Protein AF-A0A2G8SQM1-F1 (afdb_monomer)

Sequence (591 aa):
MDVFSTLSSGGYSLAGTTVINTVDMHTGGEPTRIIVKGYPSLEGNTLLEKRTYAREKLDGLRQRLMREPRGHKEMYGAILVPQTEKTRSGDADIGILFCHNEGYSTMCGHATIALGRFLVDTQDEAIFPRRQQIVCDPVKRECMVRLHAPCGVVDVTVPTLQDGGRVQSDPEREVHFISVRSFASATGVVIEVPEELLWPELRDTGRRAVEVDLAYGGAFYVVVEEQQLGFGRVREGEVDLKRLDAATAAVKQLVGAKKELFQGHGLEHDLEYLYGVIVVEKEEGEVGLGGLEGRLGVCFFADQQVDRSPTGSGVSARVALARAKGLLGERERVRFDSPLSARVGCEAGAFVGSGVGAERPQPDPALLNTDPPTADNIADDAAKVNIVSPDFKQDPATETSTQDVPSGAPIPSGGRRRRYIDEVEREGFYVGNLAKQYLLHPGVAGGLIGLINLGLVSGAAYKFYNDPHLRRDTRAIVSAVAGALTLLSAEGYAAEKYRETPRGQREAEKVKREGAAIYRTAREHVLRPGVLGGLLGVLNAGVLGAVGYLSYTNWDRPTWDRRIVSAVSVGLLTLWGSEGYIAERYRSTHH

Organism: NCBI:txid1077348

InterPro domains:
  IPR008794 Proline racemase family [PF05544] (23-342)
  IPR008794 Proline racemase family [PTHR33442] (16-340)
  IPR008794 Proline racemase family [SFLDS00028] (18-343)

Structure (mmCIF, N/CA/C/O backbone):
data_AF-A0A2G8SQM1-F1
#
_entry.id   AF-A0A2G8SQM1-F1
#
loop_
_atom_site.group_PDB
_atom_site.id
_atom_site.type_symbol
_atom_site.label_atom_id
_atom_site.label_alt_id
_atom_site.label_comp_id
_atom_site.label_asym_id
_atom_site.label_entity_id
_atom_site.label_seq_id
_atom_site.pdbx_PDB_ins_code
_atom_site.Cartn_x
_atom_site.Cartn_y
_atom_site.Cartn_z
_atom_site.occupancy
_atom_site.B_iso_or_equiv
_atom_site.auth_seq_id
_atom_site.auth_comp_id
_atom_site.auth_asym_id
_atom_site.auth_atom_id
_atom_site.pdbx_PDB_model_num
ATOM 1 N N . MET A 1 1 ? 24.770 6.719 -6.415 1.00 38.22 1 MET A N 1
ATOM 2 C CA . MET A 1 1 ? 25.469 5.413 -6.474 1.00 38.22 1 MET A CA 1
ATOM 3 C C . MET A 1 1 ? 24.646 4.510 -7.373 1.00 38.22 1 MET A C 1
ATOM 5 O O . MET A 1 1 ? 23.455 4.407 -7.120 1.00 38.22 1 MET A O 1
ATOM 9 N N . ASP A 1 2 ? 25.238 3.902 -8.403 1.00 47.41 2 ASP A N 1
ATOM 10 C CA . ASP A 1 2 ? 24.535 2.947 -9.274 1.00 47.41 2 ASP A CA 1
ATOM 11 C C . ASP A 1 2 ? 24.201 1.675 -8.479 1.00 47.41 2 ASP A C 1
ATOM 13 O O . ASP A 1 2 ? 25.091 0.869 -8.195 1.00 47.41 2 ASP A O 1
ATOM 17 N N . VAL A 1 3 ? 22.927 1.516 -8.108 1.00 46.66 3 VAL A N 1
ATOM 18 C CA . VAL A 1 3 ? 22.393 0.382 -7.327 1.00 46.66 3 VAL A CA 1
ATOM 19 C C . VAL A 1 3 ? 22.714 -0.961 -7.989 1.00 46.66 3 VAL A C 1
ATOM 21 O O . VAL A 1 3 ? 22.832 -1.979 -7.311 1.00 46.66 3 VAL A O 1
ATOM 24 N N . PHE A 1 4 ? 22.889 -0.978 -9.312 1.00 45.62 4 PHE A N 1
ATOM 25 C CA . PHE A 1 4 ? 23.168 -2.199 -10.054 1.00 45.62 4 PHE A CA 1
ATOM 26 C C . PHE A 1 4 ? 24.620 -2.667 -9.894 1.00 45.62 4 PHE A C 1
ATOM 28 O O . PHE A 1 4 ? 24.881 -3.864 -9.776 1.00 45.62 4 PHE A O 1
ATOM 35 N N . SER A 1 5 ? 25.573 -1.733 -9.822 1.00 44.09 5 SER A N 1
ATOM 36 C CA . SER A 1 5 ? 27.006 -2.050 -9.730 1.00 44.09 5 SER A CA 1
ATOM 37 C C . SER A 1 5 ? 27.369 -2.894 -8.493 1.00 44.09 5 SER A C 1
ATOM 39 O O . SER A 1 5 ? 28.288 -3.715 -8.546 1.00 44.09 5 SER A O 1
ATOM 41 N N . THR A 1 6 ? 26.594 -2.780 -7.410 1.00 46.50 6 THR A N 1
ATOM 42 C CA . THR A 1 6 ? 26.765 -3.513 -6.145 1.00 46.50 6 THR A CA 1
ATOM 43 C C . THR A 1 6 ? 26.132 -4.910 -6.110 1.00 46.50 6 THR A C 1
ATOM 45 O O . THR A 1 6 ? 26.489 -5.694 -5.233 1.00 46.50 6 THR A O 1
ATOM 48 N N . LEU A 1 7 ? 25.248 -5.273 -7.050 1.00 49.12 7 LEU A N 1
ATOM 49 C CA . LEU A 1 7 ? 24.584 -6.593 -7.085 1.00 49.12 7 LEU A CA 1
ATOM 50 C C . LEU A 1 7 ? 25.490 -7.731 -7.598 1.00 49.12 7 LEU A C 1
ATOM 52 O O . LEU A 1 7 ? 25.195 -8.910 -7.397 1.00 49.12 7 LEU A O 1
ATOM 56 N N . SER A 1 8 ? 26.606 -7.389 -8.242 1.00 42.28 8 SER A N 1
ATOM 57 C CA . SER A 1 8 ? 27.415 -8.303 -9.063 1.00 42.28 8 SER A CA 1
ATOM 58 C C . SER A 1 8 ? 28.367 -9.240 -8.298 1.00 42.28 8 SER A C 1
ATOM 60 O O . SER A 1 8 ? 29.012 -10.075 -8.926 1.00 42.28 8 SER A O 1
ATOM 62 N N . SER A 1 9 ? 28.525 -9.110 -6.974 1.00 41.12 9 SER A N 1
ATOM 63 C CA . SER A 1 9 ? 29.676 -9.696 -6.252 1.00 41.12 9 SER A CA 1
ATOM 64 C C . SER A 1 9 ? 29.357 -10.812 -5.242 1.00 41.12 9 SER A C 1
ATOM 66 O O . SER A 1 9 ? 30.279 -11.401 -4.680 1.00 41.12 9 SER A O 1
ATOM 68 N N . GLY A 1 10 ? 28.085 -11.156 -5.015 1.00 41.56 10 GLY A N 1
ATOM 69 C CA . GLY A 1 10 ? 27.668 -12.042 -3.915 1.00 41.56 10 GLY A CA 1
ATOM 70 C C . GLY A 1 10 ? 27.181 -13.433 -4.330 1.00 41.56 10 GLY A C 1
ATOM 71 O O . GLY A 1 10 ? 26.025 -13.772 -4.095 1.00 41.56 10 GLY A O 1
ATOM 72 N N . GLY A 1 11 ? 28.027 -14.264 -4.939 1.00 42.84 11 GLY A N 1
ATOM 73 C CA . GLY A 1 11 ? 27.671 -15.642 -5.300 1.00 42.84 11 GLY A CA 1
ATOM 74 C C . GLY A 1 11 ? 27.815 -16.639 -4.143 1.00 42.84 11 GLY A C 1
ATOM 75 O O . GLY A 1 11 ? 28.738 -17.447 -4.159 1.00 42.84 11 GLY A O 1
ATOM 76 N N . TYR A 1 12 ? 26.916 -16.627 -3.154 1.00 45.44 12 TYR A N 1
ATOM 77 C CA . TYR A 1 12 ? 26.834 -17.707 -2.157 1.00 45.44 12 TYR A CA 1
ATOM 78 C C . TYR A 1 12 ? 25.763 -18.723 -2.569 1.00 45.44 12 TYR A C 1
ATOM 80 O O . TYR A 1 12 ? 24.572 -18.448 -2.471 1.00 45.44 12 TYR A O 1
ATOM 88 N N . SER A 1 13 ? 26.175 -19.914 -3.008 1.00 47.25 13 SER A N 1
ATOM 89 C CA . SER A 1 13 ? 25.275 -21.054 -3.222 1.00 47.25 13 SER A CA 1
ATOM 90 C C . SER A 1 13 ? 25.732 -22.224 -2.357 1.00 47.25 13 SER A C 1
ATOM 92 O O . SER A 1 13 ? 26.706 -22.900 -2.685 1.00 47.25 13 SER A O 1
ATOM 94 N N . LEU A 1 14 ? 25.015 -22.493 -1.264 1.00 50.53 14 LEU A N 1
ATOM 95 C CA . LEU A 1 14 ? 25.070 -23.802 -0.614 1.00 50.53 14 LEU A CA 1
ATOM 96 C C . LEU A 1 14 ? 24.291 -24.781 -1.503 1.00 50.53 14 LEU A C 1
ATOM 98 O O . LEU A 1 14 ? 23.151 -24.498 -1.882 1.00 50.53 14 LEU A O 1
ATOM 102 N N . ALA A 1 15 ? 24.901 -25.911 -1.867 1.00 46.00 15 ALA A N 1
ATOM 103 C CA . ALA A 1 15 ? 24.247 -26.927 -2.690 1.00 46.00 15 ALA A CA 1
ATOM 104 C C . ALA A 1 15 ? 22.881 -27.311 -2.085 1.00 46.00 15 ALA A C 1
ATOM 106 O O . ALA A 1 15 ? 22.787 -27.616 -0.898 1.00 46.00 15 ALA A O 1
ATOM 107 N N . GLY A 1 16 ? 21.821 -27.252 -2.897 1.00 54.78 16 GLY A N 1
ATOM 108 C CA . GLY A 1 16 ? 20.449 -27.541 -2.463 1.00 54.78 16 GLY A CA 1
ATOM 109 C C . GLY A 1 16 ? 19.681 -26.371 -1.828 1.00 54.78 16 GLY A C 1
ATOM 110 O O . GLY A 1 16 ? 18.582 -26.592 -1.325 1.00 54.78 16 GLY A O 1
ATOM 111 N N . THR A 1 17 ? 20.201 -25.134 -1.851 1.00 60.97 17 THR A N 1
ATOM 112 C CA . THR A 1 17 ? 19.484 -23.950 -1.332 1.00 60.97 17 THR A CA 1
ATOM 113 C C . THR A 1 17 ? 18.959 -23.034 -2.443 1.00 60.97 17 THR A C 1
ATOM 115 O O . THR A 1 17 ? 19.668 -22.692 -3.385 1.00 60.97 17 THR A O 1
ATOM 118 N N . THR A 1 18 ? 17.694 -22.611 -2.332 1.00 70.81 18 THR A N 1
ATOM 119 C CA . THR A 1 18 ? 17.092 -21.605 -3.223 1.00 70.81 18 THR A CA 1
ATOM 120 C C . THR A 1 18 ? 17.475 -20.203 -2.755 1.00 70.81 18 THR A C 1
ATOM 122 O O . THR A 1 18 ? 16.934 -19.712 -1.758 1.00 70.81 18 THR A O 1
ATOM 125 N N . VAL A 1 19 ? 18.388 -19.559 -3.481 1.00 85.44 19 VAL A N 1
ATOM 126 C CA . VAL A 1 19 ? 18.777 -18.160 -3.261 1.00 85.44 19 VAL A CA 1
ATOM 127 C C . VAL A 1 19 ? 17.732 -17.238 -3.888 1.00 85.44 19 VAL A C 1
ATOM 129 O O . VAL A 1 19 ? 17.394 -17.392 -5.061 1.00 85.44 19 VAL A O 1
ATOM 132 N N . ILE A 1 20 ? 17.223 -16.285 -3.104 1.00 90.25 20 ILE A N 1
ATOM 133 C CA . ILE A 1 20 ? 16.374 -15.193 -3.592 1.00 90.25 20 ILE A CA 1
ATOM 134 C C . ILE A 1 20 ? 17.186 -13.910 -3.484 1.00 90.25 20 ILE A C 1
ATOM 136 O O . ILE A 1 20 ? 17.609 -13.551 -2.387 1.00 90.25 20 ILE A O 1
ATOM 140 N N . ASN A 1 21 ? 17.382 -13.235 -4.611 1.00 92.19 21 ASN A N 1
ATOM 141 C CA . ASN A 1 21 ? 18.052 -11.943 -4.649 1.00 92.19 21 ASN A CA 1
ATOM 142 C C . ASN A 1 21 ? 17.009 -10.839 -4.550 1.00 92.19 21 ASN A C 1
ATOM 144 O O . ASN A 1 21 ? 15.976 -10.889 -5.231 1.00 92.19 21 ASN A O 1
ATOM 148 N N . THR A 1 22 ? 17.304 -9.839 -3.728 1.00 95.81 22 THR A N 1
ATOM 149 C CA . THR A 1 22 ? 16.446 -8.675 -3.547 1.00 95.81 22 THR A CA 1
ATOM 150 C C . THR A 1 22 ? 17.240 -7.383 -3.637 1.00 95.81 22 THR A C 1
ATOM 152 O O . THR A 1 22 ? 18.443 -7.360 -3.381 1.00 95.81 22 THR A O 1
ATOM 155 N N . VAL A 1 23 ? 16.547 -6.312 -4.004 1.00 96.75 23 VAL A N 1
ATOM 156 C CA . VAL A 1 23 ? 17.006 -4.932 -3.854 1.00 96.75 23 VAL A CA 1
ATOM 157 C C . VAL A 1 23 ? 16.090 -4.282 -2.835 1.00 96.75 23 VAL A C 1
ATOM 159 O O . VAL A 1 23 ? 14.886 -4.193 -3.061 1.00 96.75 23 VAL A O 1
ATOM 162 N N . ASP A 1 24 ? 16.646 -3.864 -1.706 1.00 97.56 24 ASP A N 1
ATOM 163 C CA . ASP A 1 24 ? 15.881 -3.190 -0.664 1.00 97.56 24 ASP A CA 1
ATOM 164 C C . ASP A 1 24 ? 16.010 -1.674 -0.868 1.00 97.56 24 ASP A C 1
ATOM 166 O O . ASP A 1 24 ? 17.109 -1.121 -0.892 1.00 97.56 24 ASP A O 1
ATOM 170 N N . MET A 1 25 ? 14.873 -1.011 -1.041 1.00 96.75 25 MET A N 1
ATOM 171 C CA . MET A 1 25 ? 14.746 0.441 -1.163 1.00 96.75 25 MET A CA 1
ATOM 172 C C . MET A 1 25 ? 13.837 0.968 -0.054 1.00 96.75 25 MET A C 1
ATOM 174 O O . MET A 1 25 ? 13.240 0.194 0.690 1.00 96.75 25 MET A O 1
ATOM 178 N N . HIS A 1 26 ? 13.704 2.286 0.057 1.00 95.31 26 HIS A N 1
ATOM 179 C CA . HIS A 1 26 ? 12.646 2.893 0.856 1.00 95.31 26 HIS A CA 1
ATOM 180 C C . HIS A 1 26 ? 12.108 4.146 0.167 1.00 95.31 26 HIS A C 1
ATOM 182 O O . HIS A 1 26 ? 12.791 4.765 -0.647 1.00 95.31 26 HIS A O 1
ATOM 188 N N . THR A 1 27 ? 10.878 4.535 0.489 1.00 94.12 27 THR A N 1
ATOM 189 C CA . THR A 1 27 ? 10.268 5.796 0.040 1.00 94.12 27 THR A CA 1
ATOM 190 C C . THR A 1 27 ? 9.511 6.399 1.214 1.00 94.12 27 THR A C 1
ATOM 192 O O . THR A 1 27 ? 8.706 5.720 1.841 1.00 94.12 27 THR A O 1
ATOM 195 N N . GLY A 1 28 ? 9.831 7.641 1.595 1.00 88.62 28 GLY A N 1
ATOM 196 C CA . GLY A 1 28 ? 9.271 8.252 2.812 1.00 88.62 28 GLY A CA 1
ATOM 197 C C . GLY A 1 28 ? 9.556 7.457 4.097 1.00 88.62 28 GLY A C 1
ATOM 198 O O . GLY A 1 28 ? 8.794 7.523 5.049 1.00 88.62 28 GLY A O 1
ATOM 199 N N . GLY A 1 29 ? 10.624 6.652 4.108 1.00 91.31 29 GLY A N 1
ATOM 200 C CA . GLY A 1 29 ? 10.985 5.762 5.219 1.00 91.31 29 GLY A CA 1
ATOM 201 C C . GLY A 1 29 ? 10.285 4.397 5.223 1.00 91.31 29 GLY A C 1
ATOM 202 O O . GLY A 1 29 ? 10.685 3.538 6.005 1.00 91.31 29 GLY A O 1
ATOM 203 N N . GLU A 1 30 ? 9.298 4.160 4.354 1.00 95.75 30 GLU A N 1
ATOM 204 C CA . GLU A 1 30 ? 8.649 2.849 4.226 1.00 95.75 30 GLU A CA 1
ATOM 205 C C . GLU A 1 30 ? 9.490 1.937 3.314 1.00 95.75 30 GLU A C 1
ATOM 207 O O . GLU A 1 30 ? 9.859 2.362 2.211 1.00 95.75 30 GLU A O 1
ATOM 212 N N . PRO A 1 31 ? 9.861 0.722 3.762 1.00 97.50 31 PRO A N 1
ATOM 213 C CA . PRO A 1 31 ? 10.754 -0.158 3.017 1.00 97.50 31 PRO A CA 1
ATOM 214 C C . PRO A 1 31 ? 10.048 -0.816 1.830 1.00 97.50 31 PRO A C 1
ATOM 216 O O . PRO A 1 31 ? 8.890 -1.193 1.914 1.00 97.50 31 PRO A O 1
ATOM 219 N N . THR A 1 32 ? 10.775 -1.058 0.745 1.00 98.19 32 THR A N 1
ATOM 220 C CA . THR A 1 32 ? 10.334 -1.879 -0.386 1.00 98.19 32 THR A CA 1
ATOM 221 C C . THR A 1 32 ? 11.429 -2.869 -0.744 1.00 98.19 32 THR A C 1
ATOM 223 O O . THR A 1 32 ? 12.446 -2.513 -1.337 1.00 98.19 32 THR A O 1
ATOM 226 N N . ARG A 1 33 ? 11.207 -4.140 -0.415 1.00 98.44 33 ARG A N 1
ATOM 227 C CA . ARG A 1 33 ? 12.038 -5.263 -0.846 1.00 98.44 33 ARG A CA 1
ATOM 228 C C . ARG A 1 33 ? 11.606 -5.718 -2.236 1.00 98.44 33 ARG A C 1
ATOM 230 O O . ARG A 1 33 ? 10.587 -6.388 -2.380 1.00 98.44 33 ARG A O 1
ATOM 237 N N . ILE A 1 34 ? 12.375 -5.371 -3.260 1.00 98.44 34 ILE A N 1
ATOM 238 C CA . ILE A 1 34 ? 12.121 -5.745 -4.654 1.00 98.44 34 ILE A CA 1
ATOM 239 C C . ILE A 1 34 ? 12.761 -7.107 -4.918 1.00 98.44 34 ILE A C 1
ATOM 241 O O . ILE A 1 34 ? 13.977 -7.257 -4.823 1.00 98.44 34 ILE A O 1
ATOM 245 N N . ILE A 1 35 ? 11.959 -8.119 -5.248 1.00 96.94 35 ILE A N 1
ATOM 246 C CA . ILE A 1 35 ? 12.445 -9.462 -5.560 1.00 96.94 35 ILE A CA 1
ATOM 247 C C . ILE A 1 35 ? 12.848 -9.510 -7.032 1.00 96.94 35 ILE A C 1
ATOM 249 O O . ILE A 1 35 ? 11.993 -9.481 -7.916 1.00 96.94 35 ILE A O 1
ATOM 253 N N . VAL A 1 36 ? 14.154 -9.623 -7.284 1.00 93.50 36 VAL A N 1
ATOM 254 C CA . VAL A 1 36 ? 14.723 -9.528 -8.639 1.00 93.50 36 VAL A CA 1
ATOM 255 C C . VAL A 1 36 ? 15.077 -10.885 -9.245 1.00 93.50 36 VAL A C 1
ATOM 257 O O . VAL A 1 36 ? 15.071 -11.035 -10.462 1.00 93.50 36 VAL A O 1
ATOM 260 N N . LYS A 1 37 ? 15.383 -11.899 -8.422 1.00 90.75 37 LYS A N 1
ATOM 261 C CA . LYS A 1 37 ? 15.722 -13.251 -8.899 1.00 90.75 37 LYS A CA 1
ATOM 262 C C . LYS A 1 37 ? 15.414 -14.311 -7.847 1.00 90.75 37 LYS A C 1
ATOM 264 O O . LYS A 1 37 ? 15.508 -14.050 -6.652 1.00 90.75 37 LYS A O 1
ATOM 269 N N . GLY A 1 38 ? 15.097 -15.525 -8.294 1.00 88.06 38 GLY A N 1
ATOM 270 C CA . GLY A 1 38 ? 14.913 -16.694 -7.423 1.00 88.06 38 GLY A CA 1
ATOM 271 C C . GLY A 1 38 ? 13.491 -16.889 -6.892 1.00 88.06 38 GLY A C 1
ATOM 272 O O . GLY A 1 38 ? 13.243 -17.860 -6.177 1.00 88.06 38 GLY A O 1
ATOM 273 N N . TYR A 1 39 ? 12.548 -16.011 -7.251 1.00 91.81 39 TYR A N 1
ATOM 274 C CA . TYR A 1 39 ? 11.126 -16.269 -7.029 1.00 91.81 39 TYR A CA 1
ATOM 275 C C . TYR A 1 39 ? 10.617 -17.296 -8.056 1.00 91.81 39 TYR A C 1
ATOM 277 O O . TYR A 1 39 ? 10.947 -17.161 -9.237 1.00 91.81 39 TYR A O 1
ATOM 285 N N . PRO A 1 40 ? 9.845 -18.323 -7.653 1.00 91.00 40 PRO A N 1
ATOM 286 C CA . PRO A 1 40 ? 9.286 -19.292 -8.589 1.00 91.00 40 PRO A CA 1
ATOM 287 C C . PRO A 1 40 ? 8.365 -18.641 -9.621 1.00 91.00 40 PRO A C 1
ATOM 289 O O . PRO A 1 40 ? 7.737 -17.615 -9.357 1.00 91.00 40 PRO A 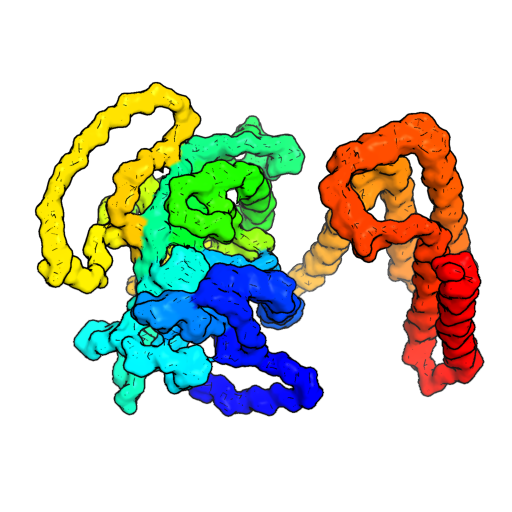O 1
ATOM 292 N N . SER A 1 41 ? 8.238 -19.275 -10.784 1.00 89.75 41 SER A N 1
ATOM 293 C CA . SER A 1 41 ? 7.263 -18.862 -11.790 1.00 89.75 41 SER A CA 1
ATOM 294 C C . SER A 1 41 ? 5.839 -18.930 -11.232 1.00 89.75 41 SER A C 1
ATOM 296 O O . SER A 1 41 ? 5.473 -19.866 -10.522 1.00 89.75 41 SER A O 1
ATOM 298 N N . LEU A 1 42 ? 5.040 -17.920 -11.569 1.00 94.56 42 LEU A N 1
ATOM 299 C CA . LEU A 1 42 ? 3.644 -17.803 -11.159 1.00 94.56 42 LEU A CA 1
ATOM 300 C C . LEU A 1 42 ? 2.723 -18.359 -12.244 1.00 94.56 42 LEU A C 1
ATOM 302 O O . LEU A 1 42 ? 2.780 -17.898 -13.390 1.00 94.56 42 LEU A O 1
ATOM 306 N N . GLU A 1 43 ? 1.848 -19.289 -11.877 1.00 94.62 43 GLU A N 1
ATOM 307 C CA . GLU A 1 43 ? 0.806 -19.816 -12.763 1.00 94.62 43 GLU A CA 1
ATOM 308 C C . GLU A 1 43 ? -0.392 -18.859 -12.837 1.00 94.62 43 GLU A C 1
ATOM 310 O O . GLU A 1 43 ? -0.638 -18.091 -11.911 1.00 94.62 43 GLU A O 1
ATOM 315 N N . GLY A 1 44 ? -1.111 -18.874 -13.962 1.00 94.88 44 GLY A N 1
ATOM 316 C CA . GLY A 1 44 ? -2.237 -17.973 -14.237 1.00 94.88 44 GLY A CA 1
ATOM 317 C C . GLY A 1 44 ? -2.027 -17.117 -15.487 1.00 94.88 44 GLY A C 1
ATOM 318 O O . GLY A 1 44 ? -0.900 -16.730 -15.818 1.00 94.88 44 GLY A O 1
ATOM 319 N N . ASN A 1 45 ? -3.119 -16.831 -16.186 1.00 94.44 45 ASN A N 1
ATOM 320 C CA . ASN A 1 45 ? -3.189 -16.004 -17.386 1.00 94.44 45 ASN A CA 1
ATOM 321 C C . ASN A 1 45 ? -3.284 -14.514 -17.052 1.00 94.44 45 ASN A C 1
ATOM 323 O O . ASN A 1 45 ? -2.713 -13.701 -17.791 1.00 94.44 45 ASN A O 1
ATOM 327 N N . THR A 1 46 ? -3.973 -14.169 -15.962 1.00 96.25 46 THR A N 1
ATOM 328 C CA . THR A 1 46 ? -4.118 -12.795 -15.458 1.00 96.25 46 THR A CA 1
ATOM 329 C C . THR A 1 46 ? -3.213 -12.530 -14.253 1.00 96.25 46 THR A C 1
ATOM 331 O O . THR A 1 46 ? -2.752 -13.459 -13.583 1.00 96.25 46 THR A O 1
ATOM 334 N N . LEU A 1 47 ? -2.939 -11.261 -13.946 1.00 96.62 47 LEU A N 1
ATOM 335 C CA . LEU A 1 47 ? -2.154 -10.894 -12.766 1.00 96.62 47 LEU A CA 1
ATOM 336 C C . LEU A 1 47 ? -2.885 -11.267 -11.466 1.00 96.62 47 LEU A C 1
ATOM 338 O O . LEU A 1 47 ? -2.239 -11.671 -10.499 1.00 96.62 47 LEU A O 1
ATOM 342 N N . LEU A 1 48 ? -4.219 -11.205 -11.455 1.00 95.25 48 LEU A N 1
ATOM 343 C CA . LEU A 1 48 ? -5.041 -11.639 -10.321 1.00 95.25 48 LEU A CA 1
ATOM 344 C C . LEU A 1 48 ? -5.008 -13.160 -10.115 1.00 95.25 48 LEU A C 1
ATOM 346 O O . LEU A 1 48 ? -4.871 -13.618 -8.980 1.00 95.25 48 LEU A O 1
ATOM 350 N N . GLU A 1 49 ? -5.027 -13.956 -11.187 1.00 95.69 49 GLU A N 1
ATOM 351 C CA . GLU A 1 49 ? -4.813 -15.407 -11.091 1.00 95.69 49 GLU A CA 1
ATOM 352 C C . GLU A 1 49 ? -3.415 -15.721 -10.541 1.00 95.69 49 GLU A C 1
ATOM 354 O O . GLU A 1 49 ? -3.272 -16.549 -9.641 1.00 95.69 49 GLU A O 1
ATOM 359 N N . LYS A 1 50 ? -2.387 -14.992 -10.996 1.00 97.25 50 LYS A N 1
ATOM 360 C CA . LYS A 1 50 ? -1.019 -15.113 -10.466 1.00 97.25 50 LYS A CA 1
ATOM 361 C C . LYS A 1 50 ? -0.917 -14.717 -8.993 1.00 97.25 50 LYS A C 1
ATOM 363 O O . LYS A 1 50 ? -0.201 -15.377 -8.238 1.00 97.25 50 LYS A O 1
ATOM 368 N N . ARG A 1 51 ? -1.635 -13.673 -8.560 1.00 96.06 51 ARG A N 1
ATOM 369 C CA . ARG A 1 51 ? -1.758 -13.280 -7.143 1.00 96.06 51 ARG A CA 1
ATOM 370 C C . ARG A 1 51 ? -2.382 -14.405 -6.323 1.00 96.06 51 ARG A C 1
ATOM 372 O O . ARG A 1 51 ? -1.863 -14.737 -5.259 1.00 96.06 51 ARG A O 1
ATOM 379 N N . THR A 1 52 ? -3.452 -15.012 -6.832 1.00 94.94 52 THR A N 1
ATOM 380 C CA . THR A 1 52 ? -4.124 -16.152 -6.195 1.00 94.94 52 THR A CA 1
ATOM 381 C C . THR A 1 52 ? -3.192 -17.353 -6.080 1.00 94.94 52 THR A C 1
ATOM 383 O O . THR A 1 52 ? -3.031 -17.891 -4.986 1.00 94.94 52 THR A O 1
ATOM 386 N N . TYR A 1 53 ? -2.479 -17.708 -7.152 1.00 96.50 53 TYR A N 1
ATOM 387 C CA . TYR A 1 53 ? -1.476 -18.773 -7.123 1.00 96.50 53 TYR A CA 1
ATOM 388 C C . TYR A 1 53 ? -0.371 -18.500 -6.092 1.00 96.50 53 TYR A C 1
ATOM 390 O O . TYR A 1 53 ? -0.031 -19.375 -5.294 1.00 96.50 53 TYR A O 1
ATOM 398 N N . ALA A 1 54 ? 0.159 -17.273 -6.054 1.00 95.88 54 ALA A N 1
ATOM 399 C CA . ALA A 1 54 ? 1.174 -16.882 -5.081 1.00 95.88 54 ALA A CA 1
ATOM 400 C C . ALA A 1 54 ? 0.663 -17.040 -3.638 1.00 95.88 54 ALA A C 1
ATOM 402 O O . ALA A 1 54 ? 1.339 -17.643 -2.806 1.00 95.88 54 ALA A O 1
ATOM 403 N N . ARG A 1 55 ? -0.560 -16.568 -3.367 1.00 94.62 55 ARG A N 1
ATOM 404 C CA . ARG A 1 55 ? -1.233 -16.689 -2.066 1.00 94.62 55 ARG A CA 1
ATOM 405 C C . ARG A 1 55 ? -1.450 -18.143 -1.653 1.00 94.62 55 ARG A C 1
ATOM 407 O O . ARG A 1 55 ? -1.221 -18.488 -0.502 1.00 94.62 55 ARG A O 1
ATOM 414 N N . GLU A 1 56 ? -1.893 -19.000 -2.564 1.00 95.00 56 GLU A N 1
ATOM 415 C CA . GLU A 1 56 ? -2.278 -20.373 -2.221 1.00 95.00 56 GLU A CA 1
ATOM 416 C C . GLU A 1 56 ? -1.103 -21.349 -2.184 1.00 95.00 56 GLU A C 1
ATOM 418 O O . GLU A 1 56 ? -1.132 -22.322 -1.429 1.00 95.00 56 GLU A O 1
ATOM 423 N N . LYS A 1 57 ? -0.078 -21.127 -3.014 1.00 94.00 57 LYS A N 1
ATOM 424 C CA . LYS A 1 57 ? 1.020 -22.086 -3.212 1.00 94.00 57 LYS A CA 1
ATOM 425 C C . LYS A 1 57 ? 2.364 -21.589 -2.701 1.00 94.00 57 LYS A C 1
ATOM 427 O O . LYS A 1 57 ? 3.219 -22.408 -2.375 1.00 94.00 57 LYS A O 1
ATOM 432 N N . LEU A 1 58 ? 2.567 -20.273 -2.623 1.00 94.44 58 LEU A N 1
ATOM 433 C CA . LEU A 1 58 ? 3.875 -19.665 -2.359 1.00 94.44 58 LEU A CA 1
ATOM 434 C C . LEU A 1 58 ? 3.897 -18.739 -1.133 1.00 94.44 58 LEU A C 1
ATOM 436 O O . LEU A 1 58 ? 4.917 -18.085 -0.902 1.00 94.44 58 LEU A O 1
ATOM 440 N N . ASP A 1 59 ? 2.852 -18.714 -0.296 1.00 95.31 59 ASP A N 1
ATOM 441 C CA . ASP A 1 59 ? 2.816 -17.830 0.883 1.00 95.31 59 ASP A CA 1
ATOM 442 C C . ASP A 1 59 ? 3.981 -18.086 1.851 1.00 95.31 59 ASP A C 1
ATOM 444 O O . ASP A 1 59 ? 4.510 -17.156 2.456 1.00 95.31 59 ASP A O 1
ATOM 448 N N . GLY A 1 60 ? 4.478 -19.327 1.923 1.00 93.75 60 GLY A N 1
ATOM 449 C CA . GLY A 1 60 ? 5.681 -19.655 2.692 1.00 93.75 60 GLY A CA 1
ATOM 450 C C . GLY A 1 60 ? 6.915 -18.845 2.267 1.00 93.75 60 GLY A C 1
ATOM 451 O O . GLY A 1 60 ? 7.736 -18.479 3.109 1.00 93.75 60 GLY A O 1
ATOM 452 N N . LEU A 1 61 ? 7.036 -18.491 0.980 1.00 94.06 61 LEU A N 1
ATOM 453 C CA . LEU A 1 61 ? 8.101 -17.607 0.497 1.00 94.06 61 LEU A CA 1
ATOM 454 C C . LEU A 1 61 ? 7.868 -16.161 0.912 1.00 94.06 61 LEU A C 1
ATOM 456 O O . LEU A 1 61 ? 8.818 -15.509 1.343 1.00 94.06 61 LEU A O 1
ATOM 460 N N . ARG A 1 62 ? 6.626 -15.669 0.828 1.00 96.50 62 ARG A N 1
ATOM 461 C CA . ARG A 1 62 ? 6.281 -14.333 1.328 1.00 96.50 62 ARG A CA 1
ATOM 462 C C . ARG A 1 62 ? 6.615 -14.222 2.812 1.00 96.50 62 ARG A C 1
ATOM 464 O O . ARG A 1 62 ? 7.346 -13.314 3.191 1.00 96.50 62 ARG A O 1
ATOM 471 N N . GLN A 1 63 ? 6.163 -15.166 3.638 1.00 96.00 63 GLN A N 1
ATOM 472 C CA . GLN A 1 63 ? 6.472 -15.191 5.069 1.00 96.00 63 GLN A CA 1
ATOM 473 C C . GLN A 1 63 ? 7.982 -15.165 5.312 1.00 96.00 63 GLN A C 1
ATOM 475 O O . GLN A 1 63 ? 8.459 -14.362 6.107 1.00 96.00 63 GLN A O 1
ATOM 480 N N . ARG A 1 64 ? 8.750 -15.979 4.575 1.00 94.56 64 ARG A N 1
ATOM 481 C CA . ARG A 1 64 ? 10.214 -16.029 4.681 1.00 94.56 64 ARG A CA 1
ATOM 482 C C . ARG A 1 64 ? 10.899 -14.705 4.327 1.00 94.56 64 ARG A C 1
ATOM 484 O O . ARG A 1 64 ? 11.967 -14.432 4.872 1.00 94.56 64 ARG A O 1
ATOM 491 N N . LEU A 1 65 ? 10.336 -13.944 3.388 1.00 95.69 65 LEU A N 1
ATOM 492 C CA . LEU A 1 65 ? 10.881 -12.675 2.899 1.00 95.69 65 LEU A CA 1
ATOM 493 C C . LEU A 1 65 ? 10.448 -11.474 3.747 1.00 95.69 65 LEU A C 1
ATOM 495 O O . LEU A 1 65 ? 11.235 -10.542 3.895 1.00 95.69 65 LEU A O 1
ATOM 499 N N . MET A 1 66 ? 9.221 -11.487 4.273 1.00 97.50 66 MET A N 1
ATOM 500 C CA . MET A 1 66 ? 8.619 -10.360 4.993 1.00 97.50 66 MET A CA 1
ATOM 501 C C . MET A 1 66 ? 8.819 -10.448 6.508 1.00 97.50 66 MET A C 1
ATOM 503 O O . MET A 1 66 ? 9.020 -9.426 7.152 1.00 97.50 66 MET A O 1
ATOM 507 N N . ARG A 1 67 ? 8.785 -11.649 7.098 1.00 96.50 67 ARG A N 1
ATOM 508 C CA . ARG A 1 67 ? 8.866 -11.831 8.555 1.00 96.50 67 ARG A CA 1
ATOM 509 C C . ARG A 1 67 ? 10.305 -11.957 9.047 1.00 96.50 67 ARG A C 1
ATOM 511 O O . ARG A 1 67 ? 11.247 -12.204 8.286 1.00 96.50 67 ARG A O 1
ATOM 518 N N . GLU A 1 68 ? 10.459 -11.817 10.356 1.00 96.19 68 GLU A N 1
ATOM 519 C CA . GLU A 1 68 ? 11.712 -12.107 11.044 1.00 96.19 68 GLU A CA 1
ATOM 520 C C . GLU A 1 68 ? 12.155 -13.561 10.793 1.00 96.19 68 GLU A C 1
ATOM 522 O O . GLU A 1 68 ? 11.317 -14.458 10.648 1.00 96.19 68 GLU A O 1
ATOM 527 N N . PRO A 1 69 ? 13.471 -13.817 10.680 1.00 95.94 69 PRO A N 1
ATOM 528 C CA . PRO A 1 69 ? 14.578 -12.891 10.952 1.00 95.94 69 PRO A CA 1
ATOM 529 C C . PRO A 1 69 ? 15.061 -12.075 9.734 1.00 95.94 69 PRO A C 1
ATOM 531 O O . PRO A 1 69 ? 16.047 -11.356 9.845 1.00 95.94 69 PRO A O 1
ATOM 534 N N . ARG A 1 70 ? 14.449 -12.222 8.547 1.00 95.69 70 ARG A N 1
ATOM 535 C CA . ARG A 1 70 ? 14.936 -11.564 7.310 1.00 95.69 70 ARG A CA 1
ATOM 536 C C . ARG A 1 70 ? 14.275 -10.221 7.036 1.00 95.69 70 ARG A C 1
ATOM 538 O O . ARG A 1 70 ? 14.876 -9.357 6.399 1.00 95.69 70 ARG A O 1
ATOM 545 N N . GLY A 1 71 ? 13.009 -10.098 7.403 1.00 96.19 71 GLY A N 1
ATOM 546 C CA . GLY A 1 71 ? 12.286 -8.839 7.441 1.00 96.19 71 GLY A CA 1
ATOM 547 C C . GLY A 1 71 ? 11.947 -8.484 8.881 1.00 96.19 71 GLY A C 1
ATOM 548 O O . GLY A 1 71 ? 12.689 -8.812 9.803 1.00 96.19 71 GLY A O 1
ATOM 549 N N . HIS A 1 72 ? 10.813 -7.827 9.058 1.00 96.75 72 HIS A N 1
ATOM 550 C CA . HIS A 1 72 ? 10.277 -7.386 10.341 1.00 96.75 72 HIS A CA 1
ATOM 551 C C . HIS A 1 72 ? 8.762 -7.186 10.189 1.00 96.75 72 HIS A C 1
ATOM 553 O O . HIS A 1 72 ? 8.254 -7.230 9.068 1.00 96.75 72 HIS A O 1
ATOM 559 N N . LYS A 1 73 ? 8.030 -6.934 11.289 1.00 94.31 73 LYS A N 1
ATOM 560 C CA . LYS A 1 73 ? 6.562 -6.684 11.276 1.00 94.31 73 LYS A CA 1
ATOM 561 C C . LYS A 1 73 ? 6.126 -5.697 10.178 1.00 94.31 73 LYS A C 1
ATOM 563 O O . LYS A 1 73 ? 5.032 -5.784 9.638 1.00 94.31 73 LYS A O 1
ATOM 568 N N . GLU A 1 74 ? 7.033 -4.789 9.872 1.00 95.25 74 GLU A N 1
ATOM 569 C CA . GLU A 1 74 ? 6.845 -3.569 9.107 1.00 95.25 74 GLU A CA 1
ATOM 570 C C . GLU A 1 74 ? 7.472 -3.614 7.693 1.00 95.25 74 GLU A C 1
ATOM 572 O O . GLU A 1 74 ? 7.719 -2.580 7.085 1.00 95.25 74 GLU A O 1
ATOM 577 N N . MET A 1 75 ? 7.830 -4.806 7.200 1.00 97.88 75 MET A N 1
ATOM 578 C CA . MET A 1 75 ? 8.460 -4.989 5.886 1.00 97.88 75 MET A CA 1
ATOM 579 C C . MET A 1 75 ? 7.411 -5.048 4.769 1.00 97.88 75 MET A C 1
ATOM 581 O O . MET A 1 75 ? 6.393 -5.731 4.902 1.00 97.88 75 MET A O 1
ATOM 585 N N . TYR A 1 76 ? 7.708 -4.405 3.638 1.00 98.12 76 TYR A N 1
ATOM 586 C CA . TYR A 1 76 ? 6.908 -4.462 2.415 1.00 98.12 76 TYR A CA 1
ATOM 587 C C . TYR A 1 76 ? 7.740 -4.992 1.243 1.00 98.12 76 TYR A C 1
ATOM 589 O O . TYR A 1 76 ? 8.951 -4.774 1.173 1.00 98.12 76 TYR A O 1
ATOM 597 N N . GLY A 1 77 ? 7.103 -5.696 0.309 1.00 97.88 77 GLY A N 1
ATOM 598 C CA . GLY A 1 77 ? 7.761 -6.357 -0.810 1.00 97.88 77 GLY A CA 1
ATOM 599 C C . GLY A 1 77 ? 7.067 -6.150 -2.153 1.00 97.88 77 GLY A C 1
ATOM 600 O O . GLY A 1 77 ? 5.858 -5.934 -2.230 1.00 97.88 77 GLY A O 1
ATOM 601 N N . ALA A 1 78 ? 7.850 -6.261 -3.224 1.00 98.31 78 ALA A N 1
ATOM 602 C CA . ALA A 1 78 ? 7.389 -6.199 -4.604 1.00 98.31 78 ALA A CA 1
ATOM 603 C C . ALA A 1 78 ? 8.009 -7.334 -5.428 1.00 98.31 78 ALA A C 1
ATOM 605 O O . ALA A 1 78 ? 9.229 -7.449 -5.536 1.00 98.31 78 ALA A O 1
ATOM 606 N N . ILE A 1 79 ? 7.167 -8.179 -6.017 1.00 98.12 79 ILE A N 1
ATOM 607 C CA . ILE A 1 79 ? 7.565 -9.282 -6.894 1.00 98.12 79 ILE A CA 1
ATOM 608 C C . ILE A 1 79 ? 7.370 -8.829 -8.337 1.00 98.12 79 ILE A C 1
ATOM 610 O O . ILE A 1 79 ? 6.255 -8.486 -8.734 1.00 98.12 79 ILE A O 1
ATOM 614 N N . LEU A 1 80 ? 8.446 -8.855 -9.121 1.00 97.62 80 LEU A N 1
ATOM 615 C CA . LEU A 1 80 ? 8.394 -8.542 -10.545 1.00 97.62 80 LEU A CA 1
ATOM 616 C C . LEU A 1 80 ? 7.739 -9.695 -11.315 1.00 97.62 80 LEU A C 1
ATOM 618 O O . LEU A 1 80 ? 8.112 -10.859 -11.163 1.00 97.62 80 LEU A O 1
ATOM 622 N N . VAL A 1 81 ? 6.767 -9.366 -12.162 1.00 97.06 81 VAL A N 1
ATOM 623 C CA . VAL A 1 81 ? 6.017 -10.306 -12.999 1.00 97.06 81 VAL A CA 1
ATOM 624 C C . VAL A 1 81 ? 6.153 -9.870 -14.461 1.00 97.06 81 VAL A C 1
ATOM 626 O O . VAL A 1 81 ? 5.336 -9.096 -14.961 1.00 97.06 81 VAL A O 1
ATOM 629 N N . PRO A 1 82 ? 7.173 -10.367 -15.187 1.00 94.56 82 PRO A N 1
ATOM 630 C CA . PRO A 1 82 ? 7.462 -9.912 -16.550 1.00 94.56 82 PRO A CA 1
ATOM 631 C C . PRO A 1 82 ? 6.326 -10.141 -17.557 1.00 94.56 82 PRO A C 1
ATOM 633 O O . PRO A 1 82 ? 6.231 -9.442 -18.565 1.00 94.56 82 PRO A O 1
ATOM 636 N N . GLN A 1 83 ? 5.467 -11.134 -17.306 1.00 94.69 83 GLN A N 1
ATOM 637 C CA . GLN A 1 83 ? 4.371 -11.502 -18.198 1.00 94.69 83 GLN A CA 1
ATOM 638 C C . GLN A 1 83 ? 3.023 -11.472 -17.481 1.00 94.69 83 GLN A C 1
ATOM 640 O O . GLN A 1 83 ? 2.759 -12.272 -16.587 1.00 94.69 83 GLN A O 1
ATOM 645 N N . THR A 1 84 ? 2.147 -10.588 -17.943 1.00 96.56 84 THR A N 1
ATOM 646 C CA . THR A 1 84 ? 0.745 -10.444 -17.547 1.00 96.56 84 THR A CA 1
ATOM 647 C C . THR A 1 84 ? -0.102 -10.203 -18.796 1.00 96.56 84 THR A C 1
ATOM 649 O O . THR A 1 84 ? 0.419 -9.966 -19.884 1.00 96.56 84 THR A O 1
ATOM 652 N N . GLU A 1 85 ? -1.415 -10.244 -18.663 1.00 97.19 85 GLU A N 1
ATOM 653 C CA . GLU A 1 85 ? -2.369 -9.818 -19.680 1.00 97.19 85 GLU A CA 1
ATOM 654 C C . GLU A 1 85 ? -2.090 -8.405 -20.207 1.00 97.19 85 GLU A C 1
ATOM 656 O O . GLU A 1 85 ? -2.077 -8.227 -21.422 1.00 97.19 85 GLU A O 1
ATOM 661 N N . LYS A 1 86 ? -1.747 -7.439 -19.342 1.00 97.38 86 LYS A N 1
ATOM 662 C CA . LYS A 1 86 ? -1.459 -6.055 -19.757 1.00 97.38 86 LYS A CA 1
ATOM 663 C C . LYS A 1 86 ? -0.093 -5.881 -20.410 1.00 97.38 86 LYS A C 1
ATOM 665 O O . LYS A 1 86 ? 0.060 -5.070 -21.317 1.00 97.38 86 LYS A O 1
ATOM 670 N N . THR A 1 87 ? 0.900 -6.681 -20.026 1.00 96.38 87 THR A N 1
ATOM 671 C CA . THR A 1 87 ? 2.191 -6.669 -20.735 1.00 96.38 87 THR A CA 1
ATOM 672 C C . THR A 1 87 ? 2.137 -7.432 -22.056 1.00 96.38 87 THR A C 1
ATOM 674 O O . THR A 1 87 ? 3.000 -7.228 -22.909 1.00 96.38 87 THR A O 1
ATOM 677 N N . ARG A 1 88 ? 1.165 -8.335 -22.246 1.00 95.62 88 ARG A N 1
ATOM 678 C CA . ARG A 1 88 ? 0.917 -9.007 -23.531 1.00 95.62 88 ARG A CA 1
ATOM 679 C C . ARG A 1 88 ? 0.145 -8.116 -24.501 1.00 95.62 88 ARG A C 1
ATOM 681 O O . ARG A 1 88 ? 0.485 -8.128 -25.678 1.00 95.62 88 ARG A O 1
ATOM 688 N N . SER A 1 89 ? -0.841 -7.349 -24.026 1.00 96.12 89 SER A N 1
ATOM 689 C CA . SER A 1 89 ? -1.574 -6.380 -24.857 1.00 96.12 89 SER A CA 1
ATOM 690 C C . SER A 1 89 ? -0.746 -5.144 -25.223 1.00 96.12 89 SER A C 1
ATOM 692 O O . SER A 1 89 ? -1.061 -4.481 -26.203 1.00 96.12 89 SER A O 1
ATOM 694 N N . GLY A 1 90 ? 0.324 -4.853 -24.474 1.00 94.62 90 GLY A N 1
ATOM 695 C CA . GLY A 1 90 ? 1.151 -3.655 -24.664 1.00 94.62 90 GLY A CA 1
ATOM 696 C C . GLY A 1 90 ? 0.692 -2.450 -23.836 1.00 94.62 90 GLY A C 1
ATOM 697 O O . GLY A 1 90 ? 1.283 -1.373 -23.944 1.00 94.62 90 GLY A O 1
ATOM 698 N N . ASP A 1 91 ? -0.312 -2.637 -22.976 1.00 95.62 91 ASP A N 1
ATOM 699 C CA . ASP A 1 91 ? -0.834 -1.612 -22.065 1.00 95.62 91 ASP A CA 1
ATOM 700 C C . ASP A 1 91 ? 0.131 -1.309 -20.906 1.00 95.62 91 ASP A C 1
ATOM 702 O O . ASP A 1 91 ? 0.090 -0.218 -20.346 1.00 95.62 91 ASP A O 1
ATOM 706 N N . ALA A 1 92 ? 0.993 -2.264 -20.539 1.00 97.25 92 ALA A N 1
ATOM 707 C CA . ALA A 1 92 ? 1.964 -2.128 -19.456 1.00 97.25 92 ALA A CA 1
ATOM 708 C C . ALA A 1 92 ? 3.345 -2.675 -19.834 1.00 97.25 92 ALA A C 1
ATOM 710 O O . ALA A 1 92 ? 3.468 -3.591 -20.650 1.00 97.25 92 ALA A O 1
ATOM 711 N N . ASP A 1 93 ? 4.382 -2.168 -19.176 1.00 97.56 93 ASP A N 1
ATOM 712 C CA . ASP A 1 93 ? 5.768 -2.556 -19.438 1.00 97.56 93 ASP A CA 1
ATOM 713 C C . ASP A 1 93 ? 6.205 -3.717 -18.530 1.00 97.56 93 ASP A C 1
ATOM 715 O O . ASP A 1 93 ? 6.965 -4.592 -18.947 1.00 97.56 93 ASP A O 1
ATOM 719 N N . ILE A 1 94 ? 5.680 -3.788 -17.303 1.00 97.62 94 ILE A N 1
ATOM 720 C CA . ILE A 1 94 ? 5.932 -4.896 -16.373 1.00 97.62 94 ILE A CA 1
ATOM 721 C C . ILE A 1 94 ? 4.774 -5.069 -15.383 1.00 97.62 94 ILE A C 1
ATOM 723 O O . ILE A 1 94 ? 4.118 -4.101 -15.009 1.00 97.62 94 ILE A O 1
ATOM 727 N N . GLY A 1 95 ? 4.503 -6.306 -14.962 1.00 97.56 95 GLY A N 1
ATOM 728 C CA . GLY A 1 95 ? 3.560 -6.599 -13.882 1.00 97.56 95 GLY A CA 1
ATOM 729 C C . GLY A 1 95 ? 4.232 -6.626 -12.515 1.00 97.56 95 GLY A C 1
ATOM 730 O O . GLY A 1 95 ? 5.403 -6.983 -12.414 1.00 97.56 95 GLY A O 1
ATOM 731 N N . ILE A 1 96 ? 3.490 -6.303 -11.458 1.00 98.00 96 ILE A N 1
ATOM 732 C CA . ILE A 1 96 ? 3.987 -6.260 -10.081 1.00 98.00 96 ILE A CA 1
ATOM 733 C C . ILE A 1 96 ? 2.976 -6.924 -9.145 1.00 98.00 96 ILE A C 1
ATOM 735 O O . ILE A 1 96 ? 1.793 -6.598 -9.173 1.00 98.00 96 ILE A O 1
ATOM 739 N N . LEU A 1 97 ? 3.444 -7.821 -8.274 1.00 97.75 97 LEU A N 1
ATOM 740 C CA . LEU A 1 97 ? 2.676 -8.284 -7.116 1.00 97.75 97 LEU A CA 1
ATOM 741 C C . LEU A 1 97 ? 3.292 -7.749 -5.829 1.00 97.75 97 LEU A C 1
ATOM 743 O O . LEU A 1 97 ? 4.415 -8.097 -5.468 1.00 97.75 97 LEU A O 1
ATOM 747 N N . PHE A 1 98 ? 2.526 -6.935 -5.120 1.00 97.62 98 PHE A N 1
ATOM 748 C CA . PHE A 1 98 ? 2.908 -6.404 -3.820 1.00 97.62 98 PHE A CA 1
ATOM 749 C C . PHE A 1 98 ? 2.617 -7.408 -2.702 1.00 97.62 98 PHE A C 1
ATOM 751 O O . PHE A 1 98 ? 1.649 -8.171 -2.776 1.00 97.62 98 PHE A O 1
ATOM 758 N N . CYS A 1 99 ? 3.421 -7.400 -1.642 1.00 96.81 99 CYS A N 1
ATOM 759 C CA . CYS A 1 99 ? 3.181 -8.216 -0.457 1.00 96.81 99 CYS A CA 1
ATOM 760 C C . CYS A 1 99 ? 3.673 -7.547 0.832 1.00 96.81 99 CYS A C 1
ATOM 762 O O . CYS A 1 99 ? 4.563 -6.707 0.814 1.00 96.81 99 CYS A O 1
ATOM 764 N N . HIS A 1 100 ? 3.065 -7.920 1.953 1.00 95.75 100 HIS A N 1
ATOM 765 C CA . HIS A 1 100 ? 3.331 -7.370 3.286 1.00 95.75 100 HIS A CA 1
ATOM 766 C C . HIS A 1 100 ? 3.227 -8.475 4.348 1.00 95.75 100 HIS A C 1
ATOM 768 O O . HIS A 1 100 ? 3.224 -9.667 4.018 1.00 95.75 100 HIS A O 1
ATOM 774 N N . ASN A 1 101 ? 3.158 -8.111 5.630 1.00 92.12 101 ASN A N 1
ATOM 775 C CA . ASN A 1 101 ? 3.192 -9.048 6.760 1.00 92.12 101 ASN A CA 1
ATOM 776 C C . ASN A 1 101 ? 2.025 -10.068 6.798 1.00 92.12 101 ASN A C 1
ATOM 778 O O . ASN A 1 101 ? 2.224 -11.220 7.209 1.00 92.12 101 ASN A O 1
ATOM 782 N N . GLU A 1 102 ? 0.858 -9.684 6.283 1.00 92.31 102 GLU A N 1
ATOM 783 C CA . GLU A 1 102 ? -0.370 -10.488 6.247 1.00 92.31 102 GLU A CA 1
ATOM 784 C C . GLU A 1 102 ? -0.549 -11.276 4.940 1.00 92.31 102 GLU A C 1
ATOM 786 O O . GLU A 1 102 ? -0.959 -12.432 4.975 1.00 92.31 102 GLU A O 1
ATOM 791 N N . GLY A 1 103 ? -0.202 -10.703 3.782 1.00 93.50 103 GLY A N 1
ATOM 792 C CA . GLY A 1 103 ? -0.527 -11.315 2.494 1.00 93.50 103 GLY A CA 1
ATOM 793 C C . GLY A 1 103 ? -0.052 -10.518 1.283 1.00 93.50 103 GLY A C 1
ATOM 794 O O . GLY A 1 103 ? 0.950 -9.805 1.345 1.00 93.50 103 GLY A O 1
ATOM 795 N N . TYR A 1 104 ? -0.764 -10.678 0.167 1.00 94.25 104 TYR A N 1
ATOM 796 C CA . TYR A 1 104 ? -0.486 -10.010 -1.106 1.00 94.25 104 TYR A CA 1
ATOM 797 C C . TYR A 1 104 ? -1.444 -8.827 -1.306 1.00 94.25 104 TYR A C 1
ATOM 799 O O . TYR A 1 104 ? -2.662 -9.012 -1.246 1.00 94.25 104 TYR A O 1
ATOM 807 N N . SER A 1 105 ? -0.907 -7.638 -1.575 1.00 88.06 105 SER A N 1
ATOM 808 C CA . SER A 1 105 ? -1.654 -6.375 -1.702 1.00 88.06 105 SER A CA 1
ATOM 809 C C . SER A 1 105 ? -2.158 -6.120 -3.127 1.00 88.06 105 SER A C 1
ATOM 811 O O . SER A 1 105 ? -1.738 -6.790 -4.071 1.00 88.06 105 SER A O 1
ATOM 813 N N . THR A 1 106 ? -3.064 -5.150 -3.276 1.00 85.56 106 THR A N 1
ATOM 814 C CA . THR A 1 106 ? -3.644 -4.707 -4.550 1.00 85.56 106 THR A CA 1
ATOM 815 C C . THR A 1 106 ? -2.893 -3.554 -5.212 1.00 85.56 106 THR A C 1
ATOM 817 O O . THR A 1 106 ? -2.810 -3.503 -6.436 1.00 85.56 106 THR A O 1
ATOM 820 N N . MET A 1 107 ? -2.346 -2.633 -4.418 1.00 83.75 107 MET A N 1
ATOM 821 C CA . MET A 1 107 ? -1.630 -1.432 -4.857 1.00 83.75 107 MET A CA 1
ATOM 822 C C . MET A 1 107 ? -0.685 -0.981 -3.741 1.00 83.75 107 MET A C 1
ATOM 824 O O . MET A 1 107 ? -0.921 -1.275 -2.566 1.00 83.75 107 MET A O 1
ATOM 828 N N . CYS A 1 108 ? 0.384 -0.272 -4.098 1.00 91.12 108 CYS A N 1
ATOM 829 C CA . CYS A 1 108 ? 1.253 0.377 -3.130 1.00 91.12 108 CYS A CA 1
ATOM 830 C C . CYS A 1 108 ? 1.969 1.599 -3.725 1.00 91.12 108 CYS A C 1
ATOM 832 O O . CYS A 1 108 ? 2.867 1.453 -4.550 1.00 91.12 108 CYS A O 1
ATOM 834 N N . GLY A 1 109 ? 1.613 2.810 -3.286 1.00 92.00 109 GLY A N 1
ATOM 835 C CA . GLY A 1 109 ? 2.192 4.039 -3.844 1.00 92.00 109 GLY A CA 1
ATOM 836 C C . GLY A 1 109 ? 3.689 4.223 -3.552 1.00 92.00 109 GLY A C 1
ATOM 837 O O . GLY A 1 109 ? 4.445 4.575 -4.453 1.00 92.00 109 GLY A O 1
ATOM 838 N N . HIS A 1 110 ? 4.142 3.939 -2.324 1.00 95.19 110 HIS A N 1
ATOM 839 C CA . HIS A 1 110 ? 5.560 4.079 -1.966 1.00 95.19 110 HIS A CA 1
ATOM 840 C C . HIS A 1 110 ? 6.432 3.093 -2.770 1.00 95.19 110 HIS A C 1
ATOM 842 O O . HIS A 1 110 ? 7.487 3.461 -3.284 1.00 95.19 110 HIS A O 1
ATOM 848 N N . ALA A 1 111 ? 5.952 1.857 -2.957 1.00 96.75 111 ALA A N 1
ATOM 849 C CA . ALA A 1 111 ? 6.663 0.842 -3.720 1.00 96.75 111 ALA A CA 1
ATOM 850 C C . ALA A 1 111 ? 6.644 1.143 -5.225 1.00 96.75 111 ALA A C 1
ATOM 852 O O . ALA A 1 111 ? 7.638 0.884 -5.894 1.00 96.75 111 ALA A O 1
ATOM 853 N N . THR A 1 112 ? 5.566 1.729 -5.758 1.00 97.31 112 THR A N 1
ATOM 854 C CA . THR A 1 112 ? 5.498 2.228 -7.144 1.00 97.31 112 THR A CA 1
ATOM 855 C C . THR A 1 112 ? 6.605 3.245 -7.435 1.00 97.31 112 THR A C 1
ATOM 857 O O . THR A 1 112 ? 7.289 3.124 -8.451 1.00 97.31 112 THR A O 1
ATOM 860 N N . ILE A 1 113 ? 6.841 4.201 -6.529 1.00 96.31 113 ILE A N 1
ATOM 861 C CA . ILE A 1 113 ? 7.925 5.190 -6.658 1.00 96.31 113 ILE A CA 1
ATOM 862 C C . ILE A 1 113 ? 9.300 4.505 -6.661 1.00 96.31 113 ILE A C 1
ATOM 864 O O . ILE A 1 113 ? 10.119 4.755 -7.551 1.00 96.31 113 ILE A O 1
ATOM 868 N N . ALA A 1 114 ? 9.543 3.601 -5.704 1.00 96.69 114 ALA A N 1
ATOM 869 C CA . ALA A 1 114 ? 10.791 2.842 -5.626 1.00 96.69 114 ALA A CA 1
ATOM 870 C C . ALA A 1 114 ? 11.034 1.995 -6.890 1.00 96.69 114 ALA A C 1
ATOM 872 O O . ALA A 1 114 ? 12.130 2.010 -7.453 1.00 96.69 114 ALA A O 1
ATOM 873 N N . LEU A 1 115 ? 9.996 1.303 -7.372 1.00 97.88 115 LEU A N 1
ATOM 874 C CA . LEU A 1 115 ? 10.033 0.495 -8.590 1.00 97.88 115 LEU A CA 1
ATOM 875 C C . LEU A 1 115 ? 10.315 1.337 -9.832 1.00 97.88 115 LEU A C 1
ATOM 877 O O . LEU A 1 115 ? 11.086 0.893 -10.675 1.00 97.88 115 LEU A O 1
ATOM 881 N N . GLY A 1 116 ? 9.746 2.541 -9.939 1.00 96.69 116 GLY A N 1
ATOM 882 C CA . GLY A 1 116 ? 10.034 3.462 -11.039 1.00 96.69 116 GLY A CA 1
ATOM 883 C C . GLY A 1 116 ? 11.533 3.738 -11.171 1.00 96.69 116 GLY A C 1
ATOM 884 O O . GLY A 1 116 ? 12.116 3.484 -12.227 1.00 96.69 116 GLY A O 1
ATOM 885 N N . ARG A 1 117 ? 12.184 4.173 -10.081 1.00 95.81 117 ARG A N 1
ATOM 886 C CA . ARG A 1 117 ? 13.644 4.397 -10.070 1.00 95.81 117 ARG A CA 1
ATOM 887 C C . ARG A 1 117 ? 14.414 3.118 -10.385 1.00 95.81 117 ARG A C 1
ATOM 889 O O . ARG A 1 117 ? 15.243 3.112 -11.290 1.00 95.81 117 ARG A O 1
ATOM 896 N N . PHE A 1 118 ? 14.080 2.020 -9.708 1.00 96.88 118 PHE A N 1
ATOM 897 C CA . PHE A 1 118 ? 14.737 0.730 -9.916 1.00 96.88 118 PHE A CA 1
ATOM 898 C C . PHE A 1 118 ? 14.681 0.253 -11.379 1.00 96.88 118 PHE A C 1
ATOM 900 O O . PHE A 1 118 ? 15.685 -0.209 -11.920 1.00 96.88 118 PHE A O 1
ATOM 907 N N . LEU A 1 119 ? 13.521 0.370 -12.031 1.00 96.12 119 LEU A N 1
ATOM 908 C CA . LEU A 1 119 ? 13.309 -0.094 -13.404 1.00 96.12 119 LEU A CA 1
ATOM 909 C C . LEU A 1 119 ? 13.980 0.805 -14.448 1.00 96.12 119 LEU A C 1
ATOM 911 O O . LEU A 1 119 ? 14.375 0.315 -15.505 1.00 96.12 119 LEU A O 1
ATOM 915 N N . VAL A 1 120 ? 14.145 2.099 -14.165 1.00 94.94 120 VAL A N 1
ATOM 916 C CA . VAL A 1 120 ? 14.970 2.979 -15.003 1.00 94.94 120 VAL A CA 1
ATOM 917 C C . VAL A 1 120 ? 16.454 2.659 -14.825 1.00 94.94 120 VAL A C 1
ATOM 919 O O . VAL A 1 120 ? 17.179 2.572 -15.817 1.00 94.94 120 VAL A O 1
ATOM 922 N N . ASP A 1 121 ? 16.910 2.426 -13.597 1.00 92.69 121 ASP A N 1
ATOM 923 C CA . ASP A 1 121 ? 18.326 2.176 -13.318 1.00 92.69 121 ASP A CA 1
ATOM 924 C C . ASP A 1 121 ? 18.800 0.817 -13.842 1.00 92.69 121 ASP A C 1
ATOM 926 O O . ASP A 1 121 ? 19.919 0.711 -14.365 1.00 92.69 121 ASP A O 1
ATOM 930 N N . THR A 1 122 ? 17.959 -0.217 -13.737 1.00 90.19 122 THR A N 1
ATOM 931 C CA . THR A 1 122 ? 18.311 -1.576 -14.162 1.00 90.19 122 THR A CA 1
ATOM 932 C C . THR A 1 122 ? 18.578 -1.646 -15.665 1.00 90.19 122 THR A C 1
ATOM 934 O O . THR A 1 122 ? 17.813 -1.142 -16.488 1.00 90.19 122 THR A O 1
ATOM 937 N N . GLN A 1 123 ? 19.689 -2.292 -16.016 1.00 87.25 123 GLN A N 1
ATOM 938 C CA . GLN A 1 123 ? 20.078 -2.598 -17.398 1.00 87.25 123 GLN A CA 1
ATOM 939 C C . GLN A 1 123 ? 19.962 -4.097 -17.701 1.00 87.25 123 GLN A C 1
ATOM 941 O O . GLN A 1 123 ? 20.254 -4.533 -18.810 1.00 87.25 123 GLN A O 1
ATOM 946 N N . ASP A 1 124 ? 19.569 -4.900 -16.709 1.00 90.00 124 ASP A N 1
ATOM 947 C CA . ASP A 1 124 ? 19.444 -6.343 -16.858 1.00 90.00 124 ASP A CA 1
ATOM 948 C C . ASP A 1 124 ? 18.092 -6.692 -17.492 1.00 90.00 124 ASP A C 1
ATOM 950 O O . ASP A 1 124 ? 17.040 -6.640 -16.846 1.00 90.00 124 ASP A O 1
ATOM 954 N N . GLU A 1 125 ? 18.124 -7.074 -18.768 1.00 91.25 125 GLU A N 1
ATOM 955 C CA . GLU A 1 125 ? 16.943 -7.508 -19.519 1.00 91.25 125 GLU A CA 1
ATOM 956 C C . GLU A 1 125 ? 16.346 -8.819 -18.983 1.00 91.25 125 GLU A C 1
ATOM 958 O O . GLU A 1 125 ? 15.181 -9.110 -19.243 1.00 91.25 125 GLU A O 1
ATOM 963 N N . ALA A 1 126 ? 17.076 -9.599 -18.178 1.00 90.25 126 ALA A N 1
ATOM 964 C CA . ALA A 1 126 ? 16.485 -10.737 -17.478 1.00 90.25 126 ALA A CA 1
ATOM 965 C C . ALA A 1 126 ? 15.560 -10.288 -16.333 1.00 90.25 126 ALA A C 1
ATOM 967 O O . ALA A 1 126 ? 14.587 -10.979 -16.028 1.00 90.25 126 ALA A O 1
ATOM 968 N N . ILE A 1 127 ? 15.844 -9.137 -15.713 1.00 92.25 127 ILE A N 1
ATOM 969 C CA . ILE A 1 127 ? 15.007 -8.528 -14.668 1.00 92.25 127 ILE A CA 1
ATOM 970 C C . ILE A 1 127 ? 13.856 -7.743 -15.304 1.00 92.25 127 ILE A C 1
ATOM 972 O O . ILE A 1 127 ? 12.707 -7.879 -14.881 1.00 92.25 127 ILE A O 1
ATOM 976 N N . PHE A 1 128 ? 14.150 -6.940 -16.331 1.00 94.88 128 PHE A N 1
ATOM 977 C CA . PHE A 1 128 ? 13.160 -6.123 -17.031 1.00 94.88 128 PHE A CA 1
ATOM 978 C C . PHE A 1 128 ? 13.235 -6.330 -18.557 1.00 94.88 128 PHE A C 1
ATOM 980 O O . PHE A 1 128 ? 13.830 -5.519 -19.268 1.00 94.88 128 PHE A O 1
ATOM 987 N N . PRO A 1 129 ? 12.579 -7.377 -19.100 1.00 93.75 129 PRO A N 1
ATOM 988 C CA . PRO A 1 129 ? 12.686 -7.741 -20.521 1.00 93.75 129 PRO A CA 1
ATOM 989 C C . PRO A 1 129 ? 12.223 -6.672 -21.513 1.00 93.75 129 PRO A C 1
ATOM 991 O O . PRO A 1 129 ? 12.604 -6.696 -22.679 1.00 93.75 129 PRO A O 1
ATOM 994 N N . ARG A 1 130 ? 11.375 -5.736 -21.073 1.00 93.81 130 ARG A N 1
ATOM 995 C CA . ARG A 1 130 ? 10.851 -4.643 -21.903 1.00 93.81 130 ARG A CA 1
ATOM 996 C C . ARG A 1 130 ? 11.604 -3.325 -21.709 1.00 93.81 130 ARG A C 1
ATOM 998 O O . ARG A 1 130 ? 11.142 -2.300 -22.194 1.00 93.81 130 ARG A O 1
ATOM 1005 N N . ARG A 1 131 ? 12.776 -3.327 -21.060 1.00 90.56 131 ARG A N 1
ATOM 1006 C CA . ARG A 1 131 ? 13.552 -2.110 -20.755 1.00 90.56 131 ARG A CA 1
ATOM 1007 C C . ARG A 1 131 ? 13.829 -1.228 -21.974 1.00 90.56 131 ARG A C 1
ATOM 1009 O O . ARG A 1 131 ? 13.813 -0.010 -21.834 1.00 90.56 131 ARG A O 1
ATOM 1016 N N . GLN A 1 132 ? 14.061 -1.820 -23.146 1.00 89.25 132 GLN A N 1
ATOM 1017 C CA . GLN A 1 132 ? 14.320 -1.086 -24.395 1.00 89.25 132 GLN A CA 1
ATOM 1018 C C . GLN A 1 132 ? 13.063 -0.451 -25.014 1.00 89.25 132 GLN A C 1
ATOM 1020 O O . GLN A 1 132 ? 13.166 0.326 -25.957 1.00 89.25 132 GLN A O 1
ATOM 1025 N N . GLN A 1 133 ? 11.873 -0.808 -24.523 1.00 88.88 133 GLN A N 1
ATOM 1026 C CA . GLN A 1 133 ? 10.585 -0.333 -25.038 1.00 88.88 133 GLN A CA 1
ATOM 1027 C C . GLN A 1 133 ? 10.054 0.867 -24.248 1.00 88.88 133 GLN A C 1
ATOM 1029 O O . GLN A 1 133 ? 9.080 1.480 -24.680 1.00 88.88 133 GLN A O 1
ATOM 1034 N N . ILE A 1 134 ? 10.664 1.202 -23.102 1.00 89.31 134 ILE A N 1
ATOM 1035 C CA . ILE A 1 134 ? 10.209 2.340 -22.303 1.00 89.31 134 ILE A CA 1
ATOM 1036 C C . ILE A 1 134 ? 10.502 3.649 -23.035 1.00 89.31 134 ILE A C 1
ATOM 1038 O O . ILE A 1 134 ? 11.558 3.821 -23.648 1.00 89.31 134 ILE A O 1
ATOM 1042 N N . VAL A 1 135 ? 9.560 4.583 -22.957 1.00 85.69 135 VAL A N 1
ATOM 1043 C CA . VAL A 1 135 ? 9.660 5.874 -23.638 1.00 85.69 135 VAL A CA 1
ATOM 1044 C C . VAL A 1 135 ? 10.407 6.845 -22.736 1.00 85.69 135 VAL A C 1
ATOM 1046 O O . VAL A 1 135 ? 9.950 7.140 -21.634 1.00 85.69 135 VAL A O 1
ATOM 1049 N N . CYS A 1 136 ? 11.540 7.353 -23.216 1.00 90.25 136 CYS A N 1
ATOM 1050 C CA . CYS A 1 136 ? 12.312 8.386 -22.538 1.00 90.25 136 CYS A CA 1
ATOM 1051 C C . CYS A 1 136 ? 12.335 9.662 -23.381 1.00 90.25 136 CYS A C 1
ATOM 1053 O O . CYS A 1 136 ? 12.776 9.642 -24.530 1.00 90.25 136 CYS A O 1
ATOM 1055 N N . ASP A 1 137 ? 11.870 10.766 -22.804 1.00 90.69 137 ASP A N 1
ATOM 1056 C CA . ASP A 1 137 ? 11.919 12.098 -23.394 1.00 90.69 137 ASP A CA 1
ATOM 1057 C C . ASP A 1 137 ? 13.287 12.735 -23.077 1.00 90.69 137 ASP A C 1
ATOM 1059 O O . ASP A 1 137 ? 13.562 13.068 -21.918 1.00 90.69 137 ASP A O 1
ATOM 1063 N N . PRO A 1 138 ? 14.171 12.920 -24.076 1.00 85.94 138 PRO A N 1
ATOM 1064 C CA . PRO A 1 138 ? 15.501 13.480 -23.850 1.00 85.94 138 PRO A CA 1
ATOM 1065 C C . PRO A 1 138 ? 15.475 14.978 -23.512 1.00 85.94 138 PRO A C 1
ATOM 1067 O O . PRO A 1 138 ? 16.440 15.479 -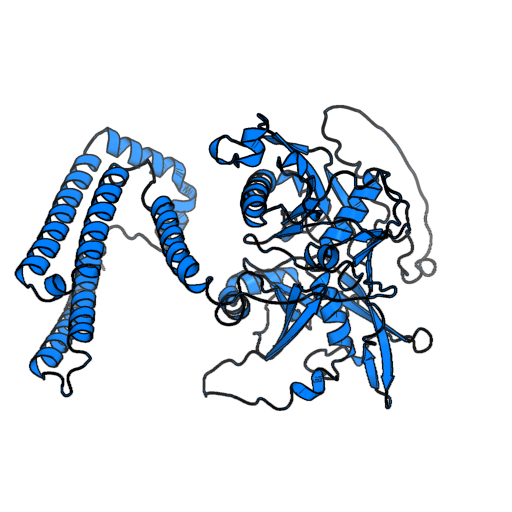22.933 1.00 85.94 138 PRO A O 1
ATOM 1070 N N . VAL A 1 139 ? 14.400 15.696 -23.861 1.00 87.88 139 VAL A N 1
ATOM 1071 C CA . VAL A 1 139 ? 14.245 17.135 -23.602 1.00 87.88 139 VAL A CA 1
ATOM 1072 C C . VAL A 1 139 ? 13.761 17.355 -22.174 1.00 87.88 139 VAL A C 1
ATOM 1074 O O . VAL A 1 139 ? 14.383 18.109 -21.429 1.00 87.88 139 VAL A O 1
ATOM 1077 N N . LYS A 1 140 ? 12.695 16.656 -21.765 1.00 90.69 140 LYS A N 1
ATOM 1078 C CA . LYS A 1 140 ? 12.189 16.695 -20.378 1.00 90.69 140 LYS A CA 1
ATOM 1079 C C . LYS A 1 140 ? 13.087 15.944 -19.397 1.00 90.69 140 LYS A C 1
ATOM 1081 O O . LYS A 1 140 ? 12.999 16.150 -18.184 1.00 90.69 140 LYS A O 1
ATOM 1086 N N . ARG A 1 141 ? 13.978 15.099 -19.928 1.00 93.81 141 ARG A N 1
ATOM 1087 C CA . ARG A 1 141 ? 14.849 14.203 -19.166 1.00 93.81 141 ARG A CA 1
ATOM 1088 C C . ARG A 1 141 ? 14.032 13.326 -18.229 1.00 93.81 141 ARG A C 1
ATOM 1090 O O . ARG A 1 141 ? 14.274 13.290 -17.028 1.00 93.81 141 ARG A O 1
ATOM 1097 N N . GLU A 1 142 ? 13.052 12.626 -18.778 1.00 95.25 142 GLU A N 1
ATOM 1098 C CA . GLU A 1 142 ? 12.117 11.776 -18.037 1.00 95.25 142 GLU A CA 1
ATOM 1099 C C . GLU A 1 142 ? 11.856 10.489 -18.816 1.00 95.25 142 GLU A C 1
ATOM 1101 O O . GLU A 1 142 ? 11.817 10.510 -20.044 1.00 95.25 142 GLU A O 1
ATOM 1106 N N . CYS A 1 143 ? 11.649 9.379 -18.115 1.00 95.12 143 CYS A N 1
ATOM 1107 C CA . CYS A 1 143 ? 11.159 8.135 -18.696 1.00 95.12 143 CYS A CA 1
ATOM 1108 C C . CYS A 1 143 ? 9.811 7.768 -18.092 1.00 95.12 143 CYS A C 1
ATOM 1110 O O . CYS A 1 143 ? 9.617 7.880 -16.882 1.00 95.12 143 CYS A O 1
ATOM 1112 N N . MET A 1 144 ? 8.910 7.274 -18.931 1.00 95.62 144 MET A N 1
ATOM 1113 C CA . MET A 1 144 ? 7.635 6.721 -18.499 1.00 95.62 144 MET A CA 1
ATOM 1114 C C . MET A 1 144 ? 7.739 5.197 -18.392 1.00 95.62 144 MET A C 1
ATOM 1116 O O . MET A 1 144 ? 8.195 4.535 -19.325 1.00 95.62 144 MET A O 1
ATOM 1120 N N . VAL A 1 145 ? 7.302 4.650 -17.258 1.00 96.50 145 VAL A N 1
ATOM 1121 C CA . VAL A 1 145 ? 7.233 3.215 -16.967 1.00 96.50 145 VAL A CA 1
ATOM 1122 C C . VAL A 1 145 ? 5.815 2.875 -16.519 1.00 96.50 145 VAL A C 1
ATOM 1124 O O . VAL A 1 145 ? 5.327 3.394 -15.519 1.00 96.50 145 VAL A O 1
ATOM 1127 N N . ARG A 1 146 ? 5.146 1.982 -17.244 1.00 97.44 146 ARG A N 1
ATOM 1128 C CA . ARG A 1 146 ? 3.766 1.564 -16.970 1.00 97.44 146 ARG A CA 1
ATOM 1129 C C . ARG A 1 146 ? 3.761 0.263 -16.183 1.00 97.44 146 ARG A C 1
ATOM 1131 O O . ARG A 1 146 ? 4.128 -0.796 -16.704 1.00 97.44 146 ARG A O 1
ATOM 1138 N N . LEU A 1 147 ? 3.343 0.334 -14.925 1.00 97.81 147 LEU A N 1
ATOM 1139 C CA . LEU A 1 147 ? 3.288 -0.808 -14.017 1.00 97.81 147 LEU A CA 1
ATOM 1140 C C . LEU A 1 147 ? 1.887 -1.406 -14.017 1.00 97.81 147 LEU A C 1
ATOM 1142 O O . LEU A 1 147 ? 0.914 -0.720 -13.725 1.00 97.81 147 LEU A O 1
ATOM 1146 N N . HIS A 1 148 ? 1.772 -2.701 -14.283 1.00 97.75 148 HIS A N 1
ATOM 1147 C CA . HIS A 1 148 ? 0.527 -3.426 -14.078 1.00 97.75 148 HIS A CA 1
ATOM 1148 C C . HIS A 1 148 ? 0.486 -3.994 -12.656 1.00 97.75 148 HIS A C 1
ATOM 1150 O O . HIS A 1 148 ? 1.185 -4.957 -12.346 1.00 97.75 148 HIS A O 1
ATOM 1156 N N . ALA A 1 149 ? -0.326 -3.388 -11.795 1.00 96.56 149 ALA A N 1
ATOM 1157 C CA . ALA A 1 149 ? -0.621 -3.860 -10.447 1.00 96.56 149 ALA A CA 1
ATOM 1158 C C . ALA A 1 149 ? -1.998 -4.554 -10.413 1.00 96.56 149 ALA A C 1
ATOM 1160 O O . ALA A 1 149 ? -2.793 -4.371 -11.336 1.00 96.56 149 ALA A O 1
ATOM 1161 N N . PRO A 1 150 ? -2.337 -5.319 -9.358 1.00 94.81 150 PRO A N 1
ATOM 1162 C CA . PRO A 1 150 ? -3.657 -5.943 -9.243 1.00 94.81 150 PRO A CA 1
ATOM 1163 C C . PRO A 1 150 ? -4.838 -4.966 -9.334 1.00 94.81 150 PRO A C 1
ATOM 1165 O O . PRO A 1 150 ? -5.919 -5.370 -9.745 1.00 94.81 150 PRO A O 1
ATOM 1168 N N . CYS A 1 151 ? -4.651 -3.695 -8.960 1.00 92.75 151 CYS A N 1
ATOM 1169 C CA . CYS A 1 151 ? -5.671 -2.655 -9.103 1.00 92.75 151 CYS A CA 1
ATOM 1170 C C . CYS A 1 151 ? -5.795 -2.075 -10.526 1.00 92.75 151 CYS A C 1
ATOM 1172 O O . CYS A 1 151 ? -6.714 -1.300 -10.775 1.00 92.75 151 CYS A O 1
ATOM 1174 N N . GLY A 1 152 ? -4.872 -2.391 -11.440 1.00 94.25 152 GLY A N 1
ATOM 1175 C CA . GLY A 1 152 ? -4.815 -1.844 -12.796 1.00 94.25 152 GLY A CA 1
ATOM 1176 C C . GLY A 1 152 ? -3.435 -1.307 -13.186 1.00 94.25 152 GLY A C 1
ATOM 1177 O O . GLY A 1 152 ? -2.432 -1.544 -12.511 1.00 94.25 152 GLY A O 1
ATOM 1178 N N . VAL A 1 153 ? -3.380 -0.600 -14.318 1.00 95.62 153 VAL A N 1
ATOM 1179 C CA . VAL A 1 153 ? -2.144 0.011 -14.834 1.00 95.62 153 VAL A CA 1
ATOM 1180 C C . VAL A 1 153 ? -1.914 1.373 -14.180 1.00 95.62 153 VAL A C 1
ATOM 1182 O O . VAL A 1 153 ? -2.828 2.195 -14.141 1.00 95.62 153 VAL A O 1
ATOM 1185 N N . VAL A 1 154 ? -0.693 1.586 -13.694 1.00 95.50 154 VAL A N 1
ATOM 1186 C CA . VAL A 1 154 ? -0.204 2.810 -13.057 1.00 95.50 154 VAL A CA 1
ATOM 1187 C C . VAL A 1 154 ? 0.932 3.371 -13.906 1.00 95.50 154 VAL A C 1
ATOM 1189 O O . VAL A 1 154 ? 1.910 2.669 -14.175 1.00 95.50 154 VAL A O 1
ATOM 1192 N N . ASP A 1 155 ? 0.805 4.629 -14.317 1.00 95.19 155 ASP A N 1
ATOM 1193 C CA . ASP A 1 155 ? 1.772 5.291 -15.193 1.00 95.19 155 ASP A CA 1
ATOM 1194 C C . ASP A 1 155 ? 2.770 6.061 -14.321 1.00 95.19 155 ASP A C 1
ATOM 1196 O O . ASP A 1 155 ? 2.381 6.978 -13.601 1.00 95.19 155 ASP A O 1
ATOM 1200 N N . VAL A 1 156 ? 4.044 5.662 -14.336 1.00 96.75 156 VAL A N 1
ATOM 1201 C CA . VAL A 1 156 ? 5.098 6.242 -13.493 1.00 96.75 156 VAL A CA 1
ATOM 1202 C C . VAL A 1 156 ? 6.057 7.042 -14.356 1.00 96.75 156 VAL A C 1
ATOM 1204 O O . VAL A 1 156 ? 6.676 6.494 -15.266 1.00 96.75 156 VAL A O 1
ATOM 1207 N N . THR A 1 157 ? 6.236 8.315 -14.042 1.00 96.56 157 THR A N 1
ATOM 1208 C CA . THR A 1 157 ? 7.222 9.170 -14.695 1.00 96.56 157 THR A CA 1
ATOM 1209 C C . THR A 1 157 ? 8.416 9.353 -13.776 1.00 96.56 157 THR A C 1
ATOM 1211 O O . THR A 1 157 ? 8.305 9.802 -12.633 1.00 96.56 157 THR A O 1
ATOM 1214 N N . VAL A 1 158 ? 9.582 9.004 -14.297 1.00 96.75 158 VAL A N 1
ATOM 1215 C CA . VAL A 1 158 ? 10.840 8.981 -13.565 1.00 96.75 158 VAL A CA 1
ATOM 1216 C C . VAL A 1 158 ? 11.787 9.976 -14.222 1.00 96.75 158 VAL A C 1
ATOM 1218 O O . VAL A 1 158 ? 12.181 9.769 -15.372 1.00 96.75 158 VAL A O 1
ATOM 1221 N N . PRO A 1 159 ? 12.181 11.049 -13.528 1.00 96.06 159 PRO A N 1
ATOM 1222 C CA . PRO A 1 159 ? 13.244 11.927 -13.984 1.00 96.06 159 PRO A CA 1
ATOM 1223 C C . PRO A 1 159 ? 14.554 11.179 -14.177 1.00 96.06 159 PRO A C 1
ATOM 1225 O O . PRO A 1 159 ? 14.853 10.230 -13.452 1.00 96.06 159 PRO A O 1
ATOM 1228 N N . THR A 1 160 ? 15.345 11.612 -15.150 1.00 94.62 160 THR A N 1
ATOM 1229 C CA . THR A 1 160 ? 16.551 10.910 -15.572 1.00 94.62 160 THR A CA 1
ATOM 1230 C C . THR A 1 160 ? 17.728 11.834 -15.822 1.00 94.62 160 THR A C 1
ATOM 1232 O O . THR A 1 160 ? 17.585 13.007 -16.162 1.00 94.62 160 THR A O 1
ATOM 1235 N N . LEU A 1 161 ? 18.917 11.261 -15.696 1.00 91.94 161 LEU A N 1
ATOM 1236 C CA . LEU A 1 161 ? 20.169 11.833 -16.155 1.00 91.94 161 LEU A CA 1
ATOM 1237 C C . LEU A 1 161 ? 20.681 10.989 -17.322 1.00 91.94 161 LEU A C 1
ATOM 1239 O O . LEU A 1 161 ? 20.527 9.766 -17.344 1.00 91.94 161 LEU A O 1
ATOM 1243 N N . GLN A 1 162 ? 21.318 11.651 -18.284 1.00 81.50 162 GLN A N 1
ATOM 1244 C CA . GLN A 1 162 ? 22.140 10.969 -19.276 1.00 81.50 162 GLN A CA 1
ATOM 1245 C C . GLN A 1 162 ? 23.586 11.002 -18.796 1.00 81.50 162 GLN A C 1
ATOM 1247 O O . GLN A 1 162 ? 24.159 12.081 -18.646 1.00 81.50 162 GLN A O 1
ATOM 1252 N N . ASP A 1 163 ? 24.168 9.829 -18.572 1.00 70.38 163 ASP A N 1
ATOM 1253 C CA . ASP A 1 163 ? 25.581 9.676 -18.236 1.00 70.38 163 ASP A CA 1
ATOM 1254 C C . ASP A 1 163 ? 26.198 8.590 -19.120 1.00 70.38 163 ASP A C 1
ATOM 1256 O O . ASP A 1 163 ? 25.710 7.462 -19.174 1.00 70.38 163 ASP A O 1
ATOM 1260 N N . GLY A 1 164 ? 27.230 8.948 -19.886 1.00 65.44 164 GLY A N 1
ATOM 1261 C CA . GLY A 1 164 ? 27.956 8.000 -20.740 1.00 65.44 164 GLY A CA 1
ATOM 1262 C C . GLY A 1 164 ? 27.098 7.226 -21.754 1.00 65.44 164 GLY A C 1
ATOM 1263 O O . GLY A 1 164 ? 27.452 6.107 -22.110 1.00 65.44 164 GLY A O 1
ATOM 1264 N N . GLY A 1 165 ? 25.963 7.780 -22.202 1.00 71.75 165 GLY A N 1
ATOM 1265 C CA . GLY A 1 165 ? 25.017 7.101 -23.104 1.00 71.75 165 GLY A CA 1
ATOM 1266 C C . GLY A 1 165 ? 24.029 6.155 -22.408 1.00 71.75 165 GLY A C 1
ATOM 1267 O O . GLY A 1 165 ? 23.185 5.563 -23.078 1.00 71.75 165 GLY A O 1
ATOM 1268 N N . ARG A 1 166 ? 24.090 6.038 -21.077 1.00 80.12 166 ARG A N 1
ATOM 1269 C CA . ARG A 1 166 ? 23.125 5.306 -20.252 1.00 80.12 166 ARG A CA 1
ATOM 1270 C C . ARG A 1 166 ? 22.128 6.275 -19.624 1.00 80.12 166 ARG A C 1
ATOM 1272 O O . ARG A 1 166 ? 22.480 7.371 -19.186 1.00 80.12 166 ARG A O 1
ATOM 1279 N N . VAL A 1 167 ? 20.875 5.838 -19.568 1.00 87.25 167 VAL A N 1
ATOM 1280 C CA . VAL A 1 167 ? 19.813 6.522 -18.831 1.00 87.25 167 VAL A CA 1
ATOM 1281 C C . VAL A 1 167 ? 19.778 5.970 -17.411 1.00 87.25 167 VAL A C 1
ATOM 1283 O O . VAL A 1 167 ? 19.628 4.761 -17.227 1.00 87.25 167 VAL A O 1
ATOM 1286 N N . GLN A 1 168 ? 19.909 6.855 -16.429 1.00 90.75 168 GLN A N 1
ATOM 1287 C CA . GLN A 1 168 ? 19.763 6.554 -15.003 1.00 90.75 168 GLN A CA 1
ATOM 1288 C C . GLN A 1 168 ? 18.712 7.476 -14.393 1.00 90.75 168 GLN A C 1
ATOM 1290 O O . GLN A 1 168 ? 18.491 8.573 -14.906 1.00 90.75 168 GLN A O 1
ATOM 1295 N N . SER A 1 169 ? 18.064 7.044 -13.319 1.00 93.25 169 SER A N 1
ATOM 1296 C CA . SER A 1 169 ? 17.147 7.886 -12.564 1.00 93.25 169 SER A CA 1
ATOM 1297 C C . SER A 1 169 ? 17.899 9.073 -11.955 1.00 93.25 169 SER A C 1
ATOM 1299 O O . SER A 1 169 ? 19.047 8.958 -11.523 1.00 93.25 169 SER A O 1
ATOM 1301 N N . ASP A 1 170 ? 17.265 10.241 -11.977 1.00 93.31 170 ASP A N 1
ATOM 1302 C CA . ASP A 1 170 ? 17.789 11.446 -11.345 1.00 93.31 170 ASP A CA 1
ATOM 1303 C C . ASP A 1 170 ? 17.398 11.424 -9.856 1.00 93.31 170 ASP A C 1
ATOM 1305 O O . ASP A 1 170 ? 16.204 11.499 -9.539 1.00 93.31 170 ASP A O 1
ATOM 1309 N N . PRO A 1 171 ? 18.361 11.280 -8.926 1.00 88.69 171 PRO A N 1
ATOM 1310 C CA . PRO A 1 171 ? 18.050 11.224 -7.503 1.00 88.69 171 PRO A CA 1
ATOM 1311 C C . PRO A 1 171 ? 17.545 12.566 -6.959 1.00 88.69 171 PRO A C 1
ATOM 1313 O O . PRO A 1 171 ? 16.809 12.551 -5.971 1.00 88.69 171 PRO A O 1
ATOM 1316 N N . GLU A 1 172 ? 17.891 13.681 -7.613 1.00 88.44 172 GLU A N 1
ATOM 1317 C CA . GLU A 1 172 ? 17.565 15.052 -7.194 1.00 88.44 172 GLU A CA 1
ATOM 1318 C C . GLU A 1 172 ? 16.162 15.486 -7.638 1.00 88.44 172 GLU A C 1
ATOM 1320 O O . GLU A 1 172 ? 15.650 16.511 -7.194 1.00 88.44 172 GLU A O 1
ATOM 1325 N N . ARG A 1 173 ? 15.529 14.721 -8.536 1.00 89.81 173 ARG A N 1
ATOM 1326 C CA . ARG A 1 173 ? 14.194 15.011 -9.064 1.00 89.81 173 ARG A CA 1
ATOM 1327 C C . ARG A 1 173 ? 13.186 13.935 -8.670 1.00 89.81 173 ARG A C 1
ATOM 1329 O O . ARG A 1 173 ? 13.498 12.754 -8.497 1.00 89.81 173 ARG A O 1
ATOM 1336 N N . GLU A 1 174 ? 11.941 14.363 -8.551 1.00 86.56 174 GLU A N 1
ATOM 1337 C CA . GLU A 1 174 ? 10.850 13.576 -7.983 1.00 86.56 174 GLU A CA 1
ATOM 1338 C C . GLU A 1 174 ? 10.247 12.610 -8.984 1.00 86.56 174 GLU A C 1
ATOM 1340 O O . GLU A 1 174 ? 9.942 12.968 -10.120 1.00 86.56 174 GLU A O 1
ATOM 1345 N N . VAL A 1 175 ? 9.968 11.401 -8.519 1.00 93.44 175 VAL A N 1
ATOM 1346 C CA . VAL A 1 175 ? 9.107 10.486 -9.260 1.00 93.44 175 VAL A CA 1
ATOM 1347 C C . VAL A 1 175 ? 7.661 10.890 -9.021 1.00 93.44 175 VAL A C 1
ATOM 1349 O O . VAL A 1 175 ? 7.272 11.123 -7.876 1.00 93.44 175 VAL A O 1
ATOM 1352 N N . HIS A 1 176 ? 6.865 10.913 -10.083 1.00 91.62 176 HIS A N 1
ATOM 1353 C CA . HIS A 1 176 ? 5.417 11.028 -9.978 1.00 91.62 176 HIS A CA 1
ATOM 1354 C C . HIS A 1 176 ? 4.740 9.837 -10.641 1.00 91.62 176 HIS A C 1
ATOM 1356 O O . HIS A 1 176 ? 5.288 9.220 -11.555 1.00 91.62 176 HIS A O 1
ATOM 1362 N N . PHE A 1 177 ? 3.547 9.489 -10.172 1.00 94.06 177 PHE A N 1
ATOM 1363 C CA . PHE A 1 177 ? 2.727 8.481 -10.829 1.00 94.06 177 PHE A CA 1
ATOM 1364 C C . PHE A 1 177 ? 1.274 8.922 -10.917 1.00 94.06 177 PHE A C 1
ATOM 1366 O O . PHE A 1 177 ? 0.755 9.540 -9.988 1.00 94.06 177 PHE A O 1
ATOM 1373 N N . ILE A 1 178 ? 0.620 8.549 -12.015 1.00 93.81 178 ILE A N 1
ATOM 1374 C CA . ILE A 1 178 ? -0.828 8.638 -12.175 1.00 93.81 178 ILE A CA 1
ATOM 1375 C C . ILE A 1 178 ? -1.416 7.312 -11.703 1.00 93.81 178 ILE A C 1
ATOM 1377 O O . ILE A 1 178 ? -1.164 6.252 -12.282 1.00 93.81 178 ILE A O 1
ATOM 1381 N N . SER A 1 179 ? -2.171 7.380 -10.610 1.00 91.69 179 SER A N 1
ATOM 1382 C CA . SER A 1 179 ? -2.824 6.225 -10.005 1.00 91.69 179 SER A CA 1
ATOM 1383 C C . SER A 1 179 ? -3.976 5.708 -10.868 1.00 91.69 179 SER A C 1
ATOM 1385 O O . SER A 1 179 ? -4.418 6.337 -11.833 1.00 91.69 179 SER A O 1
ATOM 1387 N N . VAL A 1 180 ? -4.520 4.561 -10.471 1.00 91.44 180 VAL A N 1
ATOM 1388 C CA . VAL A 1 180 ? -5.810 4.102 -10.983 1.00 91.44 180 VAL A CA 1
ATOM 1389 C C . VAL A 1 180 ? -6.926 5.049 -10.547 1.00 91.44 180 VAL A C 1
ATOM 1391 O O . VAL A 1 180 ? -6.761 5.896 -9.661 1.00 91.44 180 VAL A O 1
ATOM 1394 N N . ARG A 1 181 ? -8.097 4.880 -11.161 1.00 91.62 181 ARG A N 1
ATOM 1395 C CA . ARG A 1 181 ? -9.275 5.669 -10.827 1.00 91.62 181 ARG A CA 1
ATOM 1396 C C . ARG A 1 181 ? -9.550 5.634 -9.318 1.00 91.62 181 ARG A C 1
ATOM 1398 O O . ARG A 1 181 ? -9.706 4.560 -8.739 1.00 91.62 181 ARG A O 1
ATOM 1405 N N . SER A 1 182 ? -9.654 6.817 -8.718 1.00 92.50 182 SER A N 1
ATOM 1406 C CA . SER A 1 182 ? -9.843 7.002 -7.274 1.00 92.50 182 SER A CA 1
ATOM 1407 C C . SER A 1 182 ? -11.177 7.697 -6.991 1.00 92.50 182 SER A C 1
ATOM 1409 O O . SER A 1 182 ? -11.618 8.533 -7.778 1.00 92.50 182 SER A O 1
ATOM 1411 N N . PHE A 1 183 ? -11.866 7.334 -5.909 1.00 91.75 183 PHE A N 1
ATOM 1412 C CA . PHE A 1 183 ? -13.214 7.841 -5.609 1.00 91.75 183 PHE A CA 1
ATOM 1413 C C . PHE A 1 183 ? -13.549 7.754 -4.115 1.00 91.75 183 PHE A C 1
ATOM 1415 O O . PHE A 1 183 ? -13.050 6.880 -3.410 1.00 91.75 183 PHE A O 1
ATOM 1422 N N . ALA A 1 184 ? -14.438 8.627 -3.637 1.00 91.50 184 ALA A N 1
ATOM 1423 C CA . ALA A 1 184 ? -15.106 8.437 -2.352 1.00 91.50 184 ALA A CA 1
ATOM 1424 C C . ALA A 1 184 ? -16.221 7.396 -2.519 1.00 91.50 184 ALA A C 1
ATOM 1426 O O . ALA A 1 184 ? -17.053 7.519 -3.416 1.00 91.50 184 ALA A O 1
ATOM 1427 N N . SER A 1 185 ? -16.217 6.363 -1.683 1.00 89.25 185 SER A N 1
ATOM 1428 C CA . SER A 1 185 ? -17.234 5.309 -1.695 1.00 89.25 185 SER A CA 1
ATOM 1429 C C . SER A 1 185 ? -18.422 5.681 -0.806 1.00 89.25 185 SER A C 1
ATOM 1431 O O . SER A 1 185 ? -19.571 5.574 -1.230 1.00 89.25 185 SER A O 1
ATOM 1433 N N . ALA A 1 186 ? -18.148 6.200 0.393 1.00 89.56 186 ALA A N 1
ATOM 1434 C CA . ALA A 1 186 ? -19.165 6.691 1.315 1.00 89.56 186 ALA A CA 1
ATOM 1435 C C . ALA A 1 186 ? -18.587 7.790 2.211 1.00 89.56 186 ALA A C 1
ATOM 1437 O O . ALA A 1 186 ? -17.395 7.773 2.525 1.00 89.56 186 ALA A O 1
ATOM 1438 N N . THR A 1 187 ? -19.427 8.732 2.638 1.00 91.50 187 THR A N 1
ATOM 1439 C CA . THR A 1 187 ? -19.037 9.790 3.580 1.00 91.50 187 THR A CA 1
ATOM 1440 C C . THR A 1 187 ? -19.964 9.837 4.788 1.00 91.50 187 THR A C 1
ATOM 1442 O O . THR A 1 187 ? -21.142 9.484 4.685 1.00 91.50 187 THR A O 1
ATOM 1445 N N . GLY A 1 188 ? -19.425 10.249 5.939 1.00 90.88 188 GLY A N 1
ATOM 1446 C CA . GLY A 1 188 ? -20.192 10.397 7.182 1.00 90.88 188 GLY A CA 1
ATOM 1447 C C . GLY A 1 188 ? -20.831 9.092 7.679 1.00 90.88 188 GLY A C 1
ATOM 1448 O O . GLY A 1 188 ? -21.961 9.087 8.170 1.00 90.88 188 GLY A O 1
ATOM 1449 N N . VAL A 1 189 ? -20.148 7.958 7.500 1.00 93.12 189 VAL A N 1
ATOM 1450 C CA . VAL A 1 189 ? -20.642 6.646 7.929 1.00 93.12 189 VAL A CA 1
ATOM 1451 C C . VAL A 1 189 ? -20.460 6.510 9.434 1.00 93.12 189 VAL A C 1
ATOM 1453 O O . VAL A 1 189 ? -19.342 6.500 9.940 1.00 93.12 189 VAL A O 1
ATOM 1456 N N . VAL A 1 190 ? -21.566 6.354 10.156 1.00 96.19 190 VAL A N 1
ATOM 1457 C CA . VAL A 1 190 ? -21.545 6.149 11.607 1.00 96.19 190 VAL A CA 1
ATOM 1458 C C . VAL A 1 190 ? -21.400 4.661 11.920 1.00 96.19 190 VAL A C 1
ATOM 1460 O O . VAL A 1 190 ? -22.224 3.835 11.520 1.00 96.19 190 VAL A O 1
ATOM 1463 N N . ILE A 1 191 ? -20.344 4.316 12.652 1.00 95.31 191 ILE A N 1
ATOM 1464 C CA . ILE A 1 191 ? -20.029 2.956 13.082 1.00 95.31 191 ILE A CA 1
ATOM 1465 C C . ILE A 1 191 ? -20.232 2.852 14.589 1.00 95.31 191 ILE A C 1
ATOM 1467 O O . ILE A 1 191 ? -19.468 3.418 15.369 1.00 95.31 191 ILE A O 1
ATOM 1471 N N . GLU A 1 192 ? -21.248 2.094 14.993 1.00 96.44 192 GLU A N 1
ATOM 1472 C CA . GLU A 1 192 ? -21.454 1.700 16.387 1.00 96.44 192 GLU A CA 1
ATOM 1473 C C . GLU A 1 192 ? -20.343 0.739 16.838 1.00 96.44 192 GLU A C 1
ATOM 1475 O O . GLU A 1 192 ? -20.036 -0.245 16.157 1.00 96.44 1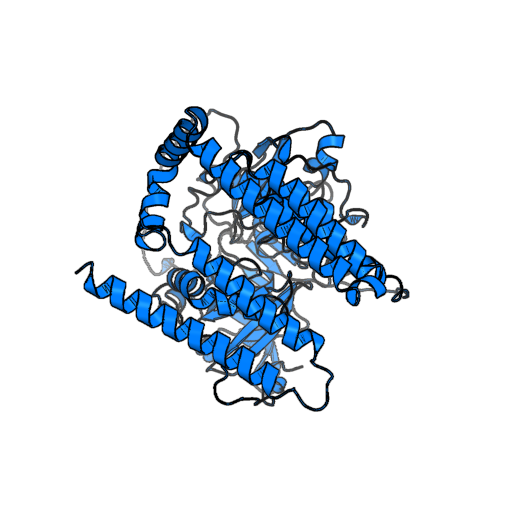92 GLU A O 1
ATOM 1480 N N . VAL A 1 193 ? -19.758 1.016 18.000 1.00 96.94 193 VAL A N 1
ATOM 1481 C CA . VAL A 1 193 ? -18.664 0.264 18.614 1.00 96.94 193 VAL A CA 1
ATOM 1482 C C . VAL A 1 193 ? -19.218 -0.531 19.804 1.00 96.94 193 VAL A C 1
ATOM 1484 O O . VAL A 1 193 ? -19.597 0.060 20.821 1.00 96.94 193 VAL A O 1
ATOM 1487 N N . PRO A 1 194 ? -19.277 -1.874 19.706 1.00 95.19 194 PRO A N 1
ATOM 1488 C CA . PRO A 1 194 ? -19.711 -2.735 20.800 1.00 95.19 194 PRO A CA 1
ATOM 1489 C C . PRO A 1 194 ? -18.854 -2.566 22.056 1.00 95.19 194 PRO A C 1
ATOM 1491 O O . PRO A 1 194 ? -17.667 -2.247 21.979 1.00 95.19 194 PRO A O 1
ATOM 1494 N N . GLU A 1 195 ? -19.446 -2.843 23.218 1.00 93.00 195 GLU A N 1
ATOM 1495 C CA . GLU A 1 195 ? -18.799 -2.693 24.527 1.00 93.00 195 GLU A CA 1
ATOM 1496 C C . GLU A 1 195 ? -17.460 -3.435 24.605 1.00 93.00 195 GLU A C 1
ATOM 1498 O O . GLU A 1 195 ? -16.514 -2.951 25.209 1.00 93.00 195 GLU A O 1
ATOM 1503 N N . GLU A 1 196 ? -17.363 -4.599 23.981 1.00 94.06 196 GLU A N 1
ATOM 1504 C CA . GLU A 1 196 ? -16.183 -5.456 23.935 1.00 94.06 196 GLU A CA 1
ATOM 1505 C C . GLU A 1 196 ? -15.042 -4.912 23.058 1.00 94.06 196 GLU A C 1
ATOM 1507 O O . GLU A 1 196 ? -13.892 -5.298 23.259 1.00 94.06 196 GLU A O 1
ATOM 1512 N N . LEU A 1 197 ? -15.344 -4.015 22.113 1.00 94.56 197 LEU A N 1
ATOM 1513 C CA . LEU A 1 197 ? -14.380 -3.413 21.182 1.00 94.56 197 LEU A CA 1
ATOM 1514 C C . LEU A 1 197 ? -14.083 -1.942 21.499 1.00 94.56 197 LEU A C 1
ATOM 1516 O O . LEU A 1 197 ? -13.239 -1.332 20.848 1.00 94.56 197 LEU A O 1
ATOM 1520 N N . LEU A 1 198 ? -14.745 -1.370 22.507 1.00 94.56 198 LEU A N 1
ATOM 1521 C CA . LEU A 1 198 ? -14.474 -0.015 22.975 1.00 94.56 198 LEU A CA 1
ATOM 1522 C C . LEU A 1 198 ? -13.070 0.081 23.591 1.00 94.56 198 LEU A C 1
ATOM 1524 O O . LEU A 1 198 ? -12.784 -0.539 24.625 1.00 94.56 198 LEU A O 1
ATOM 1528 N N . TRP A 1 199 ? -12.227 0.923 22.999 1.00 95.31 199 TRP A N 1
ATOM 1529 C CA . TRP A 1 199 ? -10.920 1.303 23.534 1.00 95.31 199 TRP A CA 1
ATOM 1530 C C . TRP A 1 199 ? -11.042 2.437 24.573 1.00 95.31 199 TRP A C 1
ATOM 1532 O O . TRP A 1 199 ? -12.057 3.143 24.590 1.00 95.31 199 TRP A O 1
ATOM 1542 N N . PRO A 1 200 ? -10.053 2.605 25.474 1.00 94.44 200 PRO A N 1
ATOM 1543 C CA . PRO A 1 200 ? -10.143 3.542 26.599 1.00 94.44 200 PRO A CA 1
ATOM 1544 C C . PRO A 1 200 ? -10.491 4.977 26.191 1.00 94.44 200 PRO A C 1
ATOM 1546 O O . PRO A 1 200 ? -11.363 5.594 26.789 1.00 94.44 200 PRO A O 1
ATOM 1549 N N . GLU A 1 201 ? -9.877 5.478 25.124 1.00 93.94 201 GLU A N 1
ATOM 1550 C CA . GLU A 1 201 ? -9.994 6.877 24.711 1.00 93.94 201 GLU A CA 1
ATOM 1551 C C . GLU A 1 201 ? -11.409 7.217 24.244 1.00 93.94 201 GLU A C 1
ATOM 1553 O O . GLU A 1 201 ? -11.937 8.272 24.583 1.00 93.94 201 GLU A O 1
ATOM 1558 N N . LEU A 1 202 ? -12.078 6.304 23.530 1.00 95.12 202 LEU A N 1
ATOM 1559 C CA . LEU A 1 202 ? -13.472 6.502 23.140 1.00 95.12 202 LEU A CA 1
ATOM 1560 C C . LEU A 1 202 ? -14.414 6.382 24.347 1.00 95.12 202 LEU A C 1
ATOM 1562 O O . LEU A 1 202 ? -15.341 7.188 24.463 1.00 95.12 202 LEU A O 1
ATOM 1566 N N . ARG A 1 203 ? -14.152 5.443 25.271 1.00 94.06 203 ARG A N 1
ATOM 1567 C CA . ARG A 1 203 ? -14.940 5.283 26.512 1.00 94.06 203 ARG A CA 1
ATOM 1568 C C . ARG A 1 203 ? -14.934 6.545 27.358 1.00 94.06 203 ARG A C 1
ATOM 1570 O O . ARG A 1 203 ? -15.993 6.939 27.841 1.00 94.06 203 ARG A O 1
ATOM 1577 N N . ASP A 1 204 ? -13.776 7.185 27.494 1.00 93.56 204 ASP A N 1
ATOM 1578 C CA . ASP A 1 204 ? -13.612 8.403 28.289 1.00 93.56 204 ASP A CA 1
ATOM 1579 C C . ASP A 1 204 ? -14.446 9.571 27.734 1.00 93.56 204 ASP A C 1
ATOM 1581 O O . ASP A 1 204 ? -14.877 10.442 28.489 1.00 93.56 204 ASP A O 1
ATOM 1585 N N . THR A 1 205 ? -14.763 9.563 26.432 1.00 93.00 205 THR A N 1
ATOM 1586 C CA . THR A 1 205 ? -15.681 10.550 25.831 1.00 93.00 205 THR A CA 1
ATOM 1587 C C . THR A 1 205 ? -17.165 10.273 26.097 1.00 93.00 205 THR A C 1
ATOM 1589 O O . THR A 1 205 ? -18.007 11.112 25.783 1.00 93.00 205 THR A O 1
ATOM 1592 N N . GLY A 1 206 ? -17.519 9.092 26.617 1.00 93.69 206 GLY A N 1
ATOM 1593 C CA . GLY A 1 206 ? -18.905 8.643 26.786 1.00 93.69 206 GLY A CA 1
ATOM 1594 C C . GLY A 1 206 ? -19.624 8.266 25.483 1.00 93.69 206 GLY A C 1
ATOM 1595 O O . GLY A 1 206 ? -20.802 7.904 25.517 1.00 93.69 206 GLY A O 1
ATOM 1596 N N . ARG A 1 207 ? -18.939 8.331 24.333 1.00 94.31 207 ARG A N 1
ATOM 1597 C CA . ARG A 1 207 ? -19.488 7.941 23.028 1.00 94.31 207 ARG A CA 1
ATOM 1598 C C . ARG A 1 207 ? -19.364 6.438 22.797 1.00 94.31 207 ARG A C 1
ATOM 1600 O O . ARG A 1 207 ? -18.502 5.766 23.357 1.00 94.31 207 ARG A O 1
ATOM 1607 N N . ARG A 1 208 ? -20.239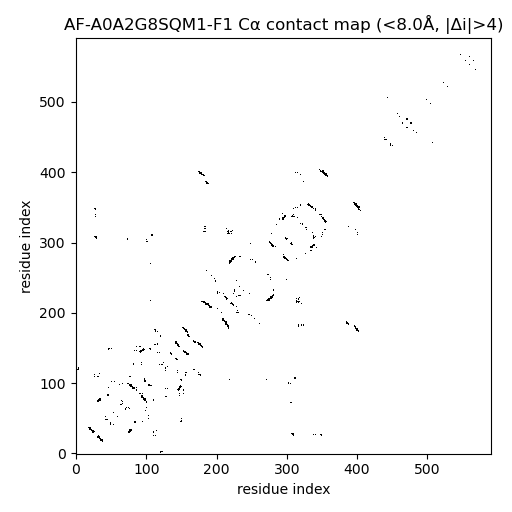 5.926 21.931 1.00 94.56 208 ARG A N 1
ATOM 1608 C CA . ARG A 1 208 ? -20.249 4.525 21.478 1.00 94.56 208 ARG A CA 1
ATOM 1609 C C . ARG A 1 208 ? -20.224 4.377 19.963 1.00 94.56 208 ARG A C 1
ATOM 1611 O O . ARG A 1 208 ? -20.295 3.262 19.474 1.00 94.56 208 ARG A O 1
ATOM 1618 N N . ALA A 1 209 ? -20.100 5.476 19.235 1.00 96.06 209 ALA A N 1
ATOM 1619 C CA . ALA A 1 209 ? -20.039 5.467 17.788 1.00 96.06 209 ALA A CA 1
ATOM 1620 C C . ALA A 1 209 ? -18.921 6.385 17.302 1.00 96.06 209 ALA A C 1
ATOM 1622 O O . ALA A 1 209 ? -18.597 7.377 17.964 1.00 96.06 209 ALA A O 1
ATOM 1623 N N . VAL A 1 210 ? -18.361 6.040 16.148 1.00 96.75 210 VAL A N 1
ATOM 1624 C CA . VAL A 1 210 ? -17.362 6.836 15.434 1.00 96.75 210 VAL A CA 1
ATOM 1625 C C . VAL A 1 210 ? -17.870 7.138 14.032 1.00 96.75 210 VAL A C 1
ATOM 1627 O O . VAL A 1 210 ? -18.439 6.265 13.378 1.00 96.75 210 VAL A O 1
ATOM 1630 N N . GLU A 1 211 ? -17.690 8.372 13.576 1.00 96.00 211 GLU A N 1
ATOM 1631 C CA . GLU A 1 211 ? -17.972 8.749 12.191 1.00 96.00 211 GLU A CA 1
ATOM 1632 C C . GLU A 1 211 ? -16.719 8.555 11.336 1.00 96.00 211 GLU A C 1
ATOM 1634 O O . GLU A 1 211 ? -15.622 8.952 11.736 1.00 96.00 211 GLU A O 1
ATOM 1639 N N . VAL A 1 212 ? -16.875 7.921 10.175 1.00 96.06 212 VAL A N 1
ATOM 1640 C CA . VAL A 1 212 ? -15.779 7.632 9.249 1.00 96.06 212 VAL A CA 1
ATOM 1641 C C . VAL A 1 212 ? -16.174 7.897 7.801 1.00 96.06 212 VAL A C 1
ATOM 1643 O O . VAL A 1 212 ? -17.340 7.787 7.425 1.00 96.06 212 VAL A O 1
ATOM 1646 N N . ASP A 1 213 ? -15.182 8.162 6.960 1.00 95.00 213 ASP A N 1
ATOM 1647 C CA . ASP A 1 213 ? -15.339 8.164 5.509 1.00 95.00 213 ASP A CA 1
ATOM 1648 C C . ASP A 1 213 ? -14.670 6.939 4.888 1.00 95.00 213 ASP A C 1
ATOM 1650 O O . ASP A 1 213 ? -13.742 6.354 5.450 1.00 95.00 213 ASP A O 1
ATOM 1654 N N . LEU A 1 214 ? -15.128 6.556 3.699 1.00 95.38 214 LEU A N 1
ATOM 1655 C CA . LEU A 1 214 ? -14.549 5.479 2.913 1.00 95.38 214 LEU A CA 1
ATOM 1656 C C . LEU A 1 214 ? -14.158 5.995 1.536 1.00 95.38 214 LEU A C 1
ATOM 1658 O O . LEU A 1 214 ? -14.969 6.583 0.818 1.00 95.38 214 LEU A O 1
ATOM 1662 N N . ALA A 1 215 ? -12.924 5.719 1.134 1.00 94.56 215 ALA A N 1
ATOM 1663 C CA . ALA A 1 215 ? -12.411 6.113 -0.168 1.00 94.56 215 ALA A CA 1
ATOM 1664 C C . ALA A 1 215 ? -11.503 5.038 -0.767 1.00 94.56 215 ALA A C 1
ATOM 1666 O O . ALA A 1 215 ? -10.860 4.264 -0.059 1.00 94.56 215 ALA A O 1
ATOM 1667 N N . TYR A 1 216 ? -11.457 5.004 -2.093 1.00 94.94 216 TYR A N 1
ATOM 1668 C CA . TYR A 1 216 ? -10.647 4.094 -2.882 1.00 94.94 216 TYR A CA 1
ATOM 1669 C C . TYR A 1 216 ? -9.564 4.863 -3.635 1.00 94.94 216 TYR A C 1
ATOM 1671 O O . TYR A 1 216 ? -9.854 5.855 -4.304 1.00 94.94 216 TYR A O 1
ATOM 1679 N N . GLY A 1 217 ? -8.328 4.369 -3.558 1.00 93.88 217 GLY A N 1
ATOM 1680 C CA . GLY A 1 217 ? -7.169 4.913 -4.278 1.00 93.88 217 GLY A CA 1
ATOM 1681 C C . GLY A 1 217 ? -6.247 3.832 -4.846 1.00 93.88 217 GLY A C 1
ATOM 1682 O O . GLY A 1 217 ? -5.029 3.932 -4.728 1.00 93.88 217 GLY A O 1
ATOM 1683 N N . GLY A 1 218 ? -6.827 2.741 -5.359 1.00 91.12 218 GLY A N 1
ATOM 1684 C CA . GLY A 1 218 ? -6.139 1.472 -5.668 1.00 91.12 218 GLY A CA 1
ATOM 1685 C C . GLY A 1 218 ? -6.308 0.402 -4.578 1.00 91.12 218 GLY A C 1
ATOM 1686 O O . GLY A 1 218 ? -6.111 -0.793 -4.811 1.00 91.12 218 GLY A O 1
ATOM 1687 N N . ALA A 1 219 ? -6.738 0.835 -3.397 1.00 93.88 219 ALA A N 1
ATOM 1688 C CA . ALA A 1 219 ? -7.210 0.019 -2.289 1.00 93.88 219 ALA A CA 1
ATOM 1689 C C . ALA A 1 219 ? -8.259 0.821 -1.496 1.00 93.88 219 ALA A C 1
ATOM 1691 O O . ALA A 1 219 ? -8.248 2.055 -1.569 1.00 93.88 219 ALA A O 1
ATOM 1692 N N . PHE A 1 220 ? -9.153 0.150 -0.762 1.00 96.12 220 PHE A N 1
ATOM 1693 C CA . PHE A 1 220 ? -10.123 0.835 0.100 1.00 96.12 220 PHE A CA 1
ATOM 1694 C C . PHE A 1 220 ? -9.504 1.227 1.435 1.00 96.12 220 PHE A C 1
ATOM 1696 O O . PHE A 1 220 ? -8.889 0.402 2.115 1.00 96.12 220 PHE A O 1
ATOM 1703 N N . TYR A 1 221 ? -9.755 2.467 1.831 1.00 97.69 221 TYR A N 1
ATOM 1704 C CA . TYR A 1 221 ? -9.363 3.019 3.112 1.00 97.69 221 TYR A CA 1
ATOM 1705 C C . TYR A 1 221 ? -10.577 3.540 3.856 1.00 97.69 221 TYR A C 1
ATOM 1707 O O . TYR A 1 221 ? -11.440 4.200 3.276 1.00 97.69 221 TYR A O 1
ATOM 1715 N N . VAL A 1 222 ? -10.585 3.286 5.157 1.00 98.06 222 VAL A N 1
ATOM 1716 C CA . VAL A 1 222 ? -11.334 4.117 6.093 1.00 98.06 222 VAL A CA 1
ATOM 1717 C C . VAL A 1 222 ? -10.480 5.339 6.389 1.00 98.06 222 VAL A C 1
ATOM 1719 O O . VAL A 1 222 ? -9.314 5.185 6.740 1.00 98.06 222 VAL A O 1
ATOM 1722 N N . VAL A 1 223 ? -11.043 6.533 6.265 1.00 96.69 223 VAL A N 1
ATOM 1723 C CA . VAL A 1 223 ? -10.420 7.783 6.703 1.00 96.69 223 VAL A CA 1
ATOM 1724 C C . VAL A 1 223 ? -11.189 8.270 7.923 1.00 96.69 223 VAL A C 1
ATOM 1726 O O . VAL A 1 223 ? -12.414 8.374 7.884 1.00 96.69 223 VAL A O 1
ATOM 1729 N N . VAL A 1 224 ? -10.483 8.502 9.026 1.00 95.38 224 VAL A N 1
ATOM 1730 C CA . VAL A 1 224 ? -11.094 8.858 10.310 1.00 95.38 224 VAL A CA 1
ATOM 1731 C C . VAL A 1 224 ? -10.283 9.936 11.012 1.00 95.38 224 VAL A C 1
ATOM 1733 O O . VAL A 1 224 ? -9.060 9.848 11.102 1.00 95.38 224 VAL A O 1
ATOM 1736 N N . GLU A 1 225 ? -10.969 10.951 11.525 1.00 92.12 225 GLU A N 1
ATOM 1737 C CA . GLU A 1 225 ? -10.338 11.991 12.334 1.00 92.12 225 GLU A CA 1
ATOM 1738 C C . GLU A 1 225 ? -9.949 11.438 13.715 1.00 92.12 225 GLU A C 1
ATOM 1740 O O . GLU A 1 225 ? -10.708 10.708 14.357 1.00 92.12 225 GLU A O 1
ATOM 1745 N N . GLU A 1 226 ? -8.782 11.819 14.219 1.00 90.62 226 GLU A N 1
ATOM 1746 C CA . GLU A 1 226 ? -8.274 11.437 15.546 1.00 90.62 226 GLU A CA 1
ATOM 1747 C C . GLU A 1 226 ? -9.280 11.703 16.692 1.00 90.62 226 GLU A C 1
ATOM 1749 O O . GLU A 1 226 ? -9.425 10.883 17.605 1.00 90.62 226 GLU A O 1
ATOM 1754 N N . GLN A 1 227 ? -10.063 12.785 16.612 1.00 90.50 227 GLN A N 1
ATOM 1755 C CA . GLN A 1 227 ? -11.076 13.137 17.610 1.00 90.50 227 GLN A CA 1
ATOM 1756 C C . GLN A 1 227 ? -12.265 12.184 17.562 1.00 90.50 227 GLN A C 1
ATOM 1758 O O . GLN A 1 227 ? -12.879 11.942 18.601 1.00 90.50 227 GLN A O 1
ATOM 1763 N N . GLN A 1 228 ? -12.598 11.599 16.406 1.00 94.12 228 GLN A N 1
ATOM 1764 C CA . GLN A 1 228 ? -13.614 10.540 16.331 1.00 94.12 228 GLN A CA 1
ATOM 1765 C C . GLN A 1 228 ? -13.168 9.315 17.122 1.00 94.12 228 GLN A C 1
ATOM 1767 O O . GLN A 1 228 ? -13.983 8.678 17.780 1.00 94.12 228 GLN A O 1
ATOM 1772 N N . LEU A 1 229 ? -11.860 9.065 17.171 1.00 94.50 229 LEU A N 1
ATOM 1773 C CA . LEU A 1 229 ? -11.276 7.997 17.968 1.00 94.50 229 LEU A CA 1
ATOM 1774 C C . LEU A 1 229 ? -11.066 8.370 19.450 1.00 94.50 229 LEU A C 1
ATOM 1776 O O . LEU A 1 229 ? -10.655 7.523 20.237 1.00 94.50 229 LEU A O 1
ATOM 1780 N N . GLY A 1 230 ? -11.365 9.605 19.862 1.00 92.25 230 GLY A N 1
ATOM 1781 C CA . GLY A 1 230 ? -11.166 10.076 21.240 1.00 92.25 230 GLY A CA 1
ATOM 1782 C C . GLY A 1 230 ? -9.734 10.523 21.553 1.00 92.25 230 GLY A C 1
ATOM 1783 O O . GLY A 1 230 ? -9.406 10.736 22.718 1.00 92.25 230 GLY A O 1
ATOM 1784 N N . PHE A 1 231 ? -8.885 10.679 20.535 1.00 90.31 231 PHE A N 1
ATOM 1785 C CA . PHE A 1 231 ? -7.508 11.143 20.689 1.00 90.31 231 PHE A CA 1
ATOM 1786 C C . PHE A 1 231 ? -7.398 12.663 20.488 1.00 90.31 231 PHE A C 1
ATOM 1788 O O . PHE A 1 231 ? -8.241 13.290 19.842 1.00 90.31 231 PHE A O 1
ATOM 1795 N N . GLY A 1 232 ? -6.349 13.251 21.075 1.00 82.62 232 GLY A N 1
ATOM 1796 C CA . GLY A 1 232 ? -5.903 14.617 20.776 1.00 82.62 232 GLY A CA 1
ATOM 1797 C C . GLY A 1 232 ? -5.087 14.686 19.479 1.00 82.62 232 GLY A C 1
ATOM 1798 O O . GLY A 1 232 ? -5.071 13.723 18.715 1.00 82.62 232 GLY A O 1
ATOM 1799 N N . ARG A 1 233 ? -4.387 15.808 19.259 1.00 76.56 233 ARG A N 1
ATOM 1800 C CA . ARG A 1 233 ? -3.591 16.052 18.044 1.00 76.56 233 ARG A CA 1
ATOM 1801 C C . ARG A 1 233 ? -2.396 15.100 17.930 1.00 76.56 233 ARG A C 1
ATOM 1803 O O . ARG A 1 233 ? -1.473 15.145 18.744 1.00 76.56 233 ARG A O 1
ATOM 1810 N N . VAL A 1 234 ? -2.372 14.270 16.887 1.00 74.94 234 VAL A N 1
ATOM 1811 C CA . VAL A 1 234 ? -1.298 13.309 16.593 1.00 74.94 234 VAL A CA 1
ATOM 1812 C C . VAL A 1 234 ? 0.020 14.023 16.263 1.00 74.94 234 VAL A C 1
ATOM 1814 O O . VAL A 1 234 ? 1.079 13.521 16.662 1.00 74.94 234 VAL A O 1
ATOM 1817 N N . ARG A 1 235 ? -0.009 15.210 15.625 1.00 74.19 235 ARG A N 1
ATOM 1818 C CA . ARG A 1 235 ? 1.192 16.016 15.309 1.00 74.19 235 ARG A CA 1
ATOM 1819 C C . ARG A 1 235 ? 2.121 16.247 16.480 1.00 74.19 235 ARG A C 1
ATOM 1821 O O . ARG A 1 235 ? 3.338 16.184 16.331 1.00 74.19 235 ARG A O 1
ATOM 1828 N N . GLU A 1 236 ? 1.537 16.571 17.630 1.00 66.88 236 GLU A N 1
ATOM 1829 C CA . GLU A 1 236 ? 2.244 17.153 18.774 1.00 66.88 236 GLU A CA 1
ATOM 1830 C C . GLU A 1 236 ? 3.075 16.096 19.522 1.00 66.88 236 GLU A C 1
ATOM 1832 O O . GLU A 1 236 ? 3.734 16.377 20.518 1.00 66.88 236 GLU A O 1
ATOM 1837 N N . GLY A 1 237 ? 3.118 14.865 18.997 1.00 56.69 237 GLY A N 1
ATOM 1838 C CA . GLY A 1 237 ? 4.008 13.807 19.457 1.00 56.69 237 GLY A CA 1
ATOM 1839 C C . GLY A 1 237 ? 3.550 13.129 20.745 1.00 56.69 237 GLY A C 1
ATOM 1840 O O . GLY A 1 237 ? 4.248 12.229 21.215 1.00 56.69 237 GLY A O 1
ATOM 1841 N N . GLU A 1 238 ? 2.388 13.517 21.273 1.00 54.47 238 GLU A N 1
ATOM 1842 C CA . GLU A 1 238 ? 1.779 12.971 22.489 1.00 54.47 238 GLU A CA 1
ATOM 1843 C C . GLU A 1 238 ? 1.020 11.658 22.249 1.00 54.47 238 GLU A C 1
ATOM 1845 O O . GLU A 1 238 ? 0.747 10.914 23.195 1.00 54.47 238 GLU A O 1
ATOM 1850 N N . VAL A 1 239 ? 0.686 11.338 20.993 1.00 61.03 239 VAL A N 1
ATOM 1851 C CA . VAL A 1 239 ? -0.147 10.171 20.691 1.00 61.03 239 VAL A CA 1
ATOM 1852 C C . VAL A 1 239 ? 0.689 8.896 20.577 1.00 61.03 239 VAL A C 1
ATOM 1854 O O . VAL A 1 239 ? 1.549 8.739 19.708 1.00 61.03 239 VAL A O 1
ATOM 1857 N N . ASP A 1 240 ? 0.402 7.953 21.473 1.00 77.00 240 ASP A N 1
ATOM 1858 C CA . ASP A 1 240 ? 0.958 6.603 21.464 1.00 77.00 240 ASP A CA 1
ATOM 1859 C C . ASP A 1 240 ? 0.380 5.803 20.285 1.00 77.00 240 ASP A C 1
ATOM 1861 O O . ASP A 1 240 ? -0.795 5.427 20.287 1.00 77.00 240 ASP A O 1
ATOM 1865 N N . LEU A 1 241 ? 1.226 5.502 19.293 1.00 84.94 241 LEU A N 1
ATOM 1866 C CA . LEU A 1 241 ? 0.867 4.679 18.133 1.00 84.94 241 LEU A CA 1
ATOM 1867 C C . LEU A 1 241 ? 0.251 3.331 18.529 1.00 84.94 241 LEU A C 1
ATOM 1869 O O . LEU A 1 241 ? -0.555 2.805 17.773 1.00 84.94 241 LEU A O 1
ATOM 1873 N N . LYS A 1 242 ? 0.577 2.777 19.705 1.00 86.69 242 LYS A N 1
ATOM 1874 C CA . LYS A 1 242 ? -0.032 1.526 20.185 1.00 86.69 242 LYS A CA 1
ATOM 1875 C C . LYS A 1 242 ? -1.491 1.695 20.594 1.00 86.69 242 LYS A C 1
ATOM 1877 O O . LYS A 1 242 ? -2.275 0.761 20.471 1.00 86.69 242 LYS A O 1
ATOM 1882 N N . ARG A 1 243 ? -1.855 2.865 21.115 1.00 91.12 243 ARG A N 1
ATOM 1883 C CA . ARG A 1 243 ? -3.244 3.167 21.481 1.00 91.12 243 ARG A CA 1
ATOM 1884 C C . ARG A 1 243 ? -4.071 3.381 20.210 1.00 91.12 243 ARG A C 1
ATOM 1886 O O . ARG A 1 243 ? -5.166 2.836 20.103 1.00 91.12 243 ARG A O 1
ATOM 1893 N N . LEU A 1 244 ? -3.500 4.065 19.212 1.00 92.88 244 LEU A N 1
ATOM 1894 C CA . LEU A 1 244 ? -4.098 4.160 17.874 1.00 92.88 244 LEU A CA 1
ATOM 1895 C C . LEU A 1 244 ? -4.217 2.795 17.179 1.00 92.88 244 LEU A C 1
ATOM 1897 O O . LEU A 1 244 ? -5.241 2.537 16.559 1.00 92.88 244 LEU A O 1
ATOM 1901 N N . ASP A 1 245 ? -3.224 1.911 17.305 1.00 93.69 245 ASP A N 1
ATOM 1902 C CA . ASP A 1 245 ? -3.256 0.537 16.770 1.00 93.69 245 ASP A CA 1
ATOM 1903 C C . ASP A 1 245 ? -4.492 -0.223 17.281 1.00 93.69 245 ASP A C 1
ATOM 1905 O O . ASP A 1 245 ? -5.282 -0.730 16.490 1.00 93.69 245 ASP A O 1
ATOM 1909 N N . ALA A 1 246 ? -4.764 -0.178 18.590 1.00 93.69 246 ALA A N 1
ATOM 1910 C CA . ALA A 1 246 ? -5.952 -0.814 19.164 1.00 93.69 246 ALA A CA 1
ATOM 1911 C C . ALA A 1 246 ? -7.271 -0.218 18.632 1.00 93.69 246 ALA A C 1
ATOM 1913 O O . ALA A 1 246 ? -8.186 -0.961 18.264 1.00 93.69 246 ALA A O 1
ATOM 1914 N N . ALA A 1 247 ? -7.371 1.114 18.568 1.00 96.06 247 ALA A N 1
ATOM 1915 C CA . ALA A 1 247 ? -8.565 1.797 18.072 1.00 96.06 247 ALA A CA 1
ATOM 1916 C C . ALA A 1 247 ? -8.815 1.507 16.582 1.00 96.06 247 ALA A C 1
ATOM 1918 O O . ALA A 1 247 ? -9.917 1.141 16.173 1.00 96.06 247 ALA A O 1
ATOM 1919 N N . THR A 1 248 ? -7.773 1.613 15.762 1.00 97.44 248 THR A N 1
ATOM 1920 C CA . THR A 1 248 ? -7.852 1.370 14.318 1.00 97.44 248 THR A CA 1
ATOM 1921 C C . THR A 1 248 ? -8.062 -0.104 13.989 1.00 97.44 248 THR A C 1
ATOM 1923 O O . THR A 1 248 ? -8.775 -0.400 13.033 1.00 97.44 248 THR A O 1
ATOM 1926 N N . ALA A 1 249 ? -7.553 -1.040 14.795 1.00 96.81 249 ALA A N 1
ATOM 1927 C CA . ALA A 1 249 ? -7.879 -2.460 14.681 1.00 96.81 249 ALA A CA 1
ATOM 1928 C C . ALA A 1 249 ? -9.376 -2.724 14.897 1.00 96.81 249 ALA A C 1
ATOM 1930 O O . ALA A 1 249 ? -9.993 -3.428 14.094 1.00 96.81 249 ALA A O 1
ATOM 1931 N N . ALA A 1 250 ? -9.977 -2.115 15.925 1.00 96.88 250 ALA A N 1
ATOM 1932 C CA . ALA A 1 250 ? -11.413 -2.224 16.177 1.00 96.88 250 ALA A CA 1
ATOM 1933 C C . ALA A 1 250 ? -12.237 -1.630 15.021 1.00 96.88 250 ALA A C 1
ATOM 1935 O O . ALA A 1 250 ? -13.159 -2.280 14.523 1.00 96.88 250 ALA A O 1
ATOM 1936 N N . VAL A 1 251 ? -11.866 -0.443 14.526 1.00 97.62 251 VAL A N 1
ATOM 1937 C CA . VAL A 1 251 ? -12.511 0.175 13.354 1.00 97.62 251 VAL A CA 1
ATOM 1938 C C . VAL A 1 251 ? -12.365 -0.705 12.112 1.00 97.62 251 VAL A C 1
ATOM 1940 O O . VAL A 1 251 ? -13.355 -0.972 11.431 1.00 97.62 251 VAL A O 1
ATOM 1943 N N . LYS A 1 252 ? -11.162 -1.221 11.835 1.00 96.88 252 LYS A N 1
ATOM 1944 C CA . LYS A 1 252 ? -10.897 -2.105 10.693 1.00 96.88 252 LYS A CA 1
ATOM 1945 C C . LYS A 1 252 ? -11.749 -3.372 10.759 1.00 96.88 252 LYS A C 1
ATOM 1947 O O . LYS A 1 252 ? -12.308 -3.777 9.742 1.00 96.88 252 LYS A O 1
ATOM 1952 N N . GLN A 1 253 ? -11.890 -3.973 11.940 1.00 95.56 253 GLN A N 1
ATOM 1953 C CA . GLN A 1 253 ? -12.741 -5.144 12.148 1.00 95.56 253 GLN A CA 1
ATOM 1954 C C . GLN A 1 253 ? -14.221 -4.825 11.893 1.00 95.56 253 GLN A C 1
ATOM 1956 O O . GLN A 1 253 ? -14.891 -5.560 11.166 1.00 95.56 253 GLN A O 1
ATOM 1961 N N . LEU A 1 254 ? -14.734 -3.739 12.476 1.00 96.31 254 LEU A N 1
ATOM 1962 C CA . LEU A 1 254 ? -16.147 -3.363 12.382 1.00 96.31 254 LEU A CA 1
ATOM 1963 C C . LEU A 1 254 ? -16.552 -2.970 10.960 1.00 96.31 254 LEU A C 1
ATOM 1965 O O . LEU A 1 254 ? -17.594 -3.407 10.470 1.00 96.31 254 LEU A O 1
ATOM 1969 N N . VAL A 1 255 ? -15.723 -2.173 10.284 1.00 95.62 255 VAL A N 1
ATOM 1970 C CA . VAL A 1 255 ? -15.991 -1.728 8.912 1.00 95.62 255 VAL A CA 1
ATOM 1971 C C . VAL A 1 255 ? -15.717 -2.850 7.912 1.00 95.62 255 VAL A C 1
ATOM 1973 O O . VAL A 1 255 ? -16.511 -3.061 7.002 1.00 95.62 255 VAL A O 1
ATOM 1976 N N . GLY A 1 256 ? -14.656 -3.639 8.105 1.00 92.75 256 GLY A N 1
ATOM 1977 C CA . GLY A 1 256 ? -14.335 -4.778 7.239 1.00 92.75 256 GLY A CA 1
ATOM 1978 C C . GLY A 1 256 ? -15.409 -5.875 7.227 1.00 92.75 256 GLY A C 1
ATOM 1979 O O . GLY A 1 256 ? -15.527 -6.607 6.245 1.00 92.75 256 GLY A O 1
ATOM 1980 N N . ALA A 1 257 ? -16.229 -5.973 8.279 1.00 92.19 257 ALA A N 1
ATOM 1981 C CA . ALA A 1 257 ? -17.374 -6.882 8.324 1.00 92.19 257 ALA A CA 1
ATOM 1982 C C . ALA A 1 257 ? -18.552 -6.436 7.429 1.00 92.19 257 ALA A C 1
ATOM 1984 O O . ALA A 1 257 ? -19.378 -7.271 7.057 1.00 92.19 257 ALA A O 1
ATOM 1985 N N . LYS A 1 258 ? -18.622 -5.150 7.063 1.00 91.31 258 LYS A N 1
ATOM 1986 C CA . LYS A 1 258 ? -19.686 -4.543 6.245 1.00 91.31 258 LYS A CA 1
ATOM 1987 C C . LYS A 1 258 ? -19.314 -4.580 4.763 1.00 91.31 258 LYS A C 1
ATOM 1989 O O . LYS A 1 258 ? -18.926 -3.572 4.175 1.00 91.31 258 LYS A O 1
ATOM 1994 N N . LYS A 1 259 ? -19.378 -5.768 4.161 1.00 87.94 259 LYS A N 1
ATOM 1995 C CA . LYS A 1 259 ? -18.922 -6.011 2.779 1.00 87.94 259 LYS A CA 1
ATOM 1996 C C . LYS A 1 259 ? -19.628 -5.145 1.735 1.00 87.94 259 LYS A C 1
ATOM 1998 O O . LYS A 1 259 ? -19.025 -4.799 0.726 1.00 87.94 259 LYS A O 1
ATOM 2003 N N . GLU A 1 260 ? -20.879 -4.785 1.992 1.00 87.62 260 GLU A N 1
ATOM 2004 C CA . GLU A 1 260 ? -21.695 -3.910 1.155 1.00 87.62 260 GLU A CA 1
ATOM 2005 C C . GLU A 1 260 ? -21.042 -2.545 0.890 1.00 87.62 260 GLU A C 1
ATOM 2007 O O . GLU A 1 260 ? -21.284 -1.953 -0.156 1.00 87.62 260 GLU A O 1
ATOM 2012 N N . LEU A 1 261 ? -20.167 -2.076 1.787 1.00 86.88 261 LEU A N 1
ATOM 2013 C CA . LEU A 1 261 ? -19.465 -0.799 1.648 1.00 86.88 261 LEU A CA 1
ATOM 2014 C C . LEU A 1 261 ? -18.354 -0.810 0.587 1.00 86.88 261 LEU A C 1
ATOM 2016 O O . LEU A 1 261 ? -17.826 0.246 0.255 1.00 86.88 261 LEU A O 1
ATOM 2020 N N . PHE A 1 262 ? -17.967 -1.979 0.075 1.00 88.31 262 PHE A N 1
ATOM 2021 C CA . PHE A 1 262 ? -16.886 -2.109 -0.910 1.00 88.31 262 PHE A CA 1
ATOM 2022 C C . PHE A 1 262 ? -17.388 -2.536 -2.294 1.00 88.31 262 PHE A C 1
ATOM 2024 O O . PHE A 1 262 ? -16.596 -2.615 -3.231 1.00 88.31 262 PHE A O 1
ATOM 2031 N N . GLN A 1 263 ? -18.688 -2.811 -2.426 1.00 87.69 263 GLN A N 1
ATOM 2032 C CA . GLN A 1 263 ? -19.304 -3.363 -3.631 1.00 87.69 263 GLN A CA 1
ATOM 2033 C C . GLN A 1 263 ? -19.875 -2.280 -4.551 1.00 87.69 263 GLN A C 1
ATOM 2035 O O . GLN A 1 263 ? -20.176 -1.166 -4.133 1.00 87.69 263 GLN A O 1
ATOM 2040 N N . GLY A 1 264 ? -20.076 -2.621 -5.827 1.00 83.56 264 GLY A N 1
ATOM 2041 C CA . GLY A 1 264 ? -20.821 -1.769 -6.770 1.00 83.56 264 GLY A CA 1
ATOM 2042 C C . GLY A 1 264 ? -19.993 -0.665 -7.438 1.00 83.56 264 GLY A C 1
ATOM 2043 O O . GLY A 1 264 ? -20.530 0.163 -8.178 1.00 83.56 264 GLY A O 1
ATOM 2044 N N . HIS A 1 265 ? -18.674 -0.683 -7.249 1.00 84.25 265 HIS A N 1
ATOM 2045 C CA . HIS A 1 265 ? -17.753 0.284 -7.850 1.00 84.25 265 HIS A CA 1
ATOM 2046 C C . HIS A 1 265 ? -17.136 -0.177 -9.182 1.00 84.25 265 HIS A C 1
ATOM 2048 O O . HIS A 1 265 ? -16.309 0.533 -9.751 1.00 84.25 265 HIS A O 1
ATOM 2054 N N . GLY A 1 266 ? -17.558 -1.334 -9.708 1.00 85.31 266 GLY A N 1
ATOM 2055 C CA . GLY A 1 266 ? -17.045 -1.888 -10.968 1.00 85.31 266 GLY A CA 1
ATOM 2056 C C . GLY A 1 266 ? -15.614 -2.420 -10.860 1.00 85.31 266 GLY A C 1
ATOM 2057 O O . GLY A 1 266 ? -14.878 -2.397 -11.843 1.00 85.31 266 GLY A O 1
ATOM 2058 N N . LEU A 1 267 ? -15.217 -2.845 -9.659 1.00 87.12 267 LEU A N 1
ATOM 2059 C CA . LEU A 1 267 ? -13.928 -3.471 -9.390 1.00 87.12 267 LEU A CA 1
ATOM 2060 C C . LEU A 1 267 ? -14.055 -4.995 -9.475 1.00 87.12 267 LEU A C 1
ATOM 2062 O O . LEU A 1 267 ? -15.140 -5.554 -9.330 1.00 87.12 267 LEU A O 1
ATOM 2066 N N . GLU A 1 268 ? -12.926 -5.667 -9.674 1.00 86.31 268 GLU A N 1
ATOM 2067 C CA . GLU A 1 268 ? -12.844 -7.117 -9.508 1.00 86.31 268 GLU A CA 1
ATOM 2068 C C . GLU A 1 268 ? -13.132 -7.494 -8.050 1.00 86.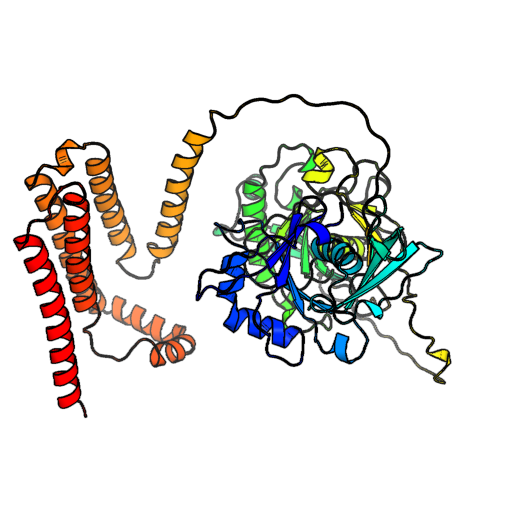31 268 GLU A C 1
ATOM 2070 O O . GLU A 1 268 ? -12.656 -6.827 -7.129 1.00 86.31 268 GLU A O 1
ATOM 2075 N N . HIS A 1 269 ? -13.868 -8.586 -7.830 1.00 85.75 269 HIS A N 1
ATOM 2076 C CA . HIS A 1 269 ? -14.349 -8.977 -6.496 1.00 85.75 269 HIS A CA 1
ATOM 2077 C C . HIS A 1 269 ? -13.218 -9.119 -5.457 1.00 85.75 269 HIS A C 1
ATOM 2079 O O . HIS A 1 269 ? -13.359 -8.737 -4.297 1.00 85.75 269 HIS A O 1
ATOM 2085 N N . ASP A 1 270 ? -12.046 -9.585 -5.895 1.00 84.00 270 ASP A N 1
ATOM 2086 C CA . ASP A 1 270 ? -10.832 -9.742 -5.082 1.00 84.00 270 ASP A CA 1
ATOM 2087 C C . ASP A 1 270 ? -10.210 -8.414 -4.593 1.00 84.00 270 ASP A C 1
ATOM 2089 O O . ASP A 1 270 ? -9.219 -8.428 -3.849 1.00 84.00 270 ASP A O 1
ATOM 2093 N N . LEU A 1 271 ? -10.747 -7.273 -5.036 1.00 87.75 271 LEU A N 1
ATOM 2094 C CA . LEU A 1 271 ? -10.333 -5.917 -4.668 1.00 87.75 271 LEU A CA 1
ATOM 2095 C C . LEU A 1 271 ? -11.357 -5.213 -3.757 1.00 87.75 271 LEU A C 1
ATOM 2097 O O . LEU A 1 271 ? -11.054 -4.148 -3.220 1.00 87.75 271 LEU A O 1
ATOM 2101 N N . GLU A 1 272 ? -12.544 -5.795 -3.560 1.00 90.81 272 GLU A N 1
ATOM 2102 C CA . GLU A 1 272 ? -13.659 -5.231 -2.783 1.00 90.81 272 GLU A CA 1
ATOM 2103 C C . GLU A 1 272 ? -13.502 -5.513 -1.277 1.00 90.81 272 GLU A C 1
ATOM 2105 O O . GLU A 1 272 ? -14.324 -6.180 -0.646 1.00 90.81 272 GLU A O 1
ATOM 2110 N N . TYR A 1 273 ? -12.404 -5.038 -0.682 1.00 92.25 273 TYR A N 1
ATOM 2111 C CA . TYR A 1 273 ? -12.131 -5.220 0.743 1.00 92.25 273 TYR A CA 1
ATOM 2112 C C . TYR A 1 273 ? -11.372 -4.042 1.357 1.00 92.25 273 TYR A C 1
ATOM 2114 O O . TYR A 1 273 ? -10.593 -3.362 0.690 1.00 92.25 273 TYR A O 1
ATOM 2122 N N . LEU A 1 274 ? -11.554 -3.849 2.667 1.00 95.25 274 LEU A N 1
ATOM 2123 C CA . LEU A 1 274 ? -10.837 -2.838 3.439 1.00 95.25 274 LEU A CA 1
ATOM 2124 C C . LEU A 1 274 ? -9.349 -3.174 3.568 1.00 95.25 274 LEU A C 1
ATOM 2126 O O . LEU A 1 274 ? -8.973 -4.154 4.214 1.00 95.25 274 LEU A O 1
ATOM 2130 N N . TYR A 1 275 ? -8.496 -2.313 3.026 1.00 95.25 275 TYR A N 1
ATOM 2131 C CA . TYR A 1 275 ? -7.049 -2.462 3.132 1.00 95.25 275 TYR A CA 1
ATOM 2132 C C . TYR A 1 275 ? -6.514 -1.930 4.467 1.00 95.25 275 TYR A C 1
ATOM 2134 O O . TYR A 1 275 ? -5.771 -2.626 5.175 1.00 95.25 275 TYR A O 1
ATOM 2142 N N . GLY A 1 276 ? -6.924 -0.718 4.846 1.00 96.50 276 GLY A N 1
ATOM 2143 C CA . GLY A 1 276 ? -6.431 -0.064 6.053 1.00 96.50 276 GLY A CA 1
ATOM 2144 C C . GLY A 1 276 ? -7.272 1.113 6.533 1.00 96.50 276 GLY A C 1
ATOM 2145 O O . GLY A 1 276 ? -8.208 1.552 5.868 1.00 96.50 276 GLY A O 1
ATOM 2146 N N . VAL A 1 277 ? -6.913 1.612 7.709 1.00 98.25 277 VAL A N 1
ATOM 2147 C CA . VAL A 1 277 ? -7.504 2.784 8.357 1.00 98.25 277 VAL A CA 1
ATOM 2148 C C . VAL A 1 277 ? -6.456 3.889 8.369 1.00 98.25 277 VAL A C 1
ATOM 2150 O O . VAL A 1 277 ? -5.341 3.675 8.838 1.00 98.25 277 VAL A O 1
ATOM 2153 N N . ILE A 1 278 ? -6.802 5.061 7.848 1.00 97.00 278 ILE A N 1
ATOM 2154 C CA . ILE A 1 278 ? -5.964 6.254 7.864 1.00 97.00 278 ILE A CA 1
ATOM 2155 C C . ILE A 1 278 ? -6.521 7.203 8.917 1.00 97.00 278 ILE A C 1
ATOM 2157 O O . ILE A 1 278 ? -7.623 7.730 8.763 1.00 97.00 278 ILE A O 1
ATOM 2161 N N . VAL A 1 279 ? -5.745 7.421 9.974 1.00 94.88 279 VAL A N 1
ATOM 2162 C CA . VAL A 1 279 ? -6.049 8.427 10.994 1.00 94.88 279 VAL A CA 1
ATOM 2163 C C . VAL A 1 279 ? -5.522 9.771 10.513 1.00 94.88 279 VAL A C 1
ATOM 2165 O O . VAL A 1 279 ? -4.337 9.876 10.188 1.00 94.88 279 VAL A O 1
ATOM 2168 N N . VAL A 1 280 ? -6.394 10.773 10.448 1.00 91.12 280 VAL A N 1
ATOM 2169 C CA . VAL A 1 280 ? -6.075 12.138 10.010 1.00 91.12 280 VAL A CA 1
ATOM 2170 C C . VAL A 1 280 ? -6.357 13.148 11.119 1.00 91.12 280 VAL A C 1
ATOM 2172 O O . VAL A 1 280 ? -7.095 12.872 12.067 1.00 91.12 280 VAL A O 1
ATOM 2175 N N . GLU A 1 281 ? -5.754 14.323 11.001 1.00 83.44 281 GLU A N 1
ATOM 2176 C CA . GLU A 1 281 ? -6.006 15.451 11.897 1.00 83.44 281 GLU A CA 1
ATOM 2177 C C . GLU A 1 281 ? -7.309 16.159 11.521 1.00 83.44 281 GLU A C 1
ATOM 2179 O O . GLU A 1 281 ? -7.675 16.239 10.344 1.00 83.44 281 GLU A O 1
ATOM 2184 N N . LYS A 1 282 ? -7.990 16.718 12.522 1.00 68.12 282 LYS A N 1
ATOM 2185 C CA . LYS A 1 282 ? -9.102 17.647 12.291 1.00 68.12 282 LYS A CA 1
ATOM 2186 C C . LYS A 1 282 ? -8.574 18.945 11.684 1.00 68.12 282 LYS A C 1
ATOM 2188 O O . LYS A 1 282 ? -7.476 19.368 12.023 1.00 68.12 282 LYS A O 1
ATOM 2193 N N . GLU A 1 283 ? -9.392 19.580 10.842 1.00 57.06 283 GLU A N 1
ATOM 2194 C CA . GLU A 1 283 ? -9.070 20.786 10.047 1.00 57.06 283 GLU A CA 1
ATOM 2195 C C . GLU A 1 283 ? -8.335 20.515 8.721 1.00 57.06 283 GLU A C 1
ATOM 2197 O O . GLU A 1 283 ? -7.700 21.412 8.166 1.00 57.06 283 GLU A O 1
ATOM 2202 N N . GLU A 1 284 ? -8.507 19.326 8.129 1.00 51.34 284 GLU A N 1
ATOM 2203 C CA . GLU A 1 284 ? -8.223 19.059 6.708 1.00 51.34 284 GLU A CA 1
ATOM 2204 C C . GLU A 1 284 ? -9.134 19.906 5.769 1.00 51.34 284 GLU A C 1
ATOM 2206 O O . GLU A 1 284 ? -9.889 19.386 4.949 1.00 51.34 284 GLU A O 1
ATOM 2211 N N . GLY A 1 285 ? -9.090 21.238 5.879 1.00 46.19 285 GLY A N 1
ATOM 2212 C CA . GLY A 1 285 ? -9.940 22.168 5.131 1.00 46.19 285 GLY A CA 1
ATOM 2213 C C . GLY A 1 285 ? -10.047 23.610 5.655 1.00 46.19 285 GLY A C 1
ATOM 2214 O O . GLY A 1 285 ? -10.599 24.429 4.929 1.00 46.19 285 GLY A O 1
ATOM 2215 N N . GLU A 1 286 ? -9.545 23.959 6.851 1.00 42.50 286 GLU A N 1
ATOM 2216 C CA . GLU A 1 286 ? -9.683 25.338 7.387 1.00 42.50 286 GLU A CA 1
ATOM 2217 C C . GLU A 1 286 ? -8.460 26.236 7.145 1.00 42.50 286 GLU A C 1
ATOM 2219 O O . GLU A 1 286 ? -8.599 27.449 6.979 1.00 42.50 286 GLU A O 1
ATOM 2224 N N . VAL A 1 287 ? -7.261 25.659 7.050 1.00 39.69 287 VAL A N 1
ATOM 2225 C CA . VAL A 1 287 ? -6.048 26.388 6.660 1.00 39.69 287 VAL A CA 1
ATOM 2226 C C . VAL A 1 287 ? -5.811 26.104 5.185 1.00 39.69 287 VAL A C 1
ATOM 2228 O O . VAL A 1 287 ? -5.744 24.941 4.787 1.00 39.69 287 VAL A O 1
ATOM 2231 N N . GLY A 1 288 ? -5.747 27.160 4.371 1.00 37.62 288 GLY A N 1
ATOM 2232 C CA . GLY A 1 288 ? -5.562 27.069 2.924 1.00 37.62 288 GLY A CA 1
ATOM 2233 C C . GLY A 1 288 ? -4.545 25.999 2.527 1.00 37.62 288 GLY A C 1
ATOM 2234 O O . GLY A 1 288 ? -3.542 25.782 3.204 1.00 37.62 288 GLY A O 1
ATOM 2235 N N . LEU A 1 289 ? -4.828 25.343 1.408 1.00 41.06 289 LEU A N 1
ATOM 2236 C CA . LEU A 1 289 ? -4.199 24.142 0.847 1.00 41.06 289 LEU A CA 1
ATOM 2237 C C . LEU A 1 289 ? -2.682 24.244 0.539 1.00 41.06 289 LEU A C 1
ATOM 2239 O O . LEU A 1 289 ? -2.119 23.372 -0.113 1.00 41.06 289 LEU A O 1
ATOM 2243 N N . GLY A 1 290 ? -2.005 25.269 1.062 1.00 35.19 290 GLY A N 1
ATOM 2244 C CA . GLY A 1 290 ? -0.578 25.559 0.943 1.00 35.19 290 GLY A CA 1
ATOM 2245 C C . GLY A 1 290 ? 0.020 26.144 2.229 1.00 35.19 290 GLY A C 1
ATOM 2246 O O . GLY A 1 290 ? 0.606 27.224 2.204 1.00 35.19 290 GLY A O 1
ATOM 2247 N N . GLY A 1 291 ? -0.135 25.450 3.358 1.00 44.25 291 GLY A N 1
ATOM 2248 C CA . GLY A 1 291 ? 0.649 25.697 4.574 1.00 44.25 291 GLY A CA 1
ATOM 2249 C C . GLY A 1 291 ? 1.872 24.774 4.660 1.00 44.25 291 GLY A C 1
ATOM 2250 O O . GLY A 1 291 ? 1.812 23.626 4.224 1.00 44.25 291 GLY A O 1
ATOM 2251 N N . LEU A 1 292 ? 2.965 25.255 5.267 1.00 46.28 292 LEU A N 1
ATOM 2252 C CA . LEU A 1 292 ? 4.225 24.511 5.471 1.00 46.28 292 LEU A CA 1
ATOM 2253 C C . LEU A 1 292 ? 4.062 23.198 6.263 1.00 46.28 292 LEU A C 1
ATOM 2255 O O . LEU A 1 292 ? 4.950 22.352 6.227 1.00 46.28 292 LEU A O 1
ATOM 2259 N N . GLU A 1 293 ? 2.948 23.023 6.976 1.00 55.81 293 GLU A N 1
ATOM 2260 C CA . GLU A 1 293 ? 2.754 21.915 7.916 1.00 55.81 293 GLU A CA 1
ATOM 2261 C C . GLU A 1 293 ? 2.152 20.650 7.274 1.00 55.81 293 GLU A C 1
ATOM 2263 O O . GLU A 1 293 ? 2.263 19.584 7.874 1.00 55.81 293 GLU A O 1
ATOM 2268 N N . GLY A 1 294 ? 1.581 20.739 6.061 1.00 66.25 294 GLY A N 1
ATOM 2269 C CA . GLY A 1 294 ? 1.004 19.616 5.298 1.00 66.25 294 GLY A CA 1
ATOM 2270 C C . GLY A 1 294 ? -0.043 18.763 6.041 1.00 66.25 294 GLY A C 1
ATOM 2271 O O . GLY A 1 294 ? -0.331 18.958 7.220 1.00 66.25 294 GLY A O 1
ATOM 2272 N N . ARG A 1 295 ? -0.700 17.826 5.346 1.00 81.06 295 ARG A N 1
ATOM 2273 C CA . ARG A 1 295 ? -1.811 17.028 5.906 1.00 81.06 295 ARG A CA 1
ATOM 2274 C C . ARG A 1 295 ? -1.318 15.701 6.476 1.00 81.06 295 ARG A C 1
ATOM 2276 O O . ARG A 1 295 ? -1.064 14.763 5.715 1.00 81.06 295 ARG A O 1
ATOM 2283 N N . LEU A 1 296 ? -1.220 15.591 7.801 1.00 86.81 296 LEU A N 1
ATOM 2284 C CA . LEU A 1 296 ? -0.791 14.352 8.451 1.00 86.81 296 LEU A CA 1
ATOM 2285 C C . LEU A 1 296 ? -1.790 13.220 8.182 1.00 86.81 296 LEU A C 1
ATOM 2287 O O . LEU A 1 296 ? -3.007 13.416 8.183 1.00 86.81 296 LEU A O 1
ATOM 2291 N N . GLY A 1 297 ? -1.272 12.024 7.928 1.00 90.19 297 GLY A N 1
ATOM 2292 C CA . GLY A 1 297 ? -2.038 10.789 7.939 1.00 90.19 297 GLY A CA 1
ATOM 2293 C C . GLY A 1 297 ? -1.203 9.633 8.468 1.00 90.19 297 GLY A C 1
ATOM 2294 O O . GLY A 1 297 ? -0.023 9.509 8.141 1.00 90.19 297 GLY A O 1
ATOM 2295 N N . VAL A 1 298 ? -1.822 8.771 9.271 1.00 93.25 298 VAL A N 1
ATOM 2296 C CA . VAL A 1 298 ? -1.200 7.541 9.778 1.00 93.25 298 VAL A CA 1
ATOM 2297 C C . VAL A 1 298 ? -2.001 6.349 9.286 1.00 93.25 298 VAL A C 1
ATOM 2299 O O . VAL A 1 298 ? -3.143 6.157 9.696 1.00 93.25 298 VAL A O 1
ATOM 2302 N N . CYS A 1 299 ? -1.415 5.563 8.386 1.00 96.25 299 CYS A N 1
ATOM 2303 C CA . CYS A 1 299 ? -2.077 4.414 7.781 1.00 96.25 299 CYS A CA 1
ATOM 2304 C C . CYS A 1 299 ? -1.754 3.131 8.547 1.00 96.25 299 CYS A C 1
ATOM 2306 O O . CYS A 1 299 ? -0.605 2.689 8.563 1.00 96.25 299 CYS A O 1
ATOM 2308 N N . PHE A 1 300 ? -2.784 2.519 9.125 1.00 97.19 300 PHE A N 1
ATOM 2309 C CA . PHE A 1 300 ? -2.753 1.195 9.736 1.00 97.19 300 PHE A CA 1
ATOM 2310 C C . PHE A 1 300 ? -3.355 0.190 8.754 1.00 97.19 300 PHE A C 1
ATOM 2312 O O . PHE A 1 300 ? -4.543 0.252 8.429 1.00 97.19 300 PHE A O 1
ATOM 2319 N N . PHE A 1 301 ? -2.550 -0.738 8.249 1.00 95.38 301 PHE A N 1
ATOM 2320 C CA . PHE A 1 301 ? -2.958 -1.688 7.215 1.00 95.38 301 PHE A CA 1
ATOM 2321 C C . PHE A 1 301 ? -2.460 -3.099 7.515 1.00 95.38 301 PHE A C 1
ATOM 2323 O O . PHE A 1 301 ? -1.741 -3.326 8.481 1.00 95.38 301 PHE A O 1
ATOM 2330 N N . ALA A 1 302 ? -2.874 -4.065 6.692 1.00 92.44 302 ALA A N 1
ATOM 2331 C CA . ALA A 1 302 ? -2.516 -5.471 6.874 1.00 92.44 302 ALA A CA 1
ATOM 2332 C C . ALA A 1 302 ? -2.765 -5.969 8.326 1.00 92.44 302 ALA A C 1
ATOM 2334 O O . ALA A 1 302 ? -3.774 -5.592 8.937 1.00 92.44 302 ALA A O 1
ATOM 2335 N N . ASP A 1 303 ? -1.837 -6.737 8.904 1.00 92.19 303 ASP A N 1
ATOM 2336 C CA . ASP A 1 303 ? -1.833 -7.128 10.320 1.00 92.19 303 ASP A CA 1
ATOM 2337 C C . ASP A 1 303 ? -1.232 -6.003 11.186 1.00 92.19 303 ASP A C 1
ATOM 2339 O O . ASP A 1 303 ? -0.117 -6.104 11.707 1.00 92.19 303 ASP A O 1
ATOM 2343 N N . GLN A 1 304 ? -1.943 -4.869 11.222 1.00 94.75 304 GLN A N 1
ATOM 2344 C CA . GLN A 1 304 ? -1.573 -3.636 11.932 1.00 94.75 304 GLN A CA 1
ATOM 2345 C C . GLN A 1 304 ? -0.132 -3.162 11.661 1.00 94.75 304 GLN A C 1
ATOM 2347 O O . GLN A 1 304 ? 0.614 -2.784 12.569 1.00 94.75 304 GLN A O 1
ATOM 2352 N N . GLN A 1 305 ? 0.278 -3.222 10.395 1.00 93.62 305 GLN A N 1
ATOM 2353 C CA . GLN A 1 305 ? 1.452 -2.527 9.881 1.00 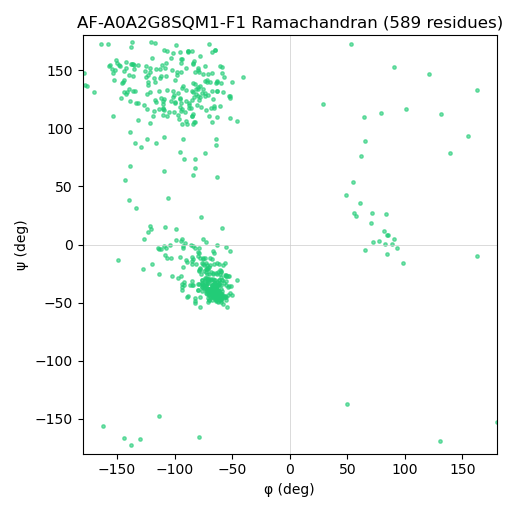93.62 305 GLN A CA 1
ATOM 2354 C C . GLN A 1 305 ? 1.157 -1.025 9.810 1.00 93.62 305 GLN A C 1
ATOM 2356 O O . GLN A 1 305 ? 0.051 -0.635 9.434 1.00 93.62 305 GLN A O 1
ATOM 2361 N N . VAL A 1 306 ? 2.137 -0.186 10.139 1.00 94.75 306 VAL A N 1
ATOM 2362 C CA . VAL A 1 306 ? 2.005 1.279 10.088 1.00 94.75 306 VAL A CA 1
ATOM 2363 C C . VAL A 1 306 ? 2.843 1.826 8.945 1.00 94.75 306 VAL A C 1
ATOM 2365 O O . VAL A 1 306 ? 4.058 1.728 9.015 1.00 94.75 306 VAL A O 1
ATOM 2368 N N . ASP A 1 307 ? 2.250 2.435 7.922 1.00 94.69 307 ASP A N 1
ATOM 2369 C CA . ASP A 1 307 ? 3.034 3.009 6.814 1.00 94.69 307 ASP A CA 1
ATOM 2370 C C . ASP A 1 307 ? 3.868 4.210 7.313 1.00 94.69 307 ASP A C 1
ATOM 2372 O O . ASP A 1 307 ? 3.332 5.139 7.926 1.00 94.69 307 ASP A O 1
ATOM 2376 N N . ARG A 1 308 ? 5.192 4.195 7.089 1.00 93.19 308 ARG A N 1
ATOM 2377 C CA . ARG A 1 308 ? 6.081 5.328 7.436 1.00 93.19 308 ARG A CA 1
ATOM 2378 C C . ARG A 1 308 ? 5.989 6.441 6.413 1.00 93.19 308 ARG A C 1
ATOM 2380 O O . ARG A 1 308 ? 6.350 7.569 6.740 1.00 93.19 308 ARG A O 1
ATOM 2387 N N . SER A 1 309 ? 5.543 6.133 5.203 1.00 93.31 309 SER A N 1
ATOM 2388 C CA . SER A 1 309 ? 5.277 7.112 4.163 1.00 93.31 309 SER A CA 1
ATOM 2389 C C . SER A 1 309 ? 3.868 7.698 4.327 1.00 93.31 309 SER A C 1
ATOM 2391 O O . SER A 1 309 ? 3.023 7.127 5.021 1.00 93.31 309 SER A O 1
ATOM 2393 N N . PRO A 1 310 ? 3.548 8.800 3.633 1.00 91.81 310 PRO A N 1
ATOM 2394 C CA . PRO A 1 310 ? 2.185 9.330 3.569 1.00 91.81 310 PRO A CA 1
ATOM 2395 C C . PRO A 1 310 ? 1.162 8.388 2.903 1.00 91.81 310 PRO A C 1
ATOM 2397 O O . PRO A 1 310 ? -0.014 8.732 2.829 1.00 91.81 310 PRO A O 1
ATOM 2400 N N . THR A 1 311 ? 1.585 7.200 2.439 1.00 94.25 311 THR A N 1
ATOM 2401 C CA . THR A 1 311 ? 0.759 6.169 1.789 1.00 94.25 311 THR A CA 1
ATOM 2402 C C . THR A 1 311 ? 0.199 6.639 0.442 1.00 94.25 311 THR A C 1
ATOM 2404 O O . THR A 1 311 ? -0.908 7.150 0.379 1.00 94.25 311 THR A O 1
ATOM 2407 N N . GLY A 1 312 ? 0.903 6.443 -0.679 1.00 92.75 312 GLY A N 1
ATOM 2408 C CA . GLY A 1 312 ? 0.492 7.040 -1.972 1.00 92.75 312 GLY A CA 1
ATOM 2409 C C . GLY A 1 312 ? -0.905 6.640 -2.496 1.00 92.75 312 GLY A C 1
ATOM 2410 O O . GLY A 1 312 ? -1.623 7.478 -3.041 1.00 92.75 312 GLY A O 1
ATOM 2411 N N . SER A 1 313 ? -1.357 5.402 -2.270 1.00 94.38 313 SER A N 1
ATOM 2412 C CA . SER A 1 313 ? -2.759 5.007 -2.515 1.00 94.38 313 SER A CA 1
ATOM 2413 C C . SER A 1 313 ? -3.737 5.680 -1.549 1.00 94.38 313 SER A C 1
ATOM 2415 O O . SER A 1 313 ? -4.843 6.045 -1.936 1.00 94.38 313 SER A O 1
ATOM 2417 N N . GLY A 1 314 ? -3.322 5.887 -0.299 1.00 95.00 314 GLY A N 1
ATOM 2418 C CA . GLY A 1 314 ? -4.063 6.658 0.696 1.00 95.00 314 GLY A CA 1
ATOM 2419 C C . GLY A 1 314 ? -4.156 8.141 0.332 1.00 95.00 314 GLY A C 1
ATOM 2420 O O . GLY A 1 314 ? -5.227 8.721 0.449 1.00 95.00 314 GLY A O 1
ATOM 2421 N N . VAL A 1 315 ? -3.084 8.741 -0.193 1.00 94.06 315 VAL A N 1
ATOM 2422 C CA . VAL A 1 315 ? -3.076 10.102 -0.754 1.00 94.06 315 VAL A CA 1
ATOM 2423 C C . VAL A 1 315 ? -4.069 10.205 -1.907 1.00 94.06 315 VAL A C 1
ATOM 2425 O O . VAL A 1 315 ? -4.912 11.096 -1.901 1.00 94.06 315 VAL A O 1
ATOM 2428 N N . SER A 1 316 ? -4.046 9.253 -2.844 1.00 94.75 316 SER A N 1
ATOM 2429 C CA . SER A 1 316 ? -5.018 9.190 -3.947 1.00 94.75 316 SER A CA 1
ATOM 2430 C C . SER A 1 316 ? -6.468 9.119 -3.437 1.00 94.75 316 SER A C 1
ATOM 2432 O O . SER A 1 316 ? -7.330 9.873 -3.891 1.00 94.75 316 SER A O 1
ATOM 2434 N N . ALA A 1 317 ? -6.728 8.278 -2.431 1.00 94.56 317 ALA A N 1
ATOM 2435 C CA . ALA A 1 317 ? -8.040 8.157 -1.797 1.00 94.56 317 ALA A CA 1
ATOM 2436 C C . ALA A 1 317 ? -8.469 9.451 -1.074 1.00 94.56 317 ALA A C 1
ATOM 2438 O O . ALA A 1 317 ? -9.610 9.886 -1.214 1.00 94.56 317 ALA A O 1
ATOM 2439 N N . ARG A 1 318 ? -7.557 10.105 -0.343 1.00 93.38 318 ARG A N 1
ATOM 2440 C CA . ARG A 1 318 ? -7.811 11.364 0.381 1.00 93.38 318 ARG A CA 1
ATOM 2441 C C . ARG A 1 318 ? -8.036 12.544 -0.558 1.00 93.38 318 ARG A C 1
ATOM 2443 O O . ARG A 1 318 ? -8.923 13.348 -0.299 1.00 93.38 318 ARG A O 1
ATOM 2450 N N . VAL A 1 319 ? -7.297 12.629 -1.666 1.00 91.62 319 VAL A N 1
ATOM 2451 C CA . VAL A 1 319 ? -7.541 13.613 -2.734 1.00 91.62 319 VAL A CA 1
ATOM 2452 C C . VAL A 1 319 ? -8.941 13.415 -3.314 1.00 91.62 319 VAL A C 1
ATOM 2454 O O . VAL A 1 319 ? -9.702 14.377 -3.416 1.00 91.62 319 VAL A O 1
ATOM 2457 N N . ALA A 1 320 ? -9.322 12.175 -3.638 1.00 91.62 320 ALA A N 1
ATOM 2458 C CA . ALA A 1 320 ? -10.658 11.875 -4.148 1.00 91.62 320 ALA A CA 1
ATOM 2459 C C . ALA A 1 320 ? -11.764 12.209 -3.130 1.00 91.62 320 ALA A C 1
ATOM 2461 O O . ALA A 1 320 ? -12.789 12.780 -3.503 1.00 91.62 320 ALA A O 1
ATOM 2462 N N . LEU A 1 321 ? -11.540 11.913 -1.846 1.00 90.94 321 LEU A N 1
ATOM 2463 C CA . LEU A 1 321 ? -12.451 12.252 -0.753 1.00 90.94 321 LEU A CA 1
ATOM 2464 C C . LEU A 1 321 ? -12.609 13.767 -0.579 1.00 90.94 321 LEU A C 1
ATOM 2466 O O . LEU A 1 321 ? -13.732 14.262 -0.505 1.00 90.94 321 LEU A O 1
ATOM 2470 N N . ALA A 1 322 ? -11.503 14.513 -0.567 1.00 88.50 322 ALA A N 1
ATOM 2471 C CA . ALA A 1 322 ? -11.519 15.968 -0.455 1.00 88.50 322 ALA A CA 1
ATOM 2472 C C . ALA A 1 322 ? -12.250 16.615 -1.641 1.00 88.50 322 ALA A C 1
ATOM 2474 O O . ALA A 1 322 ? -13.066 17.513 -1.437 1.00 88.50 322 ALA A O 1
ATOM 2475 N N . ARG A 1 323 ? -12.038 16.114 -2.867 1.00 87.25 323 ARG A N 1
ATOM 2476 C CA . ARG A 1 323 ? -12.783 16.565 -4.054 1.00 87.25 323 ARG A CA 1
ATOM 2477 C C . ARG A 1 323 ? -14.276 16.264 -3.946 1.00 87.25 323 ARG A C 1
ATOM 2479 O O . ARG A 1 323 ? -15.082 17.148 -4.213 1.00 87.25 323 ARG A O 1
ATOM 2486 N N . ALA A 1 324 ? -14.650 15.059 -3.513 1.00 86.75 324 ALA A N 1
ATOM 2487 C CA . ALA A 1 324 ? -16.054 14.687 -3.327 1.00 86.75 324 ALA A CA 1
ATOM 2488 C C . ALA A 1 324 ? -16.762 15.561 -2.274 1.00 86.75 324 ALA A C 1
ATOM 2490 O O . ALA A 1 324 ? -17.953 15.828 -2.395 1.00 86.75 324 ALA A O 1
ATOM 2491 N N . LYS A 1 325 ? -16.022 16.047 -1.269 1.00 85.94 325 LYS A N 1
ATOM 2492 C CA . LYS A 1 325 ? -16.511 16.991 -0.254 1.00 85.94 325 LYS A CA 1
ATOM 2493 C C . LYS A 1 325 ? -16.458 18.466 -0.687 1.00 85.94 325 LYS A C 1
ATOM 2495 O O . LYS A 1 325 ? -16.846 19.329 0.093 1.00 85.94 325 LYS A O 1
ATOM 2500 N N . GLY A 1 326 ? -15.972 18.776 -1.893 1.00 84.88 326 GLY A N 1
ATOM 2501 C CA . GLY A 1 326 ? -15.808 20.154 -2.374 1.00 84.88 326 GLY A CA 1
ATOM 2502 C C . GLY A 1 326 ? -14.691 20.942 -1.676 1.00 84.88 326 GLY A C 1
ATOM 2503 O O . GLY A 1 326 ? -14.683 22.166 -1.735 1.00 84.88 326 GLY A O 1
ATOM 2504 N N . LEU A 1 327 ? -13.756 20.252 -1.014 1.00 82.75 327 LEU A N 1
ATOM 2505 C CA . LEU A 1 327 ? -12.655 20.841 -0.239 1.00 82.75 327 LEU A CA 1
ATOM 2506 C C . LEU A 1 327 ? -11.361 21.011 -1.050 1.00 82.75 327 LEU A C 1
ATOM 2508 O O . LEU A 1 327 ? -10.364 21.482 -0.507 1.00 82.75 327 LEU A O 1
ATOM 2512 N N . LEU A 1 328 ? -11.344 20.564 -2.309 1.00 81.56 328 LEU A N 1
ATOM 2513 C CA . LEU A 1 328 ? -10.167 20.592 -3.172 1.00 81.56 328 LEU A CA 1
ATOM 2514 C C . LEU A 1 328 ? -10.547 20.886 -4.627 1.00 81.56 328 LEU A C 1
ATOM 2516 O O . LEU A 1 328 ? -11.431 20.223 -5.179 1.00 81.56 328 LEU A O 1
ATOM 2520 N N . GLY A 1 329 ? -9.857 21.841 -5.258 1.00 80.06 329 GLY A N 1
ATOM 2521 C CA . GLY A 1 329 ? -10.005 22.145 -6.682 1.00 80.06 329 GLY A CA 1
ATOM 2522 C C . GLY A 1 329 ? -9.500 21.025 -7.605 1.00 80.06 329 GLY A C 1
ATOM 2523 O O . GLY A 1 329 ? -8.776 20.123 -7.193 1.00 80.06 329 GLY A O 1
ATOM 2524 N N . GLU A 1 330 ? -9.855 21.071 -8.894 1.00 77.50 330 GLU A N 1
ATOM 2525 C CA . GLU A 1 330 ? -9.588 19.960 -9.829 1.00 77.50 330 GLU A CA 1
ATOM 2526 C C . GLU A 1 330 ? -8.110 19.595 -9.991 1.00 77.50 330 GLU A C 1
ATOM 2528 O O . GLU A 1 330 ? -7.782 18.417 -10.107 1.00 77.50 330 GLU A O 1
ATOM 2533 N N . ARG A 1 331 ? -7.234 20.602 -10.007 1.00 81.88 331 ARG A N 1
ATOM 2534 C CA . ARG A 1 331 ? -5.779 20.467 -10.205 1.00 81.88 331 ARG A CA 1
ATOM 2535 C C . ARG A 1 331 ? -4.984 21.036 -9.034 1.00 81.88 331 ARG A C 1
ATOM 2537 O O . ARG A 1 331 ? -3.798 21.331 -9.156 1.00 81.88 331 ARG A O 1
ATOM 2544 N N . GLU A 1 332 ? -5.657 21.257 -7.915 1.00 82.88 332 GLU A N 1
ATOM 2545 C CA . GLU A 1 332 ? -5.027 21.817 -6.734 1.00 82.88 332 GLU A CA 1
ATOM 2546 C C . GLU A 1 332 ? -4.085 20.785 -6.105 1.00 82.88 332 GLU A C 1
ATOM 2548 O O . GLU A 1 332 ? -4.450 19.622 -5.917 1.00 82.88 332 GLU A O 1
ATOM 2553 N N . ARG A 1 333 ? -2.843 21.209 -5.848 1.00 84.75 333 ARG A N 1
ATOM 2554 C CA . ARG A 1 333 ? -1.778 20.368 -5.294 1.00 84.75 333 ARG A CA 1
ATOM 2555 C C . ARG A 1 333 ? -1.751 20.504 -3.785 1.00 84.75 333 ARG A C 1
ATOM 2557 O O . ARG A 1 333 ? -1.773 21.616 -3.270 1.00 84.75 333 ARG A O 1
ATOM 2564 N N . VAL A 1 334 ? -1.642 19.374 -3.098 1.00 83.38 334 VAL A N 1
ATOM 2565 C CA . VAL A 1 334 ? -1.707 19.318 -1.639 1.00 83.38 334 VAL A CA 1
ATOM 2566 C C . VAL A 1 334 ? -0.609 18.437 -1.088 1.00 83.38 334 VAL A C 1
ATOM 2568 O O . VAL A 1 334 ? -0.433 17.307 -1.536 1.00 83.38 334 VAL A O 1
ATOM 2571 N N . ARG A 1 335 ? 0.098 18.937 -0.077 1.00 86.31 335 ARG A N 1
ATOM 2572 C CA . ARG A 1 335 ? 1.093 18.171 0.672 1.00 86.31 335 ARG A CA 1
ATOM 2573 C C . ARG A 1 335 ? 0.421 17.266 1.707 1.00 86.31 335 ARG A C 1
ATOM 2575 O O . ARG A 1 335 ? -0.421 17.714 2.485 1.00 86.31 335 ARG A O 1
ATOM 2582 N N . PHE A 1 336 ? 0.862 16.018 1.754 1.00 88.25 336 PHE A N 1
ATOM 2583 C CA . PHE A 1 336 ? 0.486 14.987 2.709 1.00 88.25 336 PHE A CA 1
ATOM 2584 C C . PHE A 1 336 ? 1.725 14.501 3.449 1.00 88.25 336 PHE A C 1
ATOM 2586 O O . PHE A 1 336 ? 2.733 14.143 2.838 1.00 88.25 336 PHE A O 1
ATOM 2593 N N . ASP A 1 337 ? 1.621 14.452 4.769 1.00 87.81 337 ASP A N 1
ATOM 2594 C CA . ASP A 1 337 ? 2.703 14.060 5.655 1.00 87.81 337 ASP A CA 1
ATOM 2595 C C . ASP A 1 337 ? 2.402 12.738 6.352 1.00 87.81 337 ASP A C 1
ATOM 2597 O O . ASP A 1 337 ? 1.253 12.387 6.625 1.00 87.81 337 ASP A O 1
ATOM 2601 N N . SER A 1 338 ? 3.467 12.014 6.668 1.00 87.81 338 SER A N 1
ATOM 2602 C CA . SER A 1 338 ? 3.448 10.898 7.602 1.00 87.81 338 SER A CA 1
ATOM 2603 C C . SER A 1 338 ? 3.942 11.361 8.974 1.00 87.81 338 SER A C 1
ATOM 2605 O O . SER A 1 338 ? 4.510 12.450 9.092 1.00 87.81 338 SER A O 1
ATOM 2607 N N . PRO A 1 339 ? 3.839 10.530 10.028 1.00 82.94 339 PRO A N 1
ATOM 2608 C CA . PRO A 1 339 ? 4.474 10.838 11.309 1.00 82.94 339 PRO A CA 1
ATOM 2609 C C . PRO A 1 339 ? 5.978 11.103 11.203 1.00 82.94 339 PRO A C 1
ATOM 2611 O O . PRO A 1 339 ? 6.539 11.789 12.056 1.00 82.94 339 PRO A O 1
ATOM 2614 N N . LEU A 1 340 ? 6.644 10.535 10.191 1.00 83.31 340 LEU A N 1
ATOM 2615 C CA . LEU A 1 340 ? 8.067 10.739 9.967 1.00 83.31 340 LEU A CA 1
ATOM 2616 C C . LEU A 1 340 ? 8.325 12.101 9.317 1.00 83.31 340 LEU A C 1
ATOM 2618 O O . LEU A 1 340 ? 9.085 12.887 9.879 1.00 83.31 340 LEU A O 1
ATOM 2622 N N . SER A 1 341 ? 7.677 12.401 8.187 1.00 81.44 341 SER A N 1
ATOM 2623 C CA . SER A 1 341 ? 7.898 13.672 7.482 1.00 81.44 341 SER A CA 1
ATOM 2624 C C . SER A 1 341 ? 7.409 14.873 8.304 1.00 81.44 341 SER A C 1
ATOM 2626 O O . SER A 1 341 ? 8.093 15.892 8.367 1.00 81.44 341 SER A O 1
ATOM 2628 N N . ALA A 1 342 ? 6.317 14.719 9.064 1.00 79.00 342 ALA A N 1
ATOM 2629 C CA . ALA A 1 342 ? 5.830 15.754 9.976 1.00 79.00 342 ALA A CA 1
ATOM 2630 C C . ALA A 1 342 ? 6.817 16.069 11.116 1.00 79.00 342 ALA A C 1
ATOM 2632 O O . ALA A 1 342 ? 6.975 17.229 11.489 1.00 79.00 342 ALA A O 1
ATOM 2633 N N . ARG A 1 343 ? 7.507 15.060 11.676 1.00 74.69 343 ARG A N 1
ATOM 2634 C CA . ARG A 1 343 ? 8.463 15.250 12.790 1.00 74.69 343 ARG A CA 1
ATOM 2635 C C . ARG A 1 343 ? 9.784 15.862 12.363 1.00 74.69 343 ARG A C 1
ATOM 2637 O O . ARG A 1 343 ? 10.405 16.570 13.151 1.00 74.69 343 ARG A O 1
ATOM 2644 N N . VAL A 1 344 ? 10.256 15.527 11.166 1.00 62.72 344 VAL A N 1
ATOM 2645 C CA . VAL A 1 344 ? 11.526 16.058 10.660 1.00 62.72 344 VAL A CA 1
ATOM 2646 C C . VAL A 1 344 ? 11.367 17.537 10.291 1.00 62.72 344 VAL A C 1
ATOM 2648 O O . VAL A 1 344 ? 12.366 18.241 10.203 1.00 62.72 344 VAL A O 1
ATOM 2651 N N . GLY A 1 345 ? 10.132 18.028 10.110 1.00 50.53 345 GLY A N 1
ATOM 2652 C CA . GLY A 1 345 ? 9.843 19.413 9.721 1.00 50.53 345 GLY A CA 1
ATOM 2653 C C . GLY A 1 345 ? 10.349 19.770 8.317 1.00 50.53 345 GLY A C 1
ATOM 2654 O O . GLY A 1 345 ? 10.081 20.861 7.827 1.00 50.53 345 GLY A O 1
ATOM 2655 N N . CYS A 1 346 ? 11.056 18.845 7.667 1.00 49.41 346 CYS A N 1
ATOM 2656 C CA . CYS A 1 346 ? 11.568 18.944 6.313 1.00 49.41 346 CYS A CA 1
ATOM 2657 C C . CYS A 1 346 ? 10.614 18.212 5.366 1.00 49.41 346 CYS A C 1
ATOM 2659 O O . CYS A 1 346 ? 10.019 17.197 5.725 1.00 49.41 346 CYS A O 1
ATOM 2661 N N . GLU A 1 347 ? 10.479 18.727 4.150 1.00 56.09 347 GLU A N 1
ATOM 2662 C CA . GLU A 1 347 ? 9.660 18.151 3.076 1.00 56.09 347 GLU A CA 1
ATOM 2663 C C . GLU A 1 347 ? 10.125 16.739 2.646 1.00 56.09 347 GLU A C 1
ATOM 2665 O O . GLU A 1 347 ? 9.336 15.961 2.108 1.00 56.09 347 GLU A O 1
ATOM 2670 N N . ALA A 1 348 ? 11.353 16.348 3.004 1.00 66.31 348 ALA A N 1
ATOM 2671 C CA . ALA A 1 348 ? 11.897 15.005 2.845 1.00 66.31 348 ALA A CA 1
ATOM 2672 C C . ALA A 1 348 ? 10.932 13.883 3.294 1.00 66.31 348 ALA A C 1
ATOM 2674 O O . ALA A 1 348 ? 10.753 13.588 4.480 1.00 66.31 348 ALA A O 1
ATOM 2675 N N . GLY A 1 349 ? 10.363 13.189 2.305 1.00 77.94 349 GLY A N 1
ATOM 2676 C CA . GLY A 1 349 ? 9.483 12.035 2.496 1.00 77.94 349 GLY A CA 1
ATOM 2677 C C . GLY A 1 349 ? 7.986 12.351 2.538 1.00 77.94 349 GLY A C 1
ATOM 2678 O O . GLY A 1 349 ? 7.201 11.404 2.605 1.00 77.94 349 GLY A O 1
ATOM 2679 N N . ALA A 1 350 ? 7.592 13.627 2.462 1.00 86.31 350 ALA A N 1
ATOM 2680 C CA . ALA A 1 350 ? 6.208 14.042 2.249 1.00 86.31 350 ALA A CA 1
ATOM 2681 C C . ALA A 1 350 ? 5.780 13.795 0.797 1.00 86.31 350 ALA A C 1
ATOM 2683 O O . ALA A 1 350 ? 6.609 13.764 -0.115 1.00 86.31 350 ALA A O 1
ATOM 2684 N N . PHE A 1 351 ? 4.479 13.603 0.582 1.00 90.56 351 PHE A N 1
ATOM 2685 C CA . PHE A 1 351 ? 3.901 13.330 -0.731 1.00 90.56 351 PHE A CA 1
ATOM 2686 C C . PHE A 1 351 ? 3.025 14.506 -1.167 1.00 90.56 351 PHE A C 1
ATOM 2688 O O . PHE A 1 351 ? 2.323 15.083 -0.345 1.00 90.56 351 PHE A O 1
ATOM 2695 N N . VAL A 1 352 ? 3.009 14.851 -2.450 1.00 89.25 352 VAL A N 1
ATOM 2696 C CA . VAL A 1 352 ? 2.128 15.886 -3.005 1.00 89.25 352 VAL A CA 1
ATOM 2697 C C . VAL A 1 352 ? 1.081 15.232 -3.882 1.00 89.25 352 VAL A C 1
ATOM 2699 O O . VAL A 1 352 ? 1.451 14.636 -4.882 1.00 89.25 352 VAL A O 1
ATOM 2702 N N . GLY A 1 353 ? -0.198 15.347 -3.526 1.00 89.06 353 GLY A N 1
ATOM 2703 C CA . GLY A 1 353 ? -1.322 14.794 -4.277 1.00 89.06 353 GLY A CA 1
ATOM 2704 C C . GLY A 1 353 ? -2.143 15.857 -5.007 1.00 89.06 353 GLY A C 1
ATOM 2705 O O . GLY A 1 353 ? -2.336 16.954 -4.483 1.00 89.06 353 GLY A O 1
ATOM 2706 N N . SER A 1 354 ? -2.666 15.524 -6.186 1.00 88.38 354 SER A N 1
ATOM 2707 C CA . SER A 1 354 ? -3.629 16.361 -6.921 1.00 88.38 354 SER A CA 1
ATOM 2708 C C . SER A 1 354 ? -4.569 15.526 -7.785 1.00 88.38 354 SER A C 1
ATOM 2710 O O . SER A 1 354 ? -4.261 14.387 -8.144 1.00 88.38 354 SER A O 1
ATOM 2712 N N . GLY A 1 355 ? -5.720 16.098 -8.139 1.00 83.94 355 GLY A N 1
ATOM 2713 C CA . GLY A 1 355 ? -6.537 15.568 -9.226 1.00 83.94 355 GLY A CA 1
ATOM 2714 C C . GLY A 1 355 ? -5.875 15.822 -10.583 1.00 83.94 355 GLY A C 1
ATOM 2715 O O . GLY A 1 355 ? -5.196 16.830 -10.787 1.00 83.94 355 GLY A O 1
ATOM 2716 N N . VAL A 1 356 ? -6.076 14.898 -11.514 1.00 77.19 356 VAL A N 1
ATOM 2717 C CA . VAL A 1 356 ? -5.731 15.057 -12.927 1.00 77.19 356 VAL A CA 1
ATOM 2718 C C . VAL A 1 356 ? -7.036 15.379 -13.662 1.00 77.19 356 VAL A C 1
ATOM 2720 O O . VAL A 1 356 ? -8.058 14.741 -13.409 1.00 77.19 356 VAL A O 1
ATOM 2723 N N . GLY A 1 357 ? -7.039 16.409 -14.515 1.00 57.16 357 GLY A N 1
ATOM 2724 C CA . GLY A 1 357 ? -8.189 16.691 -15.388 1.00 57.16 357 GLY A CA 1
ATOM 2725 C C . GLY A 1 357 ? -8.407 15.564 -16.410 1.00 57.16 357 GLY A C 1
ATOM 2726 O O . GLY A 1 357 ? -7.513 14.745 -16.597 1.00 57.16 357 GLY A O 1
ATOM 2727 N N . ALA A 1 358 ? -9.555 15.547 -17.096 1.00 43.22 358 ALA A N 1
ATOM 2728 C CA . ALA A 1 358 ? -10.028 14.470 -17.991 1.00 43.22 358 ALA A CA 1
ATOM 2729 C C . ALA A 1 358 ? -9.091 14.041 -19.152 1.00 43.22 358 ALA A C 1
ATOM 2731 O O . ALA A 1 358 ? -9.385 13.107 -19.891 1.00 43.22 358 ALA A O 1
ATOM 2732 N N . GLU A 1 359 ? -7.935 14.674 -19.323 1.00 39.53 359 GLU A N 1
ATOM 2733 C CA . GLU A 1 359 ? -6.961 14.330 -20.355 1.00 39.53 359 GLU A CA 1
ATOM 2734 C C . GLU A 1 359 ? -5.895 13.387 -19.797 1.00 39.53 359 GLU A C 1
ATOM 2736 O O . GLU A 1 359 ? -4.756 13.765 -19.518 1.00 39.53 359 GLU A O 1
ATOM 2741 N N . ARG A 1 360 ? -6.243 12.104 -19.698 1.00 40.28 360 ARG A N 1
ATOM 2742 C CA . ARG A 1 360 ? -5.228 11.081 -19.960 1.00 40.28 360 ARG A CA 1
ATOM 2743 C C . ARG A 1 360 ? -4.833 11.267 -21.433 1.00 40.28 360 ARG A C 1
ATOM 2745 O O . ARG A 1 360 ? -5.750 11.379 -22.246 1.00 40.28 360 ARG A O 1
ATOM 2752 N N . PRO A 1 361 ? -3.547 11.310 -21.828 1.00 36.44 361 PRO A N 1
ATOM 2753 C CA . PRO A 1 361 ? -3.188 11.210 -23.238 1.00 36.44 361 PRO A CA 1
ATOM 2754 C C . PRO A 1 361 ? -3.604 9.819 -23.736 1.00 36.44 361 PRO A C 1
ATOM 2756 O O . PRO A 1 361 ? -2.854 8.850 -23.681 1.00 36.44 361 PRO A O 1
ATOM 2759 N N . GLN A 1 362 ? -4.864 9.710 -24.138 1.00 33.97 362 GLN A N 1
ATOM 2760 C CA . GLN A 1 362 ? -5.396 8.597 -24.897 1.00 33.97 362 GLN A CA 1
ATOM 2761 C C . GLN A 1 362 ? -4.851 8.751 -26.325 1.00 33.97 362 GLN A C 1
ATOM 2763 O O . GLN A 1 362 ? -4.768 9.880 -26.819 1.00 33.97 362 GLN A O 1
ATOM 2768 N N . PRO A 1 363 ? -4.466 7.664 -27.013 1.00 33.72 363 PRO A N 1
ATOM 2769 C CA . PRO A 1 363 ? -4.300 7.726 -28.461 1.00 33.72 363 PRO A CA 1
ATOM 2770 C C . PRO A 1 363 ? -5.592 8.282 -29.072 1.00 33.72 363 PRO A C 1
ATOM 2772 O O . PRO A 1 363 ? -6.672 7.799 -28.741 1.00 33.72 363 PRO A O 1
ATOM 2775 N N . ASP A 1 364 ? -5.467 9.317 -29.905 1.00 32.34 364 ASP A N 1
ATOM 2776 C CA . ASP A 1 364 ? -6.582 10.107 -30.433 1.00 32.34 364 ASP A CA 1
ATOM 2777 C C . ASP A 1 364 ? -7.673 9.219 -31.073 1.00 32.34 364 ASP A C 1
ATOM 2779 O O . ASP A 1 364 ? -7.464 8.665 -32.161 1.00 32.34 364 ASP A O 1
ATOM 2783 N N . PRO A 1 365 ? -8.852 9.083 -30.435 1.00 36.84 365 PRO A N 1
ATOM 2784 C CA . PRO A 1 365 ? -9.969 8.332 -30.990 1.00 36.84 365 PRO A CA 1
ATOM 2785 C C . PRO A 1 365 ? -10.597 9.023 -32.206 1.00 36.84 365 PRO A C 1
ATOM 2787 O O . PRO A 1 365 ? -11.370 8.386 -32.916 1.00 36.84 365 PRO A O 1
ATOM 2790 N N . ALA A 1 366 ? -10.264 10.289 -32.505 1.00 36.16 366 ALA A N 1
ATOM 2791 C CA . ALA A 1 366 ? -10.740 10.999 -33.696 1.00 36.16 366 ALA A CA 1
ATOM 2792 C C . ALA A 1 366 ? -10.221 10.392 -35.013 1.00 36.16 366 ALA A C 1
ATOM 2794 O O . ALA A 1 366 ? -10.701 10.742 -36.092 1.00 36.16 366 ALA A O 1
ATOM 2795 N N . LEU A 1 367 ? -9.302 9.424 -34.943 1.00 38.00 367 LEU A N 1
ATOM 2796 C CA . LEU A 1 367 ? -8.956 8.549 -36.065 1.00 38.00 367 LEU A CA 1
ATOM 2797 C C . LEU A 1 367 ? -9.966 7.403 -36.296 1.00 38.00 367 LEU A C 1
ATOM 2799 O O . LEU A 1 367 ? -9.814 6.652 -37.259 1.00 38.00 367 LEU A O 1
ATOM 2803 N N . LEU A 1 368 ? -11.005 7.261 -35.463 1.00 34.44 368 LEU A N 1
ATOM 2804 C CA . LEU A 1 368 ? -12.026 6.208 -35.532 1.00 34.44 368 LEU A CA 1
ATOM 2805 C C . LEU A 1 368 ? -13.452 6.758 -35.259 1.00 34.44 368 LEU A C 1
ATOM 2807 O O . LEU A 1 368 ? -14.081 6.443 -34.261 1.00 34.44 368 LEU A O 1
ATOM 2811 N N . ASN A 1 369 ? -13.935 7.583 -36.195 1.00 30.83 369 ASN A N 1
ATOM 2812 C CA . ASN A 1 369 ? -15.325 7.865 -36.624 1.00 30.83 369 ASN A CA 1
ATOM 2813 C C . ASN A 1 369 ? -16.550 7.740 -35.664 1.00 30.83 369 ASN A C 1
ATOM 2815 O O . ASN A 1 369 ? -16.982 6.646 -35.318 1.00 30.83 369 ASN A O 1
ATOM 2819 N N . THR A 1 370 ? -17.233 8.895 -35.527 1.00 30.41 370 THR A N 1
ATOM 2820 C CA . THR A 1 370 ? -18.699 9.188 -35.551 1.00 30.41 370 THR A CA 1
ATOM 2821 C C . THR A 1 370 ? -19.661 8.638 -34.474 1.00 30.41 370 THR A C 1
ATOM 2823 O O . THR A 1 370 ? -20.082 7.489 -34.543 1.00 30.41 370 THR A O 1
ATOM 2826 N N . ASP A 1 371 ? -20.149 9.554 -33.623 1.00 31.14 371 ASP A N 1
ATOM 2827 C CA . ASP A 1 371 ? -21.375 9.520 -32.778 1.00 31.14 371 ASP A CA 1
ATOM 2828 C C . ASP A 1 371 ? -22.560 10.232 -33.498 1.00 31.14 371 ASP A C 1
ATOM 2830 O O . ASP A 1 371 ? -22.248 10.963 -34.452 1.00 31.14 371 ASP A O 1
ATOM 2834 N N . PRO A 1 372 ? -23.883 10.136 -33.124 1.00 34.66 372 PRO A N 1
ATOM 2835 C CA . PRO A 1 372 ? -24.446 10.603 -31.818 1.00 34.66 372 PRO A CA 1
ATOM 2836 C C . PRO A 1 372 ? -25.866 10.024 -31.413 1.00 34.66 372 PRO A C 1
ATOM 2838 O O . PRO A 1 372 ? -26.258 8.990 -31.947 1.00 34.66 372 PRO A O 1
ATOM 2841 N N . PRO A 1 373 ? -26.715 10.663 -30.554 1.00 37.62 373 PRO A N 1
ATOM 2842 C CA . PRO A 1 373 ? -26.771 10.604 -29.075 1.00 37.62 373 PRO A CA 1
ATOM 2843 C C . PRO A 1 373 ? -28.205 10.314 -28.505 1.00 37.62 373 PRO A C 1
ATOM 2845 O O . PRO A 1 373 ? -29.110 10.007 -29.276 1.00 37.62 373 PRO A O 1
ATOM 2848 N N . THR A 1 374 ? -28.411 10.501 -27.179 1.00 27.28 374 THR A N 1
ATOM 2849 C CA . THR A 1 374 ? -29.635 10.890 -26.379 1.00 27.28 374 THR A CA 1
ATOM 2850 C C . THR A 1 374 ? -29.873 9.972 -25.157 1.00 27.28 374 THR A C 1
ATOM 2852 O O . THR A 1 374 ? -29.917 8.759 -25.308 1.00 27.28 374 THR A O 1
ATOM 2855 N N . ALA A 1 375 ? -29.732 10.426 -23.898 1.00 32.31 375 ALA A N 1
ATOM 2856 C CA . ALA A 1 375 ? -30.519 11.354 -23.051 1.00 32.31 375 ALA A CA 1
ATOM 2857 C C . ALA A 1 375 ? -31.781 10.713 -22.429 1.00 32.31 375 ALA A C 1
ATOM 2859 O O . ALA A 1 375 ? -32.704 10.400 -23.167 1.00 32.31 375 ALA A O 1
ATOM 2860 N N . ASP A 1 376 ? -31.821 10.543 -21.094 1.00 29.38 376 ASP A N 1
ATOM 2861 C CA . ASP A 1 376 ? -32.878 11.119 -20.236 1.00 29.38 376 ASP A CA 1
ATOM 2862 C C . ASP A 1 376 ? -32.727 10.823 -18.726 1.00 29.38 376 ASP A C 1
ATOM 2864 O O . ASP A 1 376 ? -32.209 9.792 -18.301 1.00 29.38 376 ASP A O 1
ATOM 2868 N N . ASN A 1 377 ? -33.186 11.808 -17.946 1.00 30.83 377 ASN A N 1
ATOM 2869 C CA . ASN A 1 377 ? -33.158 11.962 -16.485 1.00 30.83 377 ASN A CA 1
ATOM 2870 C C . ASN A 1 377 ? -34.225 11.120 -15.753 1.00 30.83 377 ASN A C 1
ATOM 2872 O O . ASN A 1 377 ? -35.237 10.791 -16.359 1.00 30.83 377 ASN A O 1
ATOM 2876 N N . ILE A 1 378 ? -34.061 10.905 -14.433 1.00 28.23 378 ILE A N 1
ATOM 2877 C CA . ILE A 1 378 ? -35.066 11.116 -13.353 1.00 28.23 378 ILE A CA 1
ATOM 2878 C C . ILE A 1 378 ? -34.412 10.827 -11.981 1.00 28.23 378 ILE A C 1
ATOM 2880 O O . ILE A 1 378 ? -33.702 9.837 -11.822 1.00 28.23 378 ILE A O 1
ATOM 2884 N N . ALA A 1 379 ? -34.675 11.696 -10.998 1.00 28.91 379 ALA A N 1
ATOM 2885 C CA . ALA A 1 379 ? -34.263 11.589 -9.595 1.00 28.91 379 ALA A CA 1
ATOM 2886 C C . ALA A 1 379 ? -35.427 11.123 -8.696 1.00 28.91 379 ALA A C 1
ATOM 2888 O O . ALA A 1 379 ? -36.571 11.478 -8.978 1.00 28.91 379 ALA A O 1
ATOM 2889 N N . ASP A 1 380 ? -35.131 10.415 -7.597 1.00 29.28 380 ASP A N 1
ATOM 2890 C CA . ASP A 1 380 ? -35.996 10.356 -6.405 1.00 29.28 380 ASP A CA 1
ATOM 2891 C C . ASP A 1 380 ? -35.181 10.072 -5.122 1.00 29.28 380 ASP A C 1
ATOM 2893 O O . ASP A 1 380 ? -34.215 9.305 -5.136 1.00 29.28 380 ASP A O 1
ATOM 2897 N N . ASP A 1 381 ? -35.584 10.729 -4.034 1.00 32.75 381 ASP A N 1
ATOM 2898 C CA . ASP A 1 381 ? -34.926 10.875 -2.729 1.00 32.75 381 ASP A CA 1
ATOM 2899 C C . ASP A 1 381 ? -35.527 9.911 -1.688 1.00 32.75 381 ASP A C 1
ATOM 2901 O O . ASP A 1 381 ? -36.732 9.959 -1.445 1.00 32.75 381 ASP A O 1
ATOM 2905 N N . ALA A 1 382 ? -34.699 9.127 -0.974 1.00 26.12 382 ALA A N 1
ATOM 2906 C CA . ALA A 1 382 ? -34.892 8.814 0.456 1.00 26.12 382 ALA A CA 1
ATOM 2907 C C . ALA A 1 382 ? -33.777 7.933 1.065 1.00 26.12 382 ALA A C 1
ATOM 2909 O O . ALA A 1 382 ? -33.449 6.867 0.555 1.00 26.12 382 ALA A O 1
ATOM 2910 N N . ALA A 1 383 ? -33.380 8.330 2.282 1.00 28.67 383 ALA A N 1
ATOM 2911 C CA . ALA A 1 383 ? -32.660 7.601 3.337 1.00 28.67 383 ALA A CA 1
ATOM 2912 C C . ALA A 1 383 ? -31.148 7.875 3.476 1.00 28.67 383 ALA A C 1
ATOM 2914 O O . ALA A 1 383 ? -30.321 7.611 2.613 1.00 28.67 383 ALA A O 1
ATOM 2915 N N . LYS A 1 384 ? -30.825 8.424 4.653 1.00 34.28 384 LYS A N 1
ATOM 2916 C CA . LYS A 1 384 ? -29.556 9.015 5.081 1.00 34.28 384 LYS A CA 1
ATOM 2917 C C . LYS A 1 384 ? -28.399 8.009 5.127 1.00 34.28 384 LYS A C 1
ATOM 2919 O O . LYS A 1 384 ? -28.138 7.425 6.172 1.00 34.28 384 LYS A O 1
ATOM 2924 N N . VAL A 1 385 ? -27.690 7.900 4.011 1.00 29.98 385 VAL A N 1
ATOM 2925 C CA . VAL A 1 385 ? -26.234 7.736 3.881 1.00 29.98 385 VAL A CA 1
ATOM 2926 C C . VAL A 1 385 ? -25.894 8.484 2.591 1.00 29.98 385 VAL A C 1
ATOM 2928 O O . VAL A 1 385 ? -26.526 8.216 1.572 1.00 29.98 385 VAL A O 1
ATOM 2931 N N . ASN A 1 386 ? -24.951 9.430 2.602 1.00 30.20 386 ASN A N 1
ATOM 2932 C CA . ASN A 1 386 ? -24.511 10.078 1.361 1.00 30.20 386 ASN A CA 1
ATOM 2933 C C . ASN A 1 386 ? -23.638 9.090 0.571 1.00 30.20 386 ASN A C 1
ATOM 2935 O O . ASN A 1 386 ? -22.409 9.148 0.604 1.00 30.20 386 ASN A O 1
ATOM 2939 N N . ILE A 1 387 ? -24.282 8.144 -0.115 1.00 38.97 387 ILE A N 1
ATOM 2940 C CA . ILE A 1 387 ? -23.652 7.388 -1.195 1.00 38.97 387 ILE A CA 1
ATOM 2941 C C . ILE A 1 387 ? -23.532 8.368 -2.360 1.00 38.97 387 ILE A C 1
ATOM 2943 O O . ILE A 1 387 ? -24.532 8.881 -2.860 1.00 38.97 387 ILE A O 1
ATOM 2947 N N . VAL A 1 388 ? -22.298 8.680 -2.748 1.00 38.56 388 VAL A N 1
ATOM 2948 C CA . VAL A 1 388 ? -22.019 9.577 -3.875 1.00 38.56 388 VAL A CA 1
ATOM 2949 C C . VAL A 1 388 ? -22.672 8.995 -5.136 1.00 38.56 388 VAL A C 1
ATOM 2951 O O . VAL A 1 388 ? -22.514 7.805 -5.411 1.00 38.56 388 VAL A O 1
ATOM 2954 N N . SER A 1 389 ? -23.421 9.819 -5.885 1.00 38.06 389 SER A N 1
ATOM 2955 C CA . SER A 1 389 ? -24.141 9.383 -7.094 1.00 38.06 389 SER A CA 1
ATOM 2956 C C . SER A 1 389 ? -23.219 8.607 -8.057 1.00 38.06 389 SER A C 1
ATOM 2958 O O . SER A 1 389 ? -22.071 9.024 -8.270 1.00 38.06 389 SER A O 1
ATOM 2960 N N . PRO A 1 390 ? -23.700 7.520 -8.702 1.00 42.03 390 PRO A N 1
ATOM 2961 C CA . PRO A 1 390 ? -22.961 6.811 -9.746 1.00 42.03 390 PRO A CA 1
ATOM 2962 C C . PRO A 1 390 ? -22.545 7.704 -10.922 1.00 42.03 390 PRO A C 1
ATOM 2964 O O . PRO A 1 390 ? -21.662 7.307 -11.677 1.00 42.03 390 PRO A O 1
ATOM 2967 N N . ASP A 1 391 ? -23.132 8.890 -11.075 1.00 41.03 391 ASP A N 1
ATOM 2968 C CA . ASP A 1 391 ? -22.878 9.796 -12.200 1.00 41.03 391 ASP A CA 1
ATOM 2969 C C . ASP A 1 391 ? -21.571 10.591 -12.050 1.00 41.03 391 ASP A C 1
ATOM 2971 O O . ASP A 1 391 ? -21.078 11.176 -13.011 1.00 41.03 391 ASP A O 1
ATOM 2975 N N . PHE A 1 392 ? -20.902 10.505 -10.893 1.00 41.41 392 PHE A N 1
ATOM 2976 C CA . PHE A 1 392 ? -19.551 11.047 -10.675 1.00 41.41 392 PHE A CA 1
ATOM 2977 C C . PHE A 1 392 ? -18.443 10.162 -11.300 1.00 41.41 392 PHE A C 1
ATOM 2979 O O . PHE A 1 392 ? -17.289 10.138 -10.865 1.00 41.41 392 PHE A O 1
ATOM 2986 N N . LYS A 1 393 ? -18.802 9.362 -12.317 1.00 43.31 393 LYS A N 1
ATOM 2987 C CA . LYS A 1 393 ? -17.940 8.390 -13.008 1.00 43.31 393 LYS A CA 1
ATOM 2988 C C . LYS A 1 393 ? -17.105 8.961 -14.154 1.00 43.31 393 LYS A C 1
ATOM 2990 O O . LYS A 1 393 ? -16.324 8.201 -14.724 1.00 43.31 393 LYS A O 1
ATOM 2995 N N . GLN A 1 394 ? -17.218 10.254 -14.442 1.00 35.28 394 GLN A N 1
ATOM 2996 C CA . GLN A 1 394 ? -16.491 10.907 -15.530 1.00 35.28 394 GLN A CA 1
ATOM 2997 C C . GLN A 1 394 ? -15.162 11.496 -15.005 1.00 35.28 394 GLN A C 1
ATOM 2999 O O . GLN A 1 394 ? -15.110 12.606 -14.492 1.00 35.28 394 GLN A O 1
ATOM 3004 N N . ASP A 1 395 ? -14.115 10.665 -15.078 1.00 54.47 395 ASP A N 1
ATOM 3005 C CA . ASP A 1 395 ? -12.669 10.957 -14.968 1.00 54.47 395 ASP A CA 1
ATOM 3006 C C . ASP A 1 395 ? -12.050 11.548 -13.675 1.00 54.47 395 ASP A C 1
ATOM 3008 O O . ASP A 1 395 ? -11.582 12.687 -13.655 1.00 54.47 395 ASP A O 1
ATOM 3012 N N . PRO A 1 396 ? -11.861 10.728 -12.618 1.00 44.72 396 PRO A N 1
ATOM 3013 C CA . PRO A 1 396 ? -10.959 11.048 -11.511 1.00 44.72 396 PRO A CA 1
ATOM 3014 C C . PRO A 1 396 ? -9.698 10.158 -11.509 1.00 44.72 396 PRO A C 1
ATOM 3016 O O . PRO A 1 396 ? -9.679 9.076 -10.913 1.00 44.72 396 PRO A O 1
ATOM 3019 N N . ALA A 1 397 ? -8.623 10.620 -12.151 1.00 52.25 397 ALA A N 1
ATOM 3020 C CA . ALA A 1 397 ? -7.267 10.116 -11.911 1.00 52.25 397 ALA A CA 1
ATOM 3021 C C . ALA A 1 397 ? -6.536 11.058 -10.938 1.00 52.25 397 ALA A C 1
ATOM 3023 O O . ALA A 1 397 ? -6.815 12.257 -10.905 1.00 52.25 397 ALA A O 1
ATOM 3024 N N . THR A 1 398 ? -5.634 10.526 -10.115 1.00 49.56 398 THR A N 1
ATOM 3025 C CA . THR A 1 398 ? -4.871 11.301 -9.122 1.00 49.56 398 THR A CA 1
ATOM 3026 C C . THR A 1 398 ? -3.378 11.096 -9.321 1.00 49.56 398 THR A C 1
ATOM 3028 O O . THR A 1 398 ? -2.942 9.995 -9.658 1.00 49.56 398 THR A O 1
ATOM 3031 N N . GLU A 1 399 ? -2.598 12.148 -9.095 1.00 54.94 399 GLU A N 1
ATOM 3032 C CA . GLU A 1 399 ? -1.135 12.129 -9.184 1.00 54.94 399 GLU A CA 1
ATOM 3033 C C . GLU A 1 399 ? -0.508 12.227 -7.785 1.00 54.94 399 GLU A C 1
ATOM 3035 O O . GLU A 1 399 ? -1.135 12.771 -6.872 1.00 54.94 399 GLU A O 1
ATOM 3040 N N . THR A 1 400 ? 0.694 11.676 -7.569 1.00 58.28 400 THR A N 1
ATOM 3041 C CA . THR A 1 400 ? 1.449 11.827 -6.306 1.00 58.28 400 THR A CA 1
ATOM 3042 C C . THR A 1 400 ? 2.973 11.986 -6.528 1.00 58.28 400 THR A C 1
ATOM 3044 O O . THR A 1 400 ? 3.527 11.167 -7.257 1.00 58.28 400 THR A O 1
ATOM 3047 N N . SER A 1 401 ? 3.652 12.980 -5.908 1.00 68.75 401 SER A N 1
ATOM 3048 C CA . SER A 1 401 ? 5.125 13.271 -6.003 1.00 68.75 401 SER A CA 1
ATOM 3049 C C . SER A 1 401 ? 5.798 13.642 -4.645 1.00 68.75 401 SER A C 1
ATOM 3051 O O . SER A 1 401 ? 5.124 13.516 -3.632 1.00 68.75 401 SER A O 1
ATOM 3053 N N . THR A 1 402 ? 7.076 14.080 -4.559 1.00 54.31 402 THR A N 1
ATOM 3054 C CA . THR A 1 402 ? 7.839 14.363 -3.295 1.00 54.31 402 THR A CA 1
ATOM 3055 C C . THR A 1 402 ? 8.721 15.658 -3.338 1.00 54.31 402 THR A C 1
ATOM 3057 O O . THR A 1 402 ? 9.838 15.552 -3.822 1.00 54.31 402 THR A O 1
ATOM 3060 N N . GLN A 1 403 ? 8.321 16.850 -2.843 1.00 44.06 403 GLN A N 1
ATOM 3061 C CA . GLN A 1 403 ? 9.079 18.154 -2.960 1.00 44.06 403 GLN A CA 1
ATOM 3062 C C . GLN A 1 403 ? 10.129 18.471 -1.843 1.00 44.06 403 GLN A C 1
ATOM 3064 O O . GLN A 1 403 ? 10.096 17.778 -0.835 1.00 44.06 403 GLN A O 1
ATOM 3069 N N . ASP A 1 404 ? 11.041 19.473 -2.025 1.00 36.62 404 ASP A N 1
ATOM 3070 C CA . ASP A 1 404 ? 11.976 20.085 -1.012 1.00 36.62 404 ASP A CA 1
ATOM 3071 C C . ASP A 1 404 ? 12.222 21.642 -1.163 1.00 36.62 404 ASP A C 1
ATOM 3073 O O . ASP A 1 404 ? 12.405 22.134 -2.283 1.00 36.62 404 ASP A O 1
ATOM 3077 N N . VAL A 1 405 ? 12.326 22.412 -0.042 1.00 33.03 405 VAL A N 1
ATOM 3078 C CA . VAL A 1 405 ? 12.611 23.889 0.117 1.00 33.03 405 VAL A CA 1
ATOM 3079 C C . VAL A 1 405 ? 13.490 24.150 1.400 1.00 33.03 405 VAL A C 1
ATOM 3081 O O . VAL A 1 405 ? 13.424 23.348 2.330 1.00 33.03 405 VAL A O 1
ATOM 3084 N N . PRO A 1 406 ? 14.386 25.181 1.509 1.00 28.55 406 PRO A N 1
ATOM 3085 C CA . PRO A 1 406 ? 15.683 25.050 2.219 1.00 28.55 406 PRO A CA 1
ATOM 3086 C C . PRO A 1 406 ? 15.718 25.240 3.761 1.00 28.55 406 PRO A C 1
ATOM 3088 O O . PRO A 1 406 ? 14.920 25.965 4.347 1.00 28.55 406 PRO A O 1
ATOM 3091 N N . SER A 1 407 ? 16.737 24.619 4.394 1.00 30.25 407 SER A N 1
ATOM 3092 C CA . SER A 1 407 ? 16.818 24.215 5.824 1.00 30.25 407 SER A CA 1
ATOM 3093 C C . SER A 1 407 ? 17.790 24.992 6.751 1.00 30.25 407 SER A C 1
ATOM 3095 O O . SER A 1 407 ? 18.744 25.608 6.269 1.00 30.25 407 SER A O 1
ATOM 3097 N N . GLY A 1 408 ? 17.663 24.800 8.085 1.00 26.72 408 GLY A N 1
ATOM 3098 C CA . GLY A 1 408 ? 18.758 25.024 9.054 1.00 26.72 408 GLY A CA 1
ATOM 3099 C C . GLY A 1 408 ? 18.552 24.545 10.521 1.00 26.72 408 GLY A C 1
ATOM 3100 O O . GLY A 1 408 ? 17.593 24.948 11.167 1.00 26.72 408 GLY A O 1
ATOM 3101 N N . ALA A 1 409 ? 19.569 23.824 11.047 1.00 25.41 409 ALA A N 1
ATOM 3102 C CA . ALA A 1 409 ? 20.017 23.611 12.458 1.00 25.41 409 ALA A CA 1
ATOM 3103 C C . ALA A 1 409 ? 19.495 22.427 13.359 1.00 25.41 409 ALA A C 1
ATOM 3105 O O . ALA A 1 409 ? 18.414 21.904 13.121 1.00 25.41 409 ALA A O 1
ATOM 3106 N N . PRO A 1 410 ? 20.296 21.947 14.365 1.00 30.09 410 PRO A N 1
ATOM 3107 C CA . PRO A 1 410 ? 20.477 20.510 14.703 1.00 30.09 410 PRO A CA 1
ATOM 3108 C C . PRO A 1 410 ? 20.025 20.020 16.115 1.00 30.09 410 PRO A C 1
ATOM 3110 O O . PRO A 1 410 ? 19.713 20.816 16.996 1.00 30.09 410 PRO A O 1
ATOM 3113 N N . ILE A 1 411 ? 20.078 18.688 16.351 1.00 26.12 411 ILE A N 1
ATOM 3114 C CA . ILE A 1 411 ? 19.597 17.945 17.554 1.00 26.12 411 ILE A CA 1
ATOM 3115 C C . ILE A 1 411 ? 20.723 17.110 18.238 1.00 26.12 411 ILE A C 1
ATOM 3117 O O . ILE A 1 411 ? 21.541 16.530 17.521 1.00 26.12 411 ILE A O 1
ATOM 3121 N N . PRO A 1 412 ? 20.750 16.944 19.589 1.00 29.98 412 PRO A N 1
ATOM 3122 C CA . PRO A 1 412 ? 21.671 16.043 20.302 1.00 29.98 412 PRO A CA 1
ATOM 3123 C C . PRO A 1 412 ? 21.046 14.741 20.874 1.00 29.98 412 PRO A C 1
ATOM 3125 O O . PRO A 1 412 ? 19.835 14.574 20.984 1.00 29.98 412 PRO A O 1
ATOM 3128 N N . SER A 1 413 ? 21.927 13.807 21.265 1.00 30.22 413 SER A N 1
ATOM 3129 C CA . SER A 1 413 ? 21.692 12.374 21.537 1.00 30.22 413 SER A CA 1
ATOM 3130 C C . SER A 1 413 ? 21.805 11.932 23.011 1.00 30.22 413 SER A C 1
ATOM 3132 O O . SER A 1 413 ? 22.668 12.439 23.724 1.00 30.22 413 SER A O 1
ATOM 3134 N N . GLY A 1 414 ? 21.120 10.841 23.408 1.00 28.08 414 GLY A N 1
ATOM 3135 C CA . GLY A 1 414 ? 21.586 9.955 24.498 1.00 28.08 414 GLY A CA 1
ATOM 3136 C C . GLY A 1 414 ? 20.547 9.007 25.133 1.00 28.08 414 GLY A C 1
ATOM 3137 O O . GLY A 1 414 ? 19.477 9.444 25.530 1.00 28.08 414 GLY A O 1
ATOM 3138 N N . GLY A 1 415 ? 20.890 7.713 25.307 1.00 27.92 415 GLY A N 1
ATOM 3139 C CA . GLY A 1 415 ? 20.213 6.804 26.261 1.00 27.92 415 GLY A CA 1
ATOM 3140 C C . GLY A 1 415 ? 19.954 5.359 25.790 1.00 27.92 415 GLY A C 1
ATOM 3141 O O . GLY A 1 415 ? 18.831 5.005 25.437 1.00 27.92 415 GLY A O 1
ATOM 3142 N N . ARG A 1 416 ? 20.974 4.481 25.805 1.00 34.69 416 ARG A N 1
ATOM 3143 C CA . ARG A 1 416 ? 20.890 3.084 25.300 1.00 34.69 416 ARG A CA 1
ATOM 3144 C C . ARG A 1 416 ? 20.795 1.976 26.364 1.00 34.69 416 ARG A C 1
ATOM 3146 O O . ARG A 1 416 ? 20.706 0.817 25.992 1.00 34.69 416 ARG A O 1
ATOM 3153 N N . ARG A 1 417 ? 20.795 2.279 27.669 1.00 29.86 417 ARG A N 1
ATOM 3154 C CA . ARG A 1 417 ? 20.972 1.239 28.714 1.00 29.86 417 ARG A CA 1
ATOM 3155 C C . ARG A 1 417 ? 19.701 0.805 29.460 1.00 29.86 417 ARG A C 1
ATOM 3157 O O . ARG A 1 417 ? 19.730 -0.213 30.134 1.00 29.86 417 ARG A O 1
ATOM 3164 N N . ARG A 1 418 ? 18.585 1.530 29.314 1.00 32.56 418 ARG A N 1
ATOM 3165 C CA . ARG A 1 418 ? 17.310 1.232 30.006 1.00 32.56 418 ARG A CA 1
ATOM 3166 C C . ARG A 1 418 ? 16.383 0.284 29.222 1.00 32.56 418 ARG A C 1
ATOM 3168 O O . ARG A 1 418 ? 15.456 -0.262 29.793 1.00 32.56 418 ARG A O 1
ATOM 3175 N N . ARG A 1 419 ? 16.675 0.053 27.934 1.00 39.00 419 ARG A N 1
ATOM 3176 C CA . ARG A 1 419 ? 15.820 -0.683 26.981 1.00 39.00 419 ARG A CA 1
ATOM 3177 C C . ARG A 1 419 ? 15.790 -2.207 27.160 1.00 39.00 419 ARG A C 1
ATOM 3179 O O . ARG A 1 419 ? 14.822 -2.821 26.750 1.00 39.00 419 ARG A O 1
ATOM 3186 N N . TYR A 1 420 ? 16.814 -2.793 27.778 1.00 35.38 420 TYR A N 1
ATOM 3187 C CA . TYR A 1 420 ? 16.968 -4.252 27.860 1.00 35.38 420 TYR A CA 1
ATOM 3188 C C . TYR A 1 420 ? 16.089 -4.909 28.940 1.00 35.38 420 TYR A C 1
ATOM 3190 O O . TYR A 1 420 ? 15.787 -6.091 28.858 1.00 35.38 420 TYR A O 1
ATOM 3198 N N . ILE A 1 421 ? 15.672 -4.151 29.960 1.00 34.41 421 ILE A N 1
ATOM 3199 C CA . ILE A 1 421 ? 14.875 -4.687 31.077 1.00 34.41 421 ILE A CA 1
ATOM 3200 C C . ILE A 1 421 ? 13.376 -4.694 30.721 1.00 34.41 421 ILE A C 1
ATOM 3202 O O . ILE A 1 421 ? 12.689 -5.665 31.017 1.00 34.41 421 ILE A O 1
ATOM 3206 N N . ASP A 1 422 ? 12.906 -3.694 29.966 1.00 37.53 422 ASP A N 1
ATOM 3207 C CA . ASP A 1 422 ? 11.515 -3.611 29.484 1.00 37.53 422 ASP A CA 1
ATOM 3208 C C . ASP A 1 422 ? 11.171 -4.659 28.409 1.00 37.53 422 ASP A C 1
ATOM 3210 O O . ASP A 1 422 ? 9.999 -4.912 28.140 1.00 37.53 422 ASP A O 1
ATOM 3214 N N . GLU A 1 423 ? 12.174 -5.236 27.745 1.00 38.53 423 GLU A N 1
ATOM 3215 C CA . GLU A 1 423 ? 11.997 -6.213 26.663 1.00 38.53 423 GLU A CA 1
ATOM 3216 C C . GLU A 1 423 ? 11.616 -7.600 27.213 1.00 38.53 423 GLU A C 1
ATOM 3218 O O . GLU A 1 423 ? 10.767 -8.282 26.644 1.00 38.53 423 GLU A O 1
ATOM 3223 N N . VAL A 1 424 ? 12.118 -7.949 28.403 1.00 34.94 424 VAL A N 1
ATOM 3224 C CA . VAL A 1 424 ? 11.826 -9.222 29.086 1.00 34.94 424 VAL A CA 1
ATOM 3225 C C . VAL A 1 424 ? 10.429 -9.227 29.726 1.00 34.94 424 VAL A C 1
ATOM 3227 O O . VAL A 1 424 ? 9.765 -10.262 29.760 1.00 34.94 424 VAL A O 1
ATOM 3230 N N . GLU A 1 425 ? 9.921 -8.072 30.171 1.00 37.75 425 GLU A N 1
ATOM 3231 C CA . GLU A 1 425 ? 8.544 -7.958 30.686 1.00 37.75 425 GLU A CA 1
ATOM 3232 C C . GLU A 1 425 ? 7.481 -8.046 29.568 1.00 37.75 425 GLU A C 1
ATOM 3234 O O . GLU A 1 425 ? 6.343 -8.457 29.816 1.00 37.75 425 GLU A O 1
ATOM 3239 N N . ARG A 1 426 ? 7.848 -7.726 28.316 1.00 42.03 426 ARG A N 1
ATOM 3240 C CA . ARG A 1 426 ? 6.944 -7.727 27.148 1.00 42.03 426 ARG A CA 1
ATOM 3241 C C . ARG A 1 426 ? 6.696 -9.116 26.563 1.00 42.03 426 ARG A C 1
ATOM 3243 O O . ARG A 1 426 ? 5.575 -9.389 26.132 1.00 42.03 426 ARG A O 1
ATOM 3250 N N . GLU A 1 427 ? 7.683 -10.008 26.595 1.00 37.84 427 GLU A N 1
ATOM 3251 C CA . GLU A 1 427 ? 7.510 -11.388 26.114 1.00 37.84 427 GLU A CA 1
ATOM 3252 C C . GLU A 1 427 ? 6.558 -12.203 27.011 1.00 37.84 427 GLU A C 1
ATOM 3254 O O . GLU A 1 427 ? 5.789 -13.030 26.517 1.00 37.84 427 GLU A O 1
ATOM 3259 N N . GLY A 1 428 ? 6.509 -11.908 28.317 1.00 34.97 428 GLY A N 1
ATOM 3260 C CA . GLY A 1 428 ? 5.594 -12.567 29.258 1.00 34.97 428 GLY A CA 1
ATOM 3261 C C . GLY A 1 428 ? 4.111 -12.236 29.029 1.00 34.97 428 GLY A C 1
ATOM 3262 O O . GLY A 1 428 ? 3.246 -13.101 29.182 1.00 34.97 428 GLY A O 1
ATOM 3263 N N . PHE A 1 429 ? 3.802 -11.005 28.612 1.00 37.94 429 PHE A N 1
ATOM 3264 C CA . PHE A 1 429 ? 2.423 -10.552 28.385 1.00 37.94 429 PHE A CA 1
ATOM 3265 C C . PHE A 1 429 ? 1.818 -11.092 27.081 1.00 37.94 429 PHE A C 1
ATOM 3267 O O . PHE A 1 429 ? 0.625 -11.401 27.025 1.00 37.94 429 PHE A O 1
ATOM 3274 N N . TYR A 1 430 ? 2.643 -11.249 26.044 1.00 39.75 430 TYR A N 1
ATOM 3275 C CA . TYR A 1 430 ? 2.224 -11.760 24.738 1.00 39.75 430 TYR A CA 1
ATOM 3276 C C . TYR A 1 430 ? 1.806 -13.238 24.806 1.00 39.75 430 TYR A C 1
ATOM 3278 O O . TYR A 1 430 ? 0.728 -13.608 24.337 1.00 39.75 430 TYR A O 1
ATOM 3286 N N . VAL A 1 431 ? 2.597 -14.067 25.497 1.00 38.44 431 VAL A N 1
ATOM 3287 C CA . VAL A 1 431 ? 2.268 -15.485 25.731 1.00 38.44 431 VAL A CA 1
ATOM 3288 C C . VAL A 1 431 ? 1.021 -15.626 26.617 1.00 38.44 431 VAL A C 1
ATOM 3290 O O . VAL A 1 431 ? 0.177 -16.489 26.366 1.00 38.44 431 VAL A O 1
ATOM 3293 N N . GLY A 1 432 ? 0.846 -14.738 27.604 1.00 37.94 432 GLY A N 1
ATOM 3294 C CA . GLY A 1 432 ? -0.330 -14.719 28.480 1.00 37.94 432 GLY A CA 1
ATOM 3295 C C . GLY A 1 432 ? -1.647 -14.398 27.759 1.00 37.94 432 GLY A C 1
ATOM 3296 O O . GLY A 1 432 ? -2.681 -15.000 28.061 1.00 37.94 432 GLY A O 1
ATOM 3297 N N . ASN A 1 433 ? -1.626 -13.495 26.775 1.00 41.94 433 ASN A N 1
ATOM 3298 C CA . ASN A 1 433 ? -2.822 -13.137 26.005 1.00 41.94 433 ASN A CA 1
ATOM 3299 C C . ASN A 1 433 ? -3.173 -14.171 24.928 1.00 41.94 433 ASN A C 1
ATOM 3301 O O . ASN A 1 433 ? -4.357 -14.444 24.718 1.00 41.94 433 ASN A O 1
ATOM 3305 N N . LEU A 1 434 ? -2.172 -14.815 24.321 1.00 38.34 434 LEU A N 1
ATOM 3306 C CA . LEU A 1 434 ? -2.406 -15.928 23.399 1.00 38.34 434 LEU A CA 1
ATOM 3307 C C . LEU A 1 434 ? -3.012 -17.135 24.139 1.00 38.34 434 LEU A C 1
ATOM 3309 O O . LEU A 1 434 ? -3.955 -17.756 23.655 1.00 38.34 434 LEU A O 1
ATOM 3313 N N . ALA A 1 435 ? -2.557 -17.411 25.366 1.00 37.66 435 ALA A N 1
ATOM 3314 C CA . ALA A 1 435 ? -3.142 -18.444 26.219 1.00 37.66 435 ALA A CA 1
ATOM 3315 C C . ALA A 1 435 ? -4.608 -18.142 26.593 1.00 37.66 435 ALA A C 1
ATOM 3317 O O . ALA A 1 435 ? -5.445 -19.045 26.563 1.00 37.66 435 ALA A O 1
ATOM 3318 N N . LYS A 1 436 ? -4.957 -16.875 26.873 1.00 39.59 436 LYS A N 1
ATOM 3319 C CA . LYS A 1 436 ? -6.343 -16.450 27.154 1.00 39.59 436 LYS A CA 1
ATOM 3320 C C . LYS A 1 436 ? -7.310 -16.748 26.005 1.00 39.59 436 LYS A C 1
ATOM 3322 O O . LYS A 1 436 ? -8.433 -17.163 26.275 1.00 39.59 436 LYS A O 1
ATOM 3327 N N . GLN A 1 437 ? -6.894 -16.558 24.753 1.00 41.59 437 GLN A N 1
ATOM 3328 C CA . GLN A 1 437 ? -7.767 -16.756 23.588 1.00 41.59 437 GLN A CA 1
ATOM 3329 C C . GLN A 1 437 ? -8.067 -18.231 23.286 1.00 41.59 437 GLN A C 1
ATOM 3331 O O . GLN A 1 437 ? -9.148 -18.532 22.788 1.00 41.59 437 GLN A O 1
ATOM 3336 N N . TYR A 1 438 ? -7.164 -19.154 23.629 1.00 39.56 438 TYR A N 1
ATOM 3337 C CA . TYR A 1 438 ? -7.365 -20.587 23.378 1.00 39.56 438 TYR A CA 1
ATOM 3338 C C . TYR A 1 438 ? -7.965 -21.353 24.569 1.00 39.56 438 TYR A C 1
ATOM 3340 O O . TYR A 1 438 ? -8.643 -22.358 24.361 1.00 39.56 438 TYR A O 1
ATOM 3348 N N . LEU A 1 439 ? -7.756 -20.895 25.810 1.00 34.38 439 LEU A N 1
ATOM 3349 C CA . LEU A 1 439 ? -8.220 -21.596 27.021 1.00 34.38 439 LEU A CA 1
ATOM 3350 C C . LEU A 1 439 ? -9.606 -21.158 27.529 1.00 34.38 439 LEU A C 1
ATOM 3352 O O . LEU A 1 439 ? -10.232 -21.909 28.275 1.00 34.38 439 LEU A O 1
ATOM 3356 N N . LEU A 1 440 ? -10.114 -19.982 27.138 1.00 37.16 440 LEU A N 1
ATOM 3357 C CA . LEU A 1 440 ? -11.343 -19.387 27.696 1.00 37.16 440 LEU A CA 1
ATOM 3358 C C . LEU A 1 440 ? -12.561 -19.451 26.766 1.00 37.16 440 LEU A C 1
ATOM 3360 O O . LEU A 1 440 ? -13.361 -18.516 26.713 1.00 37.16 440 LEU A O 1
ATOM 3364 N N . HIS A 1 441 ? -12.751 -20.559 26.048 1.00 39.44 441 HIS A N 1
ATOM 3365 C CA . HIS A 1 441 ? -13.992 -20.755 25.299 1.00 39.44 441 HIS A CA 1
ATOM 3366 C C . HIS A 1 441 ? -15.128 -21.204 26.253 1.00 39.44 441 HIS A C 1
ATOM 3368 O O . HIS A 1 441 ? -14.972 -22.227 26.924 1.00 39.44 441 HIS A O 1
ATOM 3374 N N . PRO A 1 442 ? -16.290 -20.517 26.327 1.00 32.53 442 PRO A N 1
ATOM 3375 C CA . PRO A 1 442 ? -17.302 -20.766 27.371 1.00 32.53 442 PRO A CA 1
ATOM 3376 C C . PRO A 1 442 ? -18.112 -22.070 27.237 1.00 32.53 442 PRO A C 1
ATOM 3378 O O . PRO A 1 442 ? -19.028 -22.299 28.021 1.00 32.53 442 PRO A O 1
ATOM 3381 N N . GLY A 1 443 ? -17.838 -22.905 26.231 1.00 41.66 443 GLY A N 1
ATOM 3382 C CA . GLY A 1 443 ? -18.724 -24.003 25.826 1.00 41.66 443 GLY A CA 1
ATOM 3383 C C . GLY A 1 443 ? -18.465 -25.370 26.461 1.00 41.66 443 GLY A C 1
ATOM 3384 O O . GLY A 1 443 ? -19.174 -26.317 26.142 1.00 41.66 443 GLY A O 1
ATOM 3385 N N . VAL A 1 444 ? -17.451 -25.533 27.314 1.00 37.16 444 VAL A N 1
ATOM 3386 C CA . VAL A 1 444 ? -17.144 -26.833 27.933 1.00 37.16 444 VAL A CA 1
ATOM 3387 C C . VAL A 1 444 ? -16.615 -26.593 29.342 1.00 37.16 444 VAL A C 1
ATOM 3389 O O . VAL A 1 444 ? -15.783 -25.713 29.549 1.00 37.16 444 VAL A O 1
ATOM 3392 N N . ALA A 1 445 ? -17.033 -27.412 30.308 1.00 36.00 445 ALA A N 1
ATOM 3393 C CA . ALA A 1 445 ? -16.570 -27.395 31.702 1.00 36.00 445 ALA A CA 1
ATOM 3394 C C . ALA A 1 445 ? -15.026 -27.430 31.893 1.00 36.00 445 ALA A C 1
ATOM 3396 O O . ALA A 1 445 ? -14.545 -27.268 33.011 1.00 36.00 445 ALA A O 1
ATOM 3397 N N . GLY A 1 446 ? -14.241 -27.593 30.821 1.00 38.25 446 GLY A N 1
ATOM 3398 C CA . GLY A 1 446 ? -12.779 -27.524 30.820 1.00 38.25 446 GLY A CA 1
ATOM 3399 C C . GLY A 1 446 ? -12.173 -26.118 30.937 1.00 38.25 446 GLY A C 1
ATOM 3400 O O . GLY A 1 446 ? -11.013 -26.021 31.317 1.00 38.25 446 GLY A O 1
ATOM 3401 N N . GLY A 1 447 ? -12.911 -25.029 30.678 1.00 39.94 447 GLY A N 1
ATOM 3402 C CA . GLY A 1 447 ? -12.336 -23.668 30.680 1.00 39.94 447 GLY A CA 1
ATOM 3403 C C . GLY A 1 447 ? -11.898 -23.161 32.063 1.00 39.94 447 GLY A C 1
ATOM 3404 O O . GLY A 1 447 ? -10.814 -22.601 32.218 1.00 39.94 447 GLY A O 1
ATOM 3405 N N . LEU A 1 448 ? -12.703 -23.413 33.104 1.00 42.94 448 LEU A N 1
ATOM 3406 C CA . LEU A 1 448 ? -12.355 -23.032 34.482 1.00 42.94 448 LEU A CA 1
ATOM 3407 C C . LEU A 1 448 ? -11.266 -23.940 35.078 1.00 42.94 448 LEU A C 1
ATOM 3409 O O . LEU A 1 448 ? -10.435 -23.486 35.858 1.00 42.94 448 LEU A O 1
ATOM 3413 N N . ILE A 1 449 ? -11.261 -25.217 34.691 1.00 43.28 449 ILE A N 1
ATOM 3414 C CA . ILE A 1 449 ? -10.289 -26.211 35.163 1.00 43.28 449 ILE A CA 1
ATOM 3415 C C . ILE A 1 449 ? -8.930 -26.008 34.470 1.00 43.28 449 ILE A C 1
ATOM 3417 O O . ILE A 1 449 ? -7.888 -26.065 35.119 1.00 43.28 449 ILE A O 1
ATOM 3421 N N . GLY A 1 450 ? -8.928 -25.629 33.187 1.00 45.44 450 GLY A N 1
ATOM 3422 C CA . GLY A 1 450 ? -7.724 -25.256 32.442 1.00 45.44 450 GLY A CA 1
ATOM 3423 C C . GLY A 1 450 ? -6.998 -24.039 33.027 1.00 45.44 450 GLY A C 1
ATOM 3424 O O . GLY A 1 450 ? -5.769 -24.015 33.043 1.00 45.44 450 GLY A O 1
ATOM 3425 N N . LEU A 1 451 ? -7.732 -23.068 33.586 1.00 49.12 451 LEU A N 1
ATOM 3426 C CA . LEU A 1 451 ? -7.142 -21.936 34.311 1.00 49.12 451 LEU A CA 1
ATOM 3427 C C . LEU A 1 451 ? -6.436 -22.362 35.608 1.00 49.12 451 LEU A C 1
ATOM 3429 O O . LEU A 1 451 ? -5.356 -21.852 35.912 1.00 49.12 451 LEU A O 1
ATOM 3433 N N . ILE A 1 452 ? -7.019 -23.304 36.357 1.00 52.47 452 ILE A N 1
ATOM 3434 C CA . ILE A 1 452 ? -6.417 -23.844 37.587 1.00 52.47 452 ILE A CA 1
ATOM 3435 C C . ILE A 1 452 ? -5.135 -24.615 37.245 1.00 52.47 452 ILE A C 1
ATOM 3437 O O . ILE A 1 452 ? -4.106 -24.412 37.892 1.00 52.47 452 ILE A O 1
ATOM 3441 N N . ASN A 1 453 ? -5.157 -25.423 36.183 1.00 50.50 453 ASN A N 1
ATOM 3442 C CA . ASN A 1 453 ? -3.982 -26.157 35.712 1.00 50.50 453 ASN A CA 1
ATOM 3443 C C . ASN A 1 453 ? -2.868 -25.248 35.218 1.00 50.50 453 ASN A C 1
ATOM 3445 O O . ASN A 1 453 ? -1.707 -25.477 35.552 1.00 50.50 453 ASN A O 1
ATOM 3449 N N . LEU A 1 454 ? -3.207 -24.202 34.460 1.00 51.97 454 LEU A N 1
ATOM 3450 C CA . LEU A 1 454 ? -2.216 -23.236 34.004 1.00 51.97 454 LEU A CA 1
ATOM 3451 C C . LEU A 1 454 ? -1.569 -22.533 35.204 1.00 51.97 454 LEU A C 1
ATOM 3453 O O . LEU A 1 454 ? -0.348 -22.454 35.273 1.00 51.97 454 LEU A O 1
ATOM 3457 N N . GLY A 1 455 ? -2.360 -22.123 36.202 1.00 53.75 455 GLY A N 1
ATOM 3458 C CA . GLY A 1 455 ? -1.841 -21.541 37.442 1.00 53.75 455 GLY A CA 1
ATOM 3459 C C . GLY A 1 455 ? -0.918 -22.484 38.224 1.00 53.75 455 GLY A C 1
ATOM 3460 O O . GLY A 1 455 ? 0.138 -22.061 38.693 1.00 53.75 455 GLY A O 1
ATOM 3461 N N . LEU A 1 456 ? -1.269 -23.769 38.332 1.00 54.81 456 LEU A N 1
ATOM 3462 C CA . LEU A 1 456 ? -0.470 -24.771 39.048 1.00 54.81 456 LEU A CA 1
ATOM 3463 C C . LEU A 1 456 ? 0.833 -25.118 38.316 1.00 54.81 456 LEU A C 1
ATOM 3465 O O . LEU A 1 456 ? 1.892 -25.174 38.944 1.00 54.81 456 LEU A O 1
ATOM 3469 N N . VAL A 1 457 ? 0.778 -25.307 36.995 1.00 57.56 457 VAL A N 1
ATOM 3470 C CA . VAL A 1 457 ? 1.953 -25.608 36.164 1.00 57.56 457 VAL A CA 1
ATOM 3471 C C . VAL A 1 457 ? 2.888 -24.402 36.103 1.00 57.56 457 VAL A C 1
ATOM 3473 O O . VAL A 1 457 ? 4.091 -24.555 36.318 1.00 57.56 457 VAL A O 1
ATOM 3476 N N . SER A 1 458 ? 2.355 -23.194 35.895 1.00 55.12 458 SER A N 1
ATOM 3477 C CA . SER A 1 458 ? 3.144 -21.959 35.918 1.00 55.12 458 SER A CA 1
ATOM 3478 C C . SER A 1 458 ? 3.724 -21.676 37.304 1.00 55.12 458 SER A C 1
ATOM 3480 O O . SER A 1 458 ? 4.877 -21.270 37.395 1.00 55.12 458 SER A O 1
ATOM 3482 N N . GLY A 1 459 ? 2.988 -21.947 38.386 1.00 62.22 459 GLY A N 1
ATOM 3483 C CA . GLY A 1 459 ? 3.485 -21.807 39.757 1.00 62.22 459 GLY A CA 1
ATOM 3484 C C . GLY A 1 459 ? 4.617 -22.785 40.083 1.00 62.22 459 GLY A C 1
ATOM 3485 O O . GLY A 1 459 ? 5.629 -22.390 40.665 1.00 62.22 459 GLY A O 1
ATOM 3486 N N . ALA A 1 460 ? 4.498 -24.044 39.653 1.00 62.78 460 ALA A N 1
ATOM 3487 C CA . ALA A 1 460 ? 5.570 -25.026 39.778 1.00 62.78 460 ALA A CA 1
ATOM 3488 C C . ALA A 1 460 ? 6.797 -24.612 38.952 1.00 62.78 460 ALA A C 1
ATOM 3490 O O . ALA A 1 460 ? 7.904 -24.575 39.487 1.00 62.78 460 ALA A O 1
ATOM 3491 N N . ALA A 1 461 ? 6.607 -24.225 37.686 1.00 54.00 461 ALA A N 1
ATOM 3492 C CA . ALA A 1 461 ? 7.678 -23.760 36.806 1.00 54.00 461 ALA A CA 1
ATOM 3493 C C . ALA A 1 461 ? 8.386 -22.515 37.363 1.00 54.00 461 ALA A C 1
ATOM 3495 O O . ALA A 1 461 ? 9.614 -22.471 37.380 1.00 54.00 461 ALA A O 1
ATOM 3496 N N . TYR A 1 462 ? 7.633 -21.549 37.895 1.00 61.72 462 TYR A N 1
ATOM 3497 C CA . TYR A 1 462 ? 8.165 -20.360 38.559 1.00 61.72 462 TYR A CA 1
ATOM 3498 C C . TYR A 1 462 ? 8.997 -20.721 39.793 1.00 61.72 462 TYR A C 1
ATOM 3500 O O . TYR A 1 462 ? 10.093 -20.195 39.978 1.00 61.72 462 TYR A O 1
ATOM 3508 N N . LYS A 1 463 ? 8.532 -21.678 40.606 1.00 57.44 463 LYS A N 1
ATOM 3509 C CA . LYS A 1 463 ? 9.273 -22.154 41.780 1.00 57.44 463 LYS A CA 1
ATOM 3510 C C . LYS A 1 463 ? 10.559 -22.891 41.386 1.00 57.44 463 LYS A C 1
ATOM 3512 O O . LYS A 1 463 ? 11.612 -22.613 41.945 1.00 57.44 463 LYS A O 1
ATOM 3517 N N . PHE A 1 464 ? 10.521 -23.761 40.373 1.00 64.62 464 PHE A N 1
ATOM 3518 C CA . PHE A 1 464 ? 11.732 -24.388 39.824 1.00 64.62 464 PHE A CA 1
ATOM 3519 C C . PHE A 1 464 ? 12.675 -23.366 39.175 1.00 64.62 464 PHE A C 1
ATOM 3521 O O . PHE A 1 464 ? 13.891 -23.560 39.191 1.00 64.62 464 PHE A O 1
ATOM 3528 N N . TYR A 1 465 ? 12.147 -22.278 38.615 1.00 54.97 465 TYR A N 1
ATOM 3529 C CA . TYR A 1 465 ? 12.942 -21.205 38.029 1.00 54.97 465 TYR A CA 1
ATOM 3530 C C . TYR A 1 465 ? 13.665 -20.378 39.104 1.00 54.97 465 TYR A C 1
ATOM 3532 O O . TYR A 1 465 ? 14.884 -20.236 39.021 1.00 54.97 465 TYR A O 1
ATOM 3540 N N . ASN A 1 466 ? 12.956 -19.925 40.140 1.00 55.78 466 ASN A N 1
ATOM 3541 C CA . ASN A 1 466 ? 13.510 -19.074 41.196 1.00 55.78 466 ASN A CA 1
ATOM 3542 C C . ASN A 1 466 ? 14.361 -19.810 42.237 1.00 55.78 466 ASN A C 1
ATOM 3544 O O . ASN A 1 466 ? 15.248 -19.190 42.816 1.00 55.78 466 ASN A O 1
ATOM 3548 N N . ASP A 1 467 ? 14.140 -21.111 42.446 1.00 68.50 467 ASP A N 1
ATOM 3549 C CA . ASP A 1 467 ? 14.871 -21.919 43.426 1.00 68.50 467 ASP A CA 1
ATOM 3550 C C . ASP A 1 467 ? 15.685 -23.036 42.736 1.00 68.50 467 ASP A C 1
ATOM 3552 O O . ASP A 1 467 ? 15.227 -24.178 42.614 1.00 68.50 467 ASP A O 1
ATOM 3556 N N . PRO A 1 468 ? 16.935 -22.767 42.301 1.00 68.75 468 PRO A N 1
ATOM 3557 C CA . PRO A 1 468 ? 17.744 -23.726 41.544 1.00 68.75 468 PRO A CA 1
ATOM 3558 C C . PRO A 1 468 ? 18.031 -25.045 42.275 1.00 68.75 468 PRO A C 1
ATOM 3560 O O . PRO A 1 468 ? 18.293 -26.058 41.627 1.00 68.75 468 PRO A O 1
ATOM 3563 N N . HIS A 1 469 ? 17.975 -25.056 43.611 1.00 70.19 469 HIS A N 1
ATOM 3564 C CA . HIS A 1 469 ? 18.197 -26.254 44.424 1.00 70.19 469 HIS A CA 1
ATOM 3565 C C . HIS A 1 469 ? 17.077 -27.297 44.255 1.00 70.19 469 HIS A C 1
ATOM 3567 O O . HIS A 1 469 ? 17.359 -28.495 44.280 1.00 70.19 469 HIS A O 1
ATOM 3573 N N . LEU A 1 470 ? 15.838 -26.868 43.971 1.00 58.94 470 LEU A N 1
ATOM 3574 C CA . LEU A 1 470 ? 14.706 -27.769 43.715 1.00 58.94 470 LEU A CA 1
ATOM 3575 C C . LEU A 1 470 ? 14.884 -28.572 42.420 1.00 58.94 470 LEU A C 1
ATOM 3577 O O . LEU A 1 470 ? 14.374 -29.682 42.310 1.00 58.94 470 LEU A O 1
ATOM 3581 N N . ARG A 1 471 ? 15.676 -28.071 41.463 1.00 65.69 471 ARG A N 1
ATOM 3582 C CA . ARG A 1 471 ? 15.975 -28.758 40.189 1.00 65.69 471 ARG A CA 1
ATOM 3583 C C . ARG A 1 471 ? 16.822 -30.023 40.362 1.00 65.69 471 ARG A C 1
ATOM 3585 O O . ARG A 1 471 ? 16.982 -30.778 39.408 1.00 65.69 471 ARG A O 1
ATOM 3592 N N . ARG A 1 472 ? 17.403 -30.230 41.548 1.00 59.34 472 ARG A N 1
ATOM 3593 C CA . ARG A 1 472 ? 18.226 -31.401 41.892 1.00 59.34 472 ARG A CA 1
ATOM 3594 C C . ARG A 1 472 ? 17.583 -32.288 42.963 1.00 59.34 472 ARG A C 1
ATOM 3596 O O . ARG A 1 472 ? 18.137 -33.339 43.271 1.00 59.34 472 ARG A O 1
ATOM 3603 N N . ASP A 1 473 ? 16.434 -31.891 43.512 1.00 67.44 473 ASP A N 1
ATOM 3604 C CA . ASP A 1 473 ? 15.699 -32.683 44.497 1.00 67.44 473 ASP A CA 1
ATOM 3605 C C . ASP A 1 473 ? 14.713 -33.628 43.796 1.00 67.44 473 ASP A C 1
ATOM 3607 O O . ASP A 1 473 ? 13.628 -33.244 43.349 1.00 67.44 473 ASP A O 1
ATOM 3611 N N . THR A 1 474 ? 15.090 -34.904 43.734 1.00 54.34 474 THR A N 1
ATOM 3612 C CA . THR A 1 474 ? 14.290 -35.973 43.131 1.00 54.34 474 THR A CA 1
ATOM 3613 C C . THR A 1 474 ? 12.885 -36.072 43.739 1.00 54.34 474 THR A C 1
ATOM 3615 O O . THR A 1 474 ? 11.941 -36.402 43.026 1.00 54.34 474 THR A O 1
ATOM 3618 N N . ARG A 1 475 ? 12.694 -35.752 45.028 1.00 58.69 475 ARG A N 1
ATOM 3619 C CA . ARG A 1 475 ? 11.371 -35.814 45.678 1.00 58.69 475 ARG A CA 1
ATOM 3620 C C . ARG A 1 475 ? 10.472 -34.649 45.263 1.00 58.69 475 ARG A C 1
ATOM 3622 O O . ARG A 1 475 ? 9.265 -34.839 45.099 1.00 58.69 475 ARG A O 1
ATOM 3629 N N . ALA A 1 476 ? 11.043 -33.468 45.040 1.00 62.22 476 ALA A N 1
ATOM 3630 C CA . ALA A 1 476 ? 10.305 -32.303 44.551 1.00 62.22 476 ALA A CA 1
ATOM 3631 C C . ALA A 1 476 ? 9.853 -32.494 43.093 1.00 62.22 476 ALA A C 1
ATOM 3633 O O . ALA A 1 476 ? 8.724 -32.165 42.736 1.00 62.22 476 ALA A O 1
ATOM 3634 N N . ILE A 1 477 ? 10.702 -33.103 42.262 1.00 56.38 477 ILE A N 1
ATOM 3635 C CA . ILE A 1 477 ? 10.388 -33.388 40.855 1.00 56.38 477 ILE A CA 1
ATOM 3636 C C . ILE A 1 477 ? 9.323 -34.487 40.744 1.00 56.38 477 ILE A C 1
ATOM 3638 O O . ILE A 1 477 ? 8.329 -34.316 40.039 1.00 56.38 477 ILE A O 1
ATOM 3642 N N . VAL A 1 478 ? 9.485 -35.595 41.477 1.00 55.84 478 VAL A N 1
ATOM 3643 C CA . VAL A 1 478 ? 8.529 -36.716 41.447 1.00 55.84 478 VAL A CA 1
ATOM 3644 C C . VAL A 1 478 ? 7.153 -36.295 41.969 1.00 55.84 478 VAL A C 1
ATOM 3646 O O . VAL A 1 478 ? 6.142 -36.686 41.389 1.00 55.84 478 VAL A O 1
ATOM 3649 N N . SER A 1 479 ? 7.091 -35.464 43.013 1.00 65.62 479 SER A N 1
ATOM 3650 C CA . SER A 1 479 ? 5.810 -34.970 43.539 1.00 65.62 479 SER A CA 1
ATOM 3651 C C . SER A 1 479 ? 5.097 -34.018 42.569 1.00 65.62 479 SER A C 1
ATOM 3653 O O . SER A 1 479 ? 3.884 -34.134 42.401 1.00 65.62 479 SER A O 1
ATOM 3655 N N . ALA A 1 480 ? 5.830 -33.151 41.861 1.00 61.38 480 ALA A N 1
ATOM 3656 C CA . ALA A 1 480 ? 5.261 -32.274 40.835 1.00 61.38 480 ALA A CA 1
ATOM 3657 C C . ALA A 1 480 ? 4.695 -33.059 39.636 1.00 61.38 480 ALA A C 1
ATOM 3659 O O . ALA A 1 480 ? 3.582 -32.788 39.184 1.00 61.38 480 ALA A O 1
ATOM 3660 N N . VAL A 1 481 ? 5.425 -34.074 39.158 1.00 55.31 481 VAL A N 1
ATOM 3661 C CA . VAL A 1 481 ? 4.986 -34.935 38.044 1.00 55.31 481 VAL A CA 1
ATOM 3662 C C . VAL A 1 481 ? 3.779 -35.791 38.442 1.00 55.31 481 VAL A C 1
ATOM 3664 O O . VAL A 1 481 ? 2.812 -35.877 37.685 1.00 55.31 481 VAL A O 1
ATOM 3667 N N . ALA A 1 482 ? 3.790 -36.380 39.642 1.00 57.03 482 ALA A N 1
ATOM 3668 C CA . ALA A 1 482 ? 2.661 -37.156 40.151 1.00 57.03 482 ALA A CA 1
ATOM 3669 C C . ALA A 1 482 ? 1.401 -36.291 40.334 1.00 57.03 482 ALA A C 1
ATOM 3671 O O . ALA A 1 482 ? 0.302 -36.727 39.987 1.00 57.03 482 ALA A O 1
ATOM 3672 N N . GLY A 1 483 ? 1.553 -35.053 40.818 1.00 58.72 483 GLY A N 1
ATOM 3673 C CA . GLY A 1 483 ? 0.452 -34.095 40.942 1.00 58.72 483 GLY A CA 1
ATOM 3674 C C . GLY A 1 483 ? -0.187 -33.753 39.594 1.00 58.72 483 GLY A C 1
ATOM 3675 O O . GLY A 1 483 ? -1.407 -33.828 39.462 1.00 58.72 483 GLY A O 1
ATOM 3676 N N . ALA A 1 484 ? 0.631 -33.469 38.575 1.00 53.94 484 ALA A N 1
ATOM 3677 C CA . ALA A 1 484 ? 0.152 -33.168 37.225 1.00 53.94 484 ALA A CA 1
ATOM 3678 C C . ALA A 1 484 ? -0.582 -34.360 36.579 1.00 53.94 484 ALA A C 1
ATOM 3680 O O . ALA A 1 484 ? -1.667 -34.193 36.026 1.00 53.94 484 ALA A O 1
ATOM 3681 N N . LEU A 1 485 ? -0.039 -35.577 36.700 1.00 48.84 485 LEU A N 1
ATOM 3682 C CA . LEU A 1 485 ? -0.671 -36.795 36.172 1.00 48.84 485 LEU A CA 1
ATOM 3683 C C . LEU A 1 485 ? -1.999 -37.125 36.867 1.00 48.84 485 LEU A C 1
ATOM 3685 O O . LEU A 1 485 ? -2.941 -37.586 36.219 1.00 48.84 485 LEU A O 1
ATOM 3689 N N . THR A 1 486 ? -2.094 -36.874 38.174 1.00 54.72 486 THR A N 1
ATOM 3690 C CA . THR A 1 486 ? -3.315 -37.130 38.954 1.00 54.72 486 THR A CA 1
ATOM 3691 C C . THR A 1 486 ? -4.439 -36.164 38.567 1.00 54.72 486 THR A C 1
ATOM 3693 O O . THR A 1 486 ? -5.576 -36.600 38.388 1.00 54.72 486 THR A O 1
ATOM 3696 N N . LEU A 1 487 ? -4.123 -34.878 38.365 1.00 51.31 487 LEU A N 1
ATOM 3697 C CA . LEU A 1 487 ? -5.075 -33.858 37.900 1.00 51.31 487 LEU A CA 1
ATOM 3698 C C . LEU A 1 487 ? -5.629 -34.184 36.507 1.00 51.31 487 LEU A C 1
ATOM 3700 O O . LEU A 1 487 ? -6.843 -34.272 36.331 1.00 51.31 487 LEU A O 1
ATOM 3704 N N . LEU A 1 488 ? -4.746 -34.500 35.556 1.00 48.12 488 LEU A N 1
ATOM 3705 C CA . LEU A 1 488 ? -5.136 -34.868 34.190 1.00 48.12 488 LEU A CA 1
ATOM 3706 C C . LEU A 1 488 ? -6.015 -36.132 34.146 1.00 48.12 488 LEU A C 1
ATOM 3708 O O . LEU A 1 488 ? -6.939 -36.231 33.338 1.00 48.12 488 LEU A O 1
ATOM 3712 N N . SER A 1 489 ? -5.762 -37.092 35.040 1.00 47.81 489 SER A N 1
ATOM 3713 C CA . SER A 1 489 ? -6.564 -38.319 35.144 1.00 47.81 489 SER A CA 1
ATOM 3714 C C . SER A 1 489 ? -7.963 -38.050 35.715 1.00 47.81 489 SER A C 1
ATOM 3716 O O . SER A 1 489 ? -8.949 -38.609 35.233 1.00 47.81 489 SER A O 1
ATOM 3718 N N . ALA A 1 490 ? -8.071 -37.166 36.712 1.00 49.81 490 ALA A N 1
ATOM 3719 C CA . ALA A 1 490 ? -9.354 -36.752 37.279 1.00 49.81 490 ALA A CA 1
ATOM 3720 C C . ALA A 1 490 ? -10.196 -35.934 36.279 1.00 49.81 490 ALA A C 1
ATOM 3722 O O . ALA A 1 490 ? -11.419 -36.073 36.227 1.00 49.81 490 ALA A O 1
ATOM 3723 N N . GLU A 1 491 ? -9.541 -35.132 35.440 1.00 49.28 491 GLU A N 1
ATOM 3724 C CA . GLU A 1 491 ? -10.164 -34.340 34.375 1.00 49.28 491 GLU A CA 1
ATOM 3725 C C . GLU A 1 491 ? -10.748 -35.186 33.253 1.00 49.28 491 GLU A C 1
ATOM 3727 O O . GLU A 1 491 ? -11.876 -34.932 32.824 1.00 49.28 491 GLU A O 1
ATOM 3732 N N . GLY A 1 492 ? -10.020 -36.218 32.815 1.00 45.56 492 GLY A N 1
ATOM 3733 C CA . GLY A 1 492 ? -10.528 -37.179 31.835 1.00 45.56 492 GLY A CA 1
ATOM 3734 C C . GLY A 1 492 ? -11.819 -37.844 32.318 1.00 45.56 492 GLY A C 1
ATOM 3735 O O . GLY A 1 492 ? -12.809 -37.884 31.588 1.00 45.56 492 GLY A O 1
ATOM 3736 N N . TYR A 1 493 ? -11.846 -38.257 33.588 1.00 49.66 493 TYR A N 1
ATOM 3737 C CA . TYR A 1 493 ? -13.016 -38.877 34.211 1.00 49.66 493 TYR A CA 1
ATOM 3738 C C . TYR A 1 493 ? -14.211 -37.912 34.347 1.00 49.66 493 TYR A C 1
ATOM 3740 O O . TYR A 1 493 ? -15.356 -38.278 34.070 1.00 49.66 493 TYR A O 1
ATOM 3748 N N . ALA A 1 494 ? -13.968 -36.654 34.732 1.00 46.09 494 ALA A N 1
ATOM 3749 C CA . ALA A 1 494 ? -15.019 -35.644 34.878 1.00 46.09 494 ALA A CA 1
ATOM 3750 C C . ALA A 1 494 ? -15.614 -35.201 33.526 1.00 46.09 494 ALA A C 1
ATOM 3752 O O . ALA A 1 494 ? -16.829 -35.015 33.411 1.00 46.09 494 ALA A O 1
ATOM 3753 N N . ALA A 1 495 ? -14.780 -35.069 32.490 1.00 49.25 495 ALA A N 1
ATOM 3754 C CA . ALA A 1 495 ? -15.218 -34.721 31.139 1.00 49.25 495 ALA A CA 1
ATOM 3755 C C . ALA A 1 495 ? -16.082 -35.828 30.508 1.00 49.25 495 ALA A C 1
ATOM 3757 O O . ALA A 1 495 ? -17.071 -35.537 29.830 1.00 49.25 495 ALA A O 1
ATOM 3758 N N . GLU A 1 496 ? -15.750 -37.093 30.770 1.00 48.09 496 GLU A N 1
ATOM 3759 C CA . GLU A 1 496 ? -16.525 -38.250 30.318 1.00 48.09 496 GLU A CA 1
ATOM 3760 C C . GLU A 1 496 ? -17.900 -38.298 30.999 1.00 48.09 496 GLU A C 1
ATOM 3762 O O . GLU A 1 496 ? -18.926 -38.373 30.321 1.00 48.09 496 GLU A O 1
ATOM 3767 N N . LYS A 1 497 ? -17.950 -38.076 32.320 1.00 49.84 497 LYS A N 1
ATOM 3768 C CA . LYS A 1 497 ? -19.211 -37.972 33.073 1.00 49.84 497 LYS A CA 1
ATOM 3769 C C . LYS A 1 497 ? -20.089 -36.794 32.646 1.00 49.84 497 LYS A C 1
ATOM 3771 O O . LYS A 1 497 ? -21.309 -36.932 32.611 1.00 49.84 497 LYS A O 1
ATOM 3776 N N . TYR A 1 498 ? -19.509 -35.647 32.282 1.00 49.19 498 TYR A N 1
ATOM 3777 C CA . TYR A 1 498 ? -20.276 -34.491 31.795 1.00 49.19 498 TYR A CA 1
ATOM 3778 C C . TYR A 1 498 ? -20.947 -34.768 30.439 1.00 49.19 498 TYR A C 1
ATOM 3780 O O . TYR A 1 498 ? -22.099 -34.373 30.228 1.00 49.19 498 TYR A O 1
ATOM 3788 N N . ARG A 1 499 ? -20.278 -35.503 29.539 1.00 50.88 499 ARG A N 1
ATOM 3789 C CA . ARG A 1 499 ? -20.833 -35.903 28.229 1.00 50.88 499 ARG A CA 1
ATOM 3790 C C . ARG A 1 499 ? -22.005 -36.880 28.337 1.00 50.88 499 ARG A C 1
ATOM 3792 O O . ARG A 1 499 ? -22.851 -36.898 27.446 1.00 50.88 499 ARG A O 1
ATOM 3799 N N . GLU A 1 500 ? -22.082 -37.647 29.421 1.00 58.06 500 GLU A N 1
ATOM 3800 C CA . GLU A 1 500 ? -23.212 -38.538 29.720 1.00 58.06 500 GLU A CA 1
ATOM 3801 C C . GLU A 1 500 ? -24.459 -37.780 30.217 1.00 58.06 500 GLU A C 1
ATOM 3803 O O . GLU A 1 500 ? -25.549 -38.349 30.267 1.00 58.06 500 GLU A O 1
ATOM 3808 N N . THR A 1 501 ? -24.345 -36.490 30.562 1.00 65.38 501 THR A N 1
ATOM 3809 C CA . THR A 1 501 ? -25.485 -35.708 31.064 1.00 65.38 501 THR A CA 1
ATOM 3810 C C . THR A 1 501 ? -26.409 -35.209 29.940 1.00 65.38 501 THR A C 1
ATOM 3812 O O . THR A 1 501 ? -25.941 -34.856 28.853 1.00 65.38 501 THR A O 1
ATOM 3815 N N . PRO A 1 502 ? -27.722 -35.032 30.201 1.00 61.41 502 PRO A N 1
ATOM 3816 C CA . PRO A 1 502 ? -28.664 -34.479 29.219 1.00 61.41 502 PRO A CA 1
ATOM 3817 C C . PRO A 1 502 ? -28.308 -33.062 28.738 1.00 61.41 502 PRO A C 1
ATOM 3819 O O . PRO A 1 502 ? -28.756 -32.620 27.682 1.00 61.41 502 PRO A O 1
ATOM 3822 N N . ARG A 1 503 ? -27.540 -32.295 29.525 1.00 57.09 503 ARG A N 1
ATOM 3823 C CA . ARG A 1 503 ? -27.055 -30.956 29.150 1.00 57.09 503 ARG A CA 1
ATOM 3824 C C . ARG A 1 503 ? -25.871 -31.049 28.182 1.00 57.09 503 ARG A C 1
ATOM 3826 O O . ARG A 1 503 ? -25.918 -30.398 27.143 1.00 57.09 503 ARG A O 1
ATOM 3833 N N . GLY A 1 504 ? -24.905 -31.930 28.458 1.00 57.44 504 GLY A N 1
ATOM 3834 C CA . GLY A 1 504 ? -23.777 -32.204 27.562 1.00 57.44 504 GLY A CA 1
ATOM 3835 C C . GLY A 1 504 ? -24.202 -32.803 26.215 1.00 57.44 504 GLY A C 1
ATOM 3836 O O . GLY A 1 504 ? -23.643 -32.453 25.177 1.00 57.44 504 GLY A O 1
ATOM 3837 N N . GLN A 1 505 ? -25.253 -33.630 26.195 1.00 59.69 505 GLN A N 1
ATOM 3838 C CA . GLN A 1 505 ? -25.824 -34.157 24.948 1.00 59.69 505 GLN A CA 1
ATOM 3839 C C . GLN A 1 505 ? -26.491 -33.066 24.090 1.00 59.69 505 GLN A C 1
ATOM 3841 O O . GLN A 1 505 ? -26.315 -33.052 22.873 1.00 59.69 505 GLN A O 1
ATOM 3846 N N . ARG A 1 506 ? -27.192 -32.107 24.712 1.00 60.41 506 ARG A N 1
ATOM 3847 C CA . ARG A 1 506 ? -27.842 -30.982 24.012 1.00 60.41 506 ARG A CA 1
ATOM 3848 C C . ARG A 1 506 ? -26.844 -29.977 23.436 1.00 60.41 506 ARG A C 1
ATOM 3850 O O . ARG A 1 506 ? -27.048 -29.492 22.326 1.00 60.41 506 ARG A O 1
ATOM 3857 N N . GLU A 1 507 ? -25.752 -29.694 24.145 1.00 52.50 507 GLU A N 1
ATOM 3858 C CA . GLU A 1 507 ? -24.647 -28.883 23.609 1.00 52.50 507 GLU A CA 1
ATOM 3859 C C . GLU A 1 507 ? -23.967 -29.580 22.423 1.00 52.50 507 GLU A C 1
ATOM 3861 O O . GLU A 1 507 ? -23.736 -28.951 21.391 1.00 52.50 507 GLU A O 1
ATOM 3866 N N . ALA A 1 508 ? -23.741 -30.895 22.510 1.00 54.22 508 ALA A N 1
ATOM 3867 C CA . ALA A 1 508 ? -23.187 -31.673 21.403 1.00 54.22 508 ALA A CA 1
ATOM 3868 C C . ALA A 1 508 ? -24.108 -31.694 20.165 1.00 54.22 508 ALA A C 1
ATOM 3870 O O . ALA A 1 508 ? -23.626 -31.662 19.030 1.00 54.22 508 ALA A O 1
ATOM 3871 N N . GLU A 1 509 ? -25.431 -31.722 20.355 1.00 50.50 509 GLU A N 1
ATOM 3872 C CA . GLU A 1 509 ? -26.401 -31.610 19.259 1.00 50.50 509 GLU A CA 1
ATOM 3873 C C . GLU A 1 509 ? -26.461 -30.207 18.644 1.00 50.50 509 GLU A C 1
ATOM 3875 O O . GLU A 1 509 ? -26.563 -30.089 17.422 1.00 50.50 509 GLU A O 1
ATOM 3880 N N . LYS A 1 510 ? -26.355 -29.148 19.456 1.00 48.97 510 LYS A N 1
ATOM 3881 C CA . LYS A 1 510 ? -26.322 -27.756 18.979 1.00 48.97 510 LYS A CA 1
ATOM 3882 C C . LYS A 1 510 ? -25.110 -27.507 18.075 1.00 48.97 510 LYS A C 1
ATOM 3884 O O . LYS A 1 510 ? -25.265 -27.006 16.964 1.00 48.97 510 LYS A O 1
ATOM 3889 N N . VAL A 1 511 ? -23.939 -27.998 18.481 1.00 44.66 511 VAL A N 1
ATOM 3890 C CA . VAL A 1 511 ? -22.695 -27.929 17.693 1.00 44.66 511 VAL A CA 1
ATOM 3891 C C . VAL A 1 511 ? -22.795 -28.736 16.388 1.00 44.66 511 VAL A C 1
ATOM 3893 O O . VAL A 1 511 ? -22.309 -28.296 15.346 1.00 44.66 511 VAL A O 1
ATOM 3896 N N . LYS A 1 512 ? -23.486 -29.887 16.393 1.00 46.28 512 LYS A N 1
ATOM 3897 C CA . LYS A 1 512 ? -23.766 -30.657 15.164 1.00 46.28 512 LYS A CA 1
ATOM 3898 C C . LYS A 1 512 ? -24.673 -29.915 14.177 1.00 46.28 512 LYS A C 1
ATOM 3900 O O . LYS A 1 512 ? -24.520 -30.113 12.973 1.00 46.28 512 LYS A O 1
ATOM 3905 N N . ARG A 1 513 ? -25.614 -29.094 14.660 1.00 47.28 513 ARG A N 1
ATOM 3906 C CA . ARG A 1 513 ? -26.535 -28.314 13.812 1.00 47.28 513 ARG A CA 1
ATOM 3907 C C . ARG A 1 513 ? -25.880 -27.053 13.248 1.00 47.28 513 ARG A C 1
ATOM 3909 O O . ARG A 1 513 ? -26.085 -26.753 12.079 1.00 47.28 513 ARG A O 1
ATOM 3916 N N . GLU A 1 514 ? -25.059 -26.367 14.040 1.00 43.94 514 GLU A N 1
ATOM 3917 C CA . GLU A 1 514 ? -24.377 -25.126 13.637 1.00 43.94 514 GLU A CA 1
ATOM 3918 C C . GLU A 1 514 ? -23.141 -25.383 12.740 1.00 43.94 514 GLU A C 1
ATOM 3920 O O . GLU A 1 514 ? -22.741 -24.516 11.969 1.00 43.94 514 GLU A O 1
ATOM 3925 N N . GLY A 1 515 ? -22.564 -26.593 12.761 1.00 36.41 515 GLY A N 1
ATOM 3926 C CA . GLY A 1 515 ? -21.314 -26.917 12.056 1.00 36.41 515 GLY A CA 1
ATOM 3927 C C . GLY A 1 515 ? -21.424 -27.617 10.693 1.00 36.41 515 GLY A C 1
ATOM 3928 O O . GLY A 1 515 ? -20.394 -27.984 10.135 1.00 36.41 515 GLY A O 1
ATOM 3929 N N . ALA A 1 516 ? -22.612 -27.850 10.126 1.00 41.25 516 ALA A N 1
ATOM 3930 C CA . ALA A 1 516 ? -22.808 -28.826 9.035 1.00 41.25 516 ALA A CA 1
ATOM 3931 C C . ALA A 1 516 ? -22.077 -28.543 7.693 1.00 41.25 516 ALA A C 1
ATOM 3933 O O . ALA A 1 516 ? -21.947 -29.458 6.869 1.00 41.25 516 ALA A O 1
ATOM 3934 N N . ALA A 1 517 ? -21.586 -27.318 7.465 1.00 41.72 517 ALA A N 1
ATOM 3935 C CA . ALA A 1 517 ? -20.773 -26.958 6.295 1.00 41.72 517 ALA A CA 1
ATOM 3936 C C . ALA A 1 517 ? -19.265 -27.167 6.541 1.00 41.72 517 ALA A C 1
ATOM 3938 O O . ALA A 1 517 ? -18.589 -27.800 5.737 1.00 41.72 517 ALA A O 1
ATOM 3939 N N . ILE A 1 518 ? -18.762 -26.738 7.701 1.00 37.78 518 ILE A N 1
ATOM 3940 C CA . ILE A 1 518 ? -17.352 -26.887 8.110 1.00 37.78 518 ILE A CA 1
ATOM 3941 C C . ILE A 1 518 ? -17.042 -28.350 8.479 1.00 37.78 518 ILE A C 1
ATOM 3943 O O . ILE A 1 518 ? -15.966 -28.875 8.195 1.00 37.78 518 ILE A O 1
ATOM 3947 N N . TYR A 1 519 ? -18.026 -29.052 9.046 1.00 37.34 519 TYR A N 1
ATOM 3948 C CA . TYR A 1 519 ? -17.932 -30.453 9.449 1.00 37.34 519 TYR A CA 1
ATOM 3949 C C . TYR A 1 519 ? -17.760 -31.406 8.261 1.00 37.34 519 TYR A C 1
ATOM 3951 O O . TYR A 1 519 ? -17.107 -32.433 8.411 1.00 37.34 519 TYR A O 1
ATOM 3959 N N . ARG A 1 520 ? -18.300 -31.087 7.074 1.00 39.00 520 ARG A N 1
ATOM 3960 C CA . ARG A 1 520 ? -18.131 -31.932 5.878 1.00 39.00 520 ARG A CA 1
ATOM 3961 C C . ARG A 1 520 ? -16.695 -31.892 5.352 1.00 39.00 520 ARG A C 1
ATOM 3963 O O . ARG A 1 520 ? -16.131 -32.949 5.097 1.00 39.00 520 ARG A O 1
ATOM 3970 N N . THR A 1 521 ? -16.079 -30.713 5.324 1.00 37.94 521 THR A N 1
ATOM 3971 C CA . THR A 1 521 ? -14.685 -30.531 4.889 1.00 37.94 521 THR A CA 1
ATOM 3972 C C . THR A 1 521 ? -13.682 -31.068 5.920 1.00 37.94 521 THR A C 1
ATOM 3974 O O . THR A 1 521 ? -12.681 -31.678 5.559 1.00 37.94 521 THR A O 1
ATOM 3977 N N . ALA A 1 522 ? -13.975 -30.939 7.219 1.00 35.06 522 ALA A N 1
ATOM 3978 C CA . ALA A 1 522 ? -13.131 -31.494 8.283 1.00 35.06 522 ALA A CA 1
ATOM 3979 C C . ALA A 1 522 ? -13.235 -33.031 8.408 1.00 35.06 522 ALA A C 1
ATOM 3981 O O . ALA A 1 522 ? -12.268 -33.702 8.780 1.00 35.06 522 ALA A O 1
ATOM 3982 N N . ARG A 1 523 ? -14.396 -33.613 8.076 1.00 35.09 523 ARG A N 1
ATOM 3983 C CA . ARG A 1 523 ? -14.652 -35.062 8.150 1.00 35.09 523 ARG A CA 1
ATOM 3984 C C . ARG A 1 523 ? -13.894 -35.868 7.094 1.00 35.09 523 ARG A C 1
ATOM 3986 O O . ARG A 1 523 ? -13.597 -37.030 7.352 1.00 35.09 523 ARG A O 1
ATOM 3993 N N . GLU A 1 524 ? -13.537 -35.274 5.959 1.00 38.28 524 GLU A N 1
ATOM 3994 C CA . GLU A 1 524 ? -12.776 -35.973 4.913 1.00 38.28 524 GLU A CA 1
ATOM 3995 C C . GLU A 1 524 ? -11.258 -35.964 5.132 1.00 38.28 524 GLU A C 1
ATOM 3997 O O . GLU A 1 524 ? -10.576 -36.802 4.552 1.00 38.28 524 GLU A O 1
ATOM 4002 N N . HIS A 1 525 ? -10.717 -35.086 5.985 1.00 39.06 525 HIS A N 1
ATOM 4003 C CA . HIS A 1 525 ? -9.263 -34.998 6.205 1.00 39.06 525 HIS A CA 1
ATOM 4004 C C . HIS A 1 525 ? -8.795 -35.255 7.643 1.00 39.06 525 HIS A C 1
ATOM 4006 O O . HIS A 1 525 ? -7.614 -35.527 7.836 1.00 39.06 525 HIS A O 1
ATOM 4012 N N . VAL A 1 526 ? -9.670 -35.208 8.658 1.00 32.84 526 VAL A N 1
ATOM 4013 C CA . VAL A 1 526 ? -9.206 -35.234 10.063 1.00 32.84 526 VAL A CA 1
ATOM 4014 C C . VAL A 1 526 ? -9.880 -36.302 10.933 1.00 32.84 526 VAL A C 1
ATOM 4016 O O . VAL A 1 526 ? -9.312 -36.703 11.945 1.00 32.84 526 VAL A O 1
ATOM 4019 N N . LEU A 1 527 ? -11.058 -36.828 10.572 1.00 32.94 527 LEU A N 1
ATOM 4020 C CA . LEU A 1 527 ? -11.840 -37.666 11.495 1.00 32.94 527 LEU A CA 1
ATOM 4021 C C . LEU A 1 527 ? -12.391 -38.950 10.849 1.00 32.94 527 LEU A C 1
ATOM 4023 O O . LEU A 1 527 ? -13.553 -39.007 10.445 1.00 32.94 527 LEU A O 1
ATOM 4027 N N . ARG A 1 528 ? -11.596 -40.032 10.860 1.00 30.77 528 ARG A N 1
ATOM 4028 C CA . ARG A 1 528 ? -12.155 -41.399 10.902 1.00 30.77 528 ARG A CA 1
ATOM 4029 C C . ARG A 1 528 ? -12.605 -41.718 12.342 1.00 30.77 528 ARG A C 1
ATOM 4031 O O . ARG A 1 528 ? -11.874 -41.402 13.279 1.00 30.77 528 ARG A O 1
ATOM 4038 N N . PRO A 1 529 ? -13.783 -42.335 12.551 1.00 33.22 529 PRO A N 1
ATOM 4039 C CA . PRO A 1 529 ? -14.281 -42.663 13.883 1.00 33.22 529 PRO A CA 1
ATOM 4040 C C . PRO A 1 529 ? -13.619 -43.946 14.412 1.00 33.22 529 PRO A C 1
ATOM 4042 O O . PRO A 1 529 ? -13.745 -45.007 13.810 1.00 33.22 529 PRO A O 1
ATOM 4045 N N . GLY A 1 530 ? -12.919 -43.836 15.542 1.00 39.03 530 GLY A N 1
ATOM 4046 C CA . GLY A 1 530 ? -12.231 -44.943 16.215 1.00 39.03 530 GLY A CA 1
ATOM 4047 C C . GLY A 1 530 ? -11.076 -44.416 17.065 1.00 39.03 530 GLY A C 1
ATOM 4048 O O . GLY A 1 530 ? -9.986 -44.165 16.566 1.00 39.03 530 GLY A O 1
ATOM 4049 N N . VAL A 1 531 ? -11.341 -44.163 18.343 1.00 47.56 531 VAL A N 1
ATOM 4050 C CA . VAL A 1 531 ? -10.429 -43.513 19.294 1.00 47.56 531 VAL A CA 1
ATOM 4051 C C . VAL A 1 531 ? -9.168 -44.358 19.521 1.00 47.56 531 VAL A C 1
ATOM 4053 O O . VAL A 1 531 ? -9.231 -45.391 20.176 1.00 47.56 531 VAL A O 1
ATOM 4056 N N . LEU A 1 532 ? -8.017 -43.897 19.017 1.00 37.25 532 LEU A N 1
ATOM 4057 C CA . LEU A 1 532 ? -6.684 -44.382 19.428 1.00 37.25 532 LEU A CA 1
ATOM 4058 C C . LEU A 1 532 ? -5.571 -43.317 19.344 1.00 37.25 532 LEU A C 1
ATOM 4060 O O . LEU A 1 532 ? -4.522 -43.487 19.956 1.00 37.25 532 LEU A O 1
ATOM 4064 N N . GLY A 1 533 ? -5.803 -42.178 18.676 1.00 37.72 533 GLY A N 1
ATOM 4065 C CA . GLY A 1 533 ? -4.791 -41.119 18.527 1.00 37.72 533 GLY A CA 1
ATOM 4066 C C . GLY A 1 533 ? -4.454 -40.352 19.814 1.00 37.72 533 GLY A C 1
ATOM 4067 O O . GLY A 1 533 ? -3.322 -39.910 19.979 1.00 37.72 533 GLY A O 1
ATOM 4068 N N . GLY A 1 534 ? -5.398 -40.224 20.754 1.00 39.75 534 GLY A N 1
ATOM 4069 C CA . GLY A 1 534 ? -5.186 -39.458 21.992 1.00 39.75 534 GLY A CA 1
ATOM 4070 C C . GLY A 1 534 ? -4.214 -40.126 22.971 1.00 39.75 534 GLY A C 1
ATOM 4071 O O . GLY A 1 534 ? -3.325 -39.472 23.503 1.00 39.75 534 GLY A O 1
ATOM 4072 N N . LEU A 1 535 ? -4.334 -41.444 23.162 1.00 41.56 535 LEU A N 1
ATOM 4073 C CA . LEU A 1 535 ? -3.447 -42.214 24.044 1.00 41.56 535 LEU A CA 1
ATOM 4074 C C . LEU A 1 535 ? -2.038 -42.369 23.453 1.00 41.56 535 LEU A C 1
ATOM 4076 O O . LEU A 1 535 ? -1.056 -42.229 24.177 1.00 41.56 535 LEU A O 1
ATOM 4080 N N . LEU A 1 536 ? -1.935 -42.579 22.136 1.00 42.47 536 LEU A N 1
ATOM 4081 C CA . LEU A 1 536 ? -0.655 -42.629 21.420 1.00 42.47 536 LEU A CA 1
ATOM 4082 C C . LEU A 1 536 ? 0.056 -41.270 21.407 1.00 42.47 536 LEU A C 1
ATOM 4084 O O . LEU A 1 536 ? 1.263 -41.218 21.610 1.00 42.47 536 LEU A O 1
ATOM 4088 N N . GLY A 1 537 ? -0.679 -40.164 21.257 1.00 43.44 537 GLY A N 1
ATOM 4089 C CA . GLY A 1 537 ? -0.112 -38.816 21.338 1.00 43.44 537 GLY A CA 1
ATOM 4090 C C . GLY A 1 537 ? 0.483 -38.498 22.714 1.00 43.44 537 GLY A C 1
ATOM 4091 O O . GLY A 1 537 ? 1.572 -37.935 22.797 1.00 43.44 537 GLY A O 1
ATOM 4092 N N . VAL A 1 538 ? -0.186 -38.919 23.793 1.00 48.75 538 VAL A N 1
ATOM 4093 C CA . VAL A 1 538 ? 0.310 -38.753 25.171 1.00 48.75 538 VAL A CA 1
ATOM 4094 C C . VAL A 1 538 ? 1.522 -39.648 25.442 1.00 48.75 538 VAL A C 1
ATOM 4096 O O . VAL A 1 538 ? 2.495 -39.189 26.042 1.00 48.75 538 VAL A O 1
ATOM 4099 N N . LEU A 1 539 ? 1.512 -40.894 24.955 1.00 48.28 539 LEU A N 1
ATOM 4100 C CA . LEU A 1 539 ? 2.661 -41.795 25.063 1.00 48.28 539 LEU A CA 1
ATOM 4101 C C . LEU A 1 539 ? 3.879 -41.235 24.303 1.00 48.28 539 LEU A C 1
ATOM 4103 O O . LEU A 1 539 ? 4.980 -41.190 24.850 1.00 48.28 539 LEU A O 1
ATOM 4107 N N . ASN A 1 540 ? 3.669 -40.728 23.085 1.00 49.16 540 ASN A N 1
ATOM 4108 C CA . ASN A 1 540 ? 4.722 -40.160 22.242 1.00 49.16 540 ASN A CA 1
ATOM 4109 C C . ASN A 1 540 ? 5.286 -38.861 22.829 1.00 49.16 540 ASN A C 1
ATOM 4111 O O . ASN A 1 540 ? 6.504 -38.680 22.846 1.00 49.16 540 ASN A O 1
ATOM 4115 N N . ALA A 1 541 ? 4.438 -37.995 23.392 1.00 51.03 541 ALA A N 1
ATOM 4116 C CA . ALA A 1 541 ? 4.886 -36.805 24.114 1.00 51.03 541 ALA A CA 1
ATOM 4117 C C . ALA A 1 541 ? 5.693 -37.166 25.375 1.00 51.03 541 ALA A C 1
ATOM 4119 O O . ALA A 1 541 ? 6.717 -36.540 25.647 1.00 51.03 541 ALA A O 1
ATOM 4120 N N . GLY A 1 542 ? 5.281 -38.205 26.111 1.00 59.28 542 GLY A N 1
ATOM 4121 C CA . GLY A 1 542 ? 6.000 -38.697 27.288 1.00 59.28 542 GLY A CA 1
ATOM 4122 C C . GLY A 1 542 ? 7.378 -39.271 26.953 1.00 59.28 542 GLY A C 1
ATOM 4123 O O . GLY A 1 542 ? 8.364 -38.935 27.609 1.00 59.28 542 GLY A O 1
ATOM 4124 N N . VAL A 1 543 ? 7.474 -40.092 25.904 1.00 55.22 543 VAL A N 1
ATOM 4125 C CA . VAL A 1 543 ? 8.739 -40.715 25.481 1.00 55.22 543 VAL A CA 1
ATOM 4126 C C . VAL A 1 543 ? 9.694 -39.681 24.880 1.00 55.22 543 VAL A C 1
ATOM 4128 O O . VAL A 1 543 ? 10.849 -39.611 25.297 1.00 55.22 543 VAL A O 1
ATOM 4131 N N . LEU A 1 544 ? 9.228 -38.827 23.963 1.00 49.59 544 LEU A N 1
ATOM 4132 C CA . LEU A 1 544 ? 10.065 -37.777 23.366 1.00 49.59 544 LEU A CA 1
ATOM 4133 C C . LEU A 1 544 ? 10.478 -36.721 24.399 1.00 49.59 544 LEU A C 1
ATOM 4135 O O . LEU A 1 544 ? 11.626 -36.276 24.395 1.00 49.59 544 LEU A O 1
ATOM 4139 N N . GLY A 1 545 ? 9.582 -36.377 25.328 1.00 54.84 545 GLY A N 1
ATOM 4140 C CA . GLY A 1 545 ? 9.881 -35.495 26.454 1.00 54.84 545 GLY A CA 1
ATOM 4141 C C . GLY A 1 545 ? 10.942 -36.077 27.390 1.00 54.84 545 GLY A C 1
ATOM 4142 O O . GLY A 1 545 ? 11.876 -35.371 27.767 1.00 54.84 545 GLY A O 1
ATOM 4143 N N . ALA A 1 546 ? 10.867 -37.374 27.708 1.00 58.19 546 ALA A N 1
ATOM 4144 C CA . ALA A 1 546 ? 11.870 -38.054 28.530 1.00 58.19 546 ALA A CA 1
ATOM 4145 C C . ALA A 1 546 ? 13.245 -38.115 27.841 1.00 58.19 546 ALA A C 1
ATOM 4147 O O . ALA A 1 546 ? 14.268 -37.873 28.482 1.00 58.19 546 ALA A O 1
ATOM 4148 N N . VAL A 1 547 ? 13.281 -38.377 26.530 1.00 54.25 547 VAL A N 1
ATOM 4149 C CA . VAL A 1 547 ? 14.519 -38.376 25.732 1.00 54.25 547 VAL A CA 1
ATOM 4150 C C . VAL A 1 547 ? 15.125 -36.972 25.648 1.00 54.25 547 VAL A C 1
ATOM 4152 O O . VAL A 1 547 ? 16.332 -36.815 25.854 1.00 54.25 547 VAL A O 1
ATOM 4155 N N . GLY A 1 548 ? 14.305 -35.944 25.412 1.00 50.00 548 GLY A N 1
ATOM 4156 C CA . GLY A 1 548 ? 14.736 -34.545 25.414 1.00 50.00 548 GLY A CA 1
ATOM 4157 C C . GLY A 1 548 ? 15.274 -34.104 26.777 1.00 50.00 548 GLY A C 1
ATOM 4158 O O . GLY A 1 548 ? 16.334 -33.485 26.855 1.00 50.00 548 GLY A O 1
ATOM 4159 N N . TYR A 1 549 ? 14.610 -34.503 27.863 1.00 60.47 549 TYR A N 1
ATOM 4160 C CA . TYR A 1 549 ? 15.037 -34.209 29.230 1.00 60.47 549 TYR A CA 1
ATOM 4161 C C . TYR A 1 549 ? 16.355 -34.904 29.599 1.00 60.47 549 TYR A C 1
ATOM 4163 O O . TYR A 1 549 ? 17.252 -34.267 30.152 1.00 60.47 549 TYR A O 1
ATOM 4171 N N . LEU A 1 550 ? 16.524 -36.186 29.257 1.00 58.50 550 LEU A N 1
ATOM 4172 C CA . LEU A 1 550 ? 17.775 -36.919 29.493 1.00 58.50 550 LEU A CA 1
ATOM 4173 C C . LEU A 1 550 ? 18.940 -36.341 28.680 1.00 58.50 550 LEU A C 1
ATOM 4175 O O . LEU A 1 550 ? 20.053 -36.239 29.198 1.00 58.50 550 LEU A O 1
ATOM 4179 N N . SER A 1 551 ? 18.666 -35.914 27.445 1.00 53.84 551 SER A N 1
ATOM 4180 C CA . SER A 1 551 ? 19.649 -35.270 26.570 1.00 53.84 551 SER A CA 1
ATOM 4181 C C . SER A 1 551 ? 20.069 -33.900 27.099 1.00 53.84 551 SER A C 1
ATOM 4183 O O . SER A 1 551 ? 21.254 -33.590 27.117 1.00 53.84 551 SER A O 1
ATOM 4185 N N . TYR A 1 552 ? 19.116 -33.105 27.593 1.00 53.22 552 TYR A N 1
ATOM 4186 C CA . TYR A 1 552 ? 19.372 -31.786 28.173 1.00 53.22 552 TYR A CA 1
ATOM 4187 C C . TYR A 1 552 ? 20.111 -31.862 29.517 1.00 53.22 552 TYR A C 1
ATOM 4189 O O . TYR A 1 552 ? 21.023 -31.084 29.775 1.00 53.22 552 TYR A O 1
ATOM 4197 N N . THR A 1 553 ? 19.759 -32.821 30.376 1.00 59.25 553 THR A N 1
ATOM 4198 C CA . THR A 1 553 ? 20.366 -32.966 31.713 1.00 59.25 553 THR A CA 1
ATOM 4199 C C . THR A 1 553 ? 21.773 -33.561 31.702 1.00 59.25 553 THR A C 1
ATOM 4201 O O . THR A 1 553 ? 22.483 -33.431 32.696 1.00 59.25 553 THR A O 1
ATOM 4204 N N . ASN A 1 554 ? 22.190 -34.201 30.606 1.00 56.28 554 ASN A N 1
ATOM 4205 C CA . ASN A 1 554 ? 23.510 -34.831 30.478 1.00 56.28 554 ASN A CA 1
ATOM 4206 C C . ASN A 1 554 ? 24.338 -34.259 29.314 1.00 56.28 554 ASN A C 1
ATOM 4208 O O . ASN A 1 554 ? 25.342 -34.860 28.928 1.00 56.28 554 ASN A O 1
ATOM 4212 N N . TRP A 1 555 ? 23.924 -33.116 28.752 1.00 52.03 555 TRP A N 1
ATOM 4213 C CA . TRP A 1 555 ? 24.514 -32.538 27.539 1.00 52.03 555 TRP A CA 1
ATOM 4214 C C . TRP A 1 555 ? 25.985 -32.120 27.705 1.00 52.03 555 TRP A C 1
ATOM 4216 O O . TRP A 1 555 ? 26.727 -32.090 26.728 1.00 52.03 555 TRP A O 1
ATOM 4226 N N . ASP A 1 556 ? 26.412 -31.835 28.937 1.00 51.94 556 ASP A N 1
ATOM 4227 C CA . ASP A 1 556 ? 27.742 -31.341 29.303 1.00 51.94 556 ASP A CA 1
ATOM 4228 C C . ASP A 1 556 ? 28.727 -32.454 29.711 1.00 51.94 556 ASP A C 1
ATOM 4230 O O . ASP A 1 556 ? 29.869 -32.173 30.085 1.00 51.94 556 ASP A O 1
ATOM 4234 N N . ARG A 1 557 ? 28.324 -33.733 29.634 1.00 60.56 557 ARG A N 1
ATOM 4235 C CA . ARG A 1 557 ? 29.196 -34.856 30.005 1.00 60.56 557 ARG A CA 1
ATOM 4236 C C . ARG A 1 557 ? 30.110 -35.283 28.847 1.00 60.56 557 ARG A C 1
ATOM 4238 O O . ARG A 1 557 ? 29.624 -35.544 27.748 1.00 60.56 557 ARG A O 1
ATOM 4245 N N . PRO A 1 558 ? 31.424 -35.465 29.090 1.00 52.84 558 PRO A N 1
ATOM 4246 C CA . PRO A 1 558 ? 32.414 -35.705 28.034 1.00 52.84 558 PRO A CA 1
ATOM 4247 C C . PRO A 1 558 ? 32.288 -37.069 27.332 1.00 52.84 558 PRO A C 1
ATOM 4249 O O . PRO A 1 558 ? 32.816 -37.241 26.239 1.00 52.84 558 PRO A O 1
ATOM 4252 N N . THR A 1 559 ? 31.584 -38.042 27.921 1.00 58.91 559 THR A N 1
ATOM 4253 C CA . THR A 1 559 ? 31.175 -39.287 27.248 1.00 58.91 559 THR A CA 1
ATOM 4254 C C . THR A 1 559 ? 29.771 -39.673 27.710 1.00 58.91 559 THR A C 1
ATOM 4256 O O . THR A 1 559 ? 29.481 -39.683 28.907 1.00 58.91 559 THR A O 1
ATOM 4259 N N . TRP A 1 560 ? 28.874 -39.954 26.764 1.00 56.09 560 TRP A N 1
ATOM 4260 C CA . TRP A 1 560 ? 27.512 -40.391 27.070 1.00 56.09 560 TRP A CA 1
ATOM 4261 C C . TRP A 1 560 ? 27.524 -41.861 27.500 1.00 56.09 560 TRP A C 1
ATOM 4263 O O . TRP A 1 560 ? 28.111 -42.707 26.820 1.00 56.09 560 TRP A O 1
ATOM 4273 N N . ASP A 1 561 ? 26.881 -42.177 28.628 1.00 62.00 561 ASP A N 1
ATOM 4274 C CA . ASP A 1 561 ? 26.795 -43.550 29.127 1.00 62.00 561 ASP A CA 1
ATOM 4275 C C . ASP A 1 561 ? 26.085 -44.432 28.087 1.00 62.00 561 ASP A C 1
ATOM 4277 O O . ASP A 1 561 ? 24.919 -44.216 27.739 1.00 62.00 561 ASP A O 1
ATOM 4281 N N . ARG A 1 562 ? 26.795 -45.452 27.589 1.00 51.56 562 ARG A N 1
ATOM 4282 C CA . ARG A 1 562 ? 26.295 -46.403 26.586 1.00 51.56 562 ARG A CA 1
ATOM 4283 C C . ARG A 1 562 ? 24.982 -47.062 27.004 1.00 51.56 562 ARG A C 1
ATOM 4285 O O . ARG A 1 562 ? 24.199 -47.428 26.130 1.00 51.56 562 ARG A O 1
ATOM 4292 N N . ARG A 1 563 ? 24.710 -47.196 28.306 1.00 56.69 563 ARG A N 1
ATOM 4293 C CA . ARG A 1 563 ? 23.445 -47.743 28.822 1.00 56.69 563 ARG A CA 1
ATOM 4294 C C . ARG A 1 563 ? 22.268 -46.808 28.556 1.00 56.69 563 ARG A C 1
ATOM 4296 O O . ARG A 1 563 ? 21.202 -47.285 28.184 1.00 56.69 563 ARG A O 1
ATOM 4303 N N . ILE A 1 564 ? 22.474 -45.495 28.671 1.00 57.56 564 ILE A N 1
ATOM 4304 C CA . ILE A 1 564 ? 21.449 -44.475 28.403 1.00 57.56 564 ILE A CA 1
ATOM 4305 C C . ILE A 1 564 ? 21.164 -44.406 26.902 1.00 57.56 564 ILE A C 1
ATOM 4307 O O . ILE A 1 564 ? 20.008 -44.472 26.495 1.00 57.56 564 ILE A O 1
ATOM 4311 N N . VAL A 1 565 ? 22.208 -44.378 26.069 1.00 55.50 565 VAL A N 1
ATOM 4312 C CA . VAL A 1 565 ? 22.059 -44.385 24.601 1.00 55.50 565 VAL A CA 1
ATOM 4313 C C . VAL A 1 565 ? 21.356 -45.660 24.122 1.00 55.50 565 VAL A C 1
ATOM 4315 O O . VAL A 1 565 ? 20.480 -45.598 23.259 1.00 55.50 565 VAL A O 1
ATOM 4318 N N . SER A 1 566 ? 21.678 -46.810 24.722 1.00 52.09 566 SER A N 1
ATOM 4319 C CA . SER A 1 566 ? 21.016 -48.083 24.412 1.00 52.09 566 SER A CA 1
ATOM 4320 C C . SER A 1 566 ? 19.553 -48.091 24.856 1.00 52.09 566 SER A C 1
ATOM 4322 O O . SER A 1 566 ? 18.701 -48.521 24.090 1.00 52.09 566 SER A O 1
ATOM 4324 N N . ALA A 1 567 ? 19.232 -47.571 26.046 1.00 56.94 567 ALA A N 1
ATOM 4325 C CA . ALA A 1 567 ? 17.855 -47.486 26.533 1.00 56.94 567 ALA A CA 1
ATOM 4326 C C . ALA A 1 567 ? 16.983 -46.567 25.660 1.00 56.94 567 ALA A C 1
ATOM 4328 O O . ALA A 1 567 ? 15.859 -46.929 25.321 1.00 56.94 567 ALA A O 1
ATOM 4329 N N . VAL A 1 568 ? 17.521 -45.418 25.237 1.00 56.44 568 VAL A N 1
ATOM 4330 C CA . VAL A 1 568 ? 16.841 -44.492 24.316 1.00 56.44 568 VAL A CA 1
ATOM 4331 C C . VAL A 1 568 ? 16.624 -45.140 22.947 1.00 56.44 568 VAL A C 1
ATOM 4333 O O . VAL A 1 568 ? 15.522 -45.082 22.405 1.00 56.44 568 VAL A O 1
ATOM 4336 N N . SER A 1 569 ? 17.642 -45.819 22.412 1.00 49.56 569 SER A N 1
ATOM 4337 C CA . SER A 1 569 ? 17.555 -46.486 21.105 1.00 49.56 569 SER A CA 1
ATOM 4338 C C . SER A 1 569 ? 16.566 -47.655 21.119 1.00 49.56 569 SER A C 1
ATOM 4340 O O . SER A 1 569 ? 15.759 -47.790 20.203 1.00 49.56 569 SER A O 1
ATOM 4342 N N . VAL A 1 570 ? 16.574 -48.474 22.177 1.00 57.16 570 VAL A N 1
ATOM 4343 C CA . VAL A 1 570 ? 15.613 -49.573 22.362 1.00 57.16 570 VAL A CA 1
ATOM 4344 C C . VAL A 1 570 ? 14.197 -49.029 22.550 1.00 57.16 570 VAL A C 1
ATOM 4346 O O . VAL A 1 570 ? 13.267 -49.574 21.961 1.00 57.16 570 VAL A O 1
ATOM 4349 N N . GLY A 1 571 ? 14.017 -47.935 23.297 1.00 56.12 571 GLY A N 1
ATOM 4350 C CA . GLY A 1 571 ? 12.718 -47.275 23.459 1.00 56.12 571 GLY A CA 1
ATOM 4351 C C . GLY A 1 571 ? 12.132 -46.799 22.128 1.00 56.12 571 GLY A C 1
ATOM 4352 O O . GLY A 1 571 ? 10.984 -47.110 21.821 1.00 56.12 571 GLY A O 1
ATOM 4353 N N . LEU A 1 572 ? 12.942 -46.133 21.299 1.00 52.56 572 LEU A N 1
ATOM 4354 C CA . LEU A 1 572 ? 12.538 -45.676 19.964 1.00 52.56 572 LEU A CA 1
ATOM 4355 C C . LEU A 1 572 ? 12.232 -46.843 19.011 1.00 52.56 572 LEU A C 1
ATOM 4357 O O . LEU A 1 572 ? 11.216 -46.819 18.321 1.00 52.56 572 LEU A O 1
ATOM 4361 N N . LEU A 1 573 ? 13.057 -47.896 19.010 1.00 47.94 573 LEU A N 1
ATOM 4362 C CA . LEU A 1 573 ? 12.836 -49.086 18.177 1.00 47.94 573 LEU A CA 1
ATOM 4363 C C . LEU A 1 573 ? 11.590 -49.879 18.595 1.00 47.94 573 LEU A C 1
ATOM 4365 O O . LEU A 1 573 ? 10.867 -50.384 17.739 1.00 47.94 573 LEU A O 1
ATOM 4369 N N . THR A 1 574 ? 11.311 -49.969 19.897 1.00 57.84 574 THR A N 1
ATOM 4370 C CA . THR A 1 574 ? 10.103 -50.635 20.415 1.00 57.84 574 THR A CA 1
ATOM 4371 C C . THR A 1 574 ? 8.847 -49.851 20.037 1.00 57.84 574 THR A C 1
ATOM 4373 O O . THR A 1 574 ? 7.823 -50.446 19.703 1.00 57.84 574 THR A O 1
ATOM 4376 N N . LEU A 1 575 ? 8.931 -48.519 20.032 1.00 55.38 575 LEU A N 1
ATOM 4377 C CA . LEU A 1 575 ? 7.840 -47.632 19.638 1.00 55.38 575 LEU A CA 1
ATOM 4378 C C . LEU A 1 575 ? 7.530 -47.769 18.137 1.00 55.38 575 LEU A C 1
ATOM 4380 O O . LEU A 1 575 ? 6.395 -48.058 17.776 1.00 55.38 575 LEU A O 1
ATOM 4384 N N . TRP A 1 576 ? 8.546 -47.737 17.270 1.00 49.00 576 TRP A N 1
ATOM 4385 C CA . TRP A 1 576 ? 8.359 -47.989 15.833 1.00 49.00 576 TRP A CA 1
ATOM 4386 C C . TRP A 1 576 ? 7.884 -49.413 15.513 1.00 49.00 576 TRP A C 1
ATOM 4388 O O . TRP A 1 576 ? 7.018 -49.599 14.659 1.00 49.00 576 TRP A O 1
ATOM 4398 N N . GLY A 1 577 ? 8.405 -50.429 16.207 1.00 46.97 577 GLY A N 1
ATOM 4399 C CA . GLY A 1 577 ? 7.978 -51.818 16.014 1.00 46.97 577 GLY A CA 1
ATOM 4400 C C . GLY A 1 577 ? 6.533 -52.072 16.456 1.00 46.97 577 GLY A C 1
ATOM 4401 O O . GLY A 1 577 ? 5.804 -52.813 15.798 1.00 46.97 577 GLY A O 1
ATOM 4402 N N . SER A 1 578 ? 6.094 -51.431 17.543 1.00 50.06 578 SER A N 1
ATOM 4403 C CA . SER A 1 578 ? 4.716 -51.542 18.034 1.00 50.06 578 SER A CA 1
ATOM 4404 C C . SER A 1 578 ? 3.720 -50.763 17.170 1.00 50.06 578 SER A C 1
ATOM 4406 O O . SER A 1 578 ? 2.641 -51.287 16.892 1.00 50.06 578 SER A O 1
ATOM 4408 N N . GLU A 1 579 ? 4.091 -49.588 16.655 1.00 49.91 579 GLU A N 1
ATOM 4409 C CA . GLU A 1 579 ? 3.294 -48.849 15.665 1.00 49.91 579 GLU A CA 1
ATOM 4410 C C . GLU A 1 579 ? 3.119 -49.653 14.362 1.00 49.91 579 GLU A C 1
ATOM 4412 O O . GLU A 1 579 ? 1.999 -49.763 13.854 1.00 49.91 579 GLU A O 1
ATOM 4417 N N . GLY A 1 580 ? 4.185 -50.297 13.870 1.00 42.66 580 GLY A N 1
ATOM 4418 C CA . GLY A 1 580 ? 4.133 -51.177 12.696 1.00 42.66 580 GLY A CA 1
ATOM 4419 C C . GLY A 1 580 ? 3.235 -52.403 12.898 1.00 42.66 580 GLY A C 1
ATOM 4420 O O . GLY A 1 580 ? 2.361 -52.675 12.074 1.00 42.66 580 GLY A O 1
ATOM 4421 N N . TYR A 1 581 ? 3.376 -53.098 14.031 1.00 47.81 581 TYR A N 1
ATOM 4422 C CA . TYR A 1 581 ? 2.568 -54.279 14.362 1.00 47.81 581 TYR A CA 1
ATOM 4423 C C . TYR A 1 581 ? 1.075 -53.950 14.541 1.00 47.81 581 TYR A C 1
ATOM 4425 O O . TYR A 1 581 ? 0.203 -54.703 14.101 1.00 47.81 581 TYR A O 1
ATOM 4433 N N . ILE A 1 582 ? 0.755 -52.809 15.162 1.00 51.12 582 ILE A N 1
ATOM 4434 C CA . ILE A 1 582 ? -0.631 -52.360 15.351 1.00 51.12 582 ILE A CA 1
ATOM 4435 C C . ILE A 1 582 ? -1.257 -51.955 14.010 1.00 51.12 582 ILE A C 1
ATOM 4437 O O . ILE A 1 582 ? -2.402 -52.327 13.745 1.00 51.12 582 ILE A O 1
ATOM 4441 N N . ALA A 1 583 ? -0.514 -51.270 13.136 1.00 46.28 583 ALA A N 1
ATOM 4442 C CA . ALA A 1 583 ? -0.982 -50.925 11.795 1.00 46.28 583 ALA A CA 1
ATOM 4443 C C . ALA A 1 583 ? -1.266 -52.175 10.935 1.00 46.28 583 ALA A C 1
ATOM 4445 O O . ALA A 1 583 ? -2.277 -52.234 10.230 1.00 46.28 583 ALA A O 1
ATOM 4446 N N . GLU A 1 584 ? -0.428 -53.208 11.036 1.00 41.78 584 GL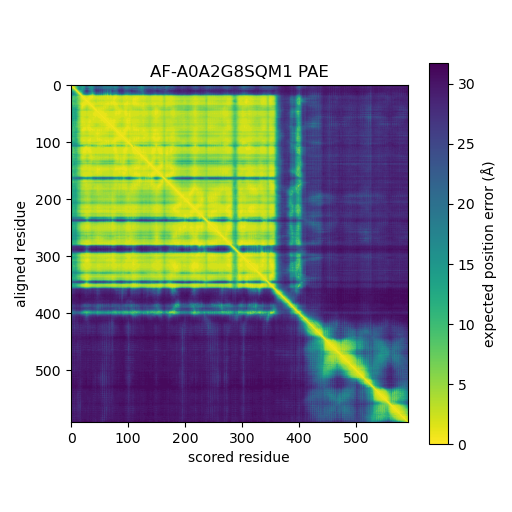U A N 1
ATOM 4447 C CA . GLU A 1 584 ? -0.563 -54.465 10.287 1.00 41.78 584 GLU A CA 1
ATOM 4448 C C . GLU A 1 584 ? -1.729 -55.341 10.795 1.00 41.78 584 GLU A C 1
ATOM 4450 O O . GLU A 1 584 ? -2.495 -55.915 10.010 1.00 41.78 584 GLU A O 1
ATOM 4455 N N . ARG A 1 585 ? -1.964 -55.364 12.113 1.00 44.50 585 ARG A N 1
ATOM 4456 C CA . ARG A 1 585 ? -3.118 -56.047 12.728 1.00 44.50 585 ARG A CA 1
ATOM 4457 C C . ARG A 1 585 ? -4.451 -55.334 12.453 1.00 44.50 585 ARG A C 1
ATOM 4459 O O . ARG A 1 585 ? -5.500 -55.973 12.362 1.00 44.50 585 ARG A O 1
ATOM 4466 N N . TYR A 1 586 ? -4.419 -54.014 12.282 1.00 46.41 586 TYR A N 1
ATOM 4467 C CA . TYR A 1 586 ? -5.592 -53.226 11.896 1.00 46.41 586 TYR A CA 1
ATOM 4468 C C . TYR A 1 586 ? -5.951 -53.436 10.416 1.00 46.41 586 TYR A C 1
ATOM 4470 O O . TYR A 1 586 ? -7.123 -53.574 10.070 1.00 46.41 586 TYR A O 1
ATOM 4478 N N . ARG A 1 587 ? -4.941 -53.567 9.543 1.00 42.38 587 ARG A N 1
ATOM 4479 C CA . ARG A 1 587 ? -5.126 -53.856 8.111 1.00 42.38 587 ARG A CA 1
ATOM 4480 C C . ARG A 1 587 ? -5.706 -55.251 7.838 1.00 42.38 587 ARG A C 1
ATOM 4482 O O . ARG A 1 587 ? -6.423 -55.413 6.860 1.00 42.38 587 ARG A O 1
ATOM 4489 N N . SER A 1 588 ? -5.430 -56.233 8.698 1.00 44.31 588 SER A N 1
ATOM 4490 C CA . SER A 1 588 ? -5.928 -57.618 8.574 1.00 44.31 588 SER A CA 1
ATOM 4491 C C . SER A 1 588 ? -7.322 -57.859 9.167 1.00 44.31 588 SER A C 1
ATOM 4493 O O . SER A 1 588 ? -7.902 -58.912 8.928 1.00 44.31 588 SER A O 1
ATOM 4495 N N . THR A 1 589 ? -7.878 -56.910 9.928 1.00 42.38 589 THR A N 1
ATOM 4496 C CA . THR A 1 589 ? -9.207 -57.041 10.560 1.00 42.38 589 THR A CA 1
ATOM 4497 C C . THR A 1 589 ? -10.298 -56.189 9.907 1.00 42.38 589 THR A C 1
ATOM 4499 O O . THR A 1 589 ? -11.467 -56.381 10.223 1.00 42.38 589 THR A O 1
ATOM 4502 N N . HIS A 1 590 ? -9.939 -55.251 9.021 1.00 44.09 590 HIS A N 1
ATOM 4503 C CA . HIS A 1 590 ? -10.861 -54.263 8.438 1.00 44.09 590 HIS A CA 1
ATOM 4504 C C . HIS A 1 590 ? -10.721 -54.112 6.908 1.00 44.09 590 HIS A C 1
ATOM 4506 O O . HIS A 1 590 ? -10.962 -53.031 6.363 1.00 44.09 590 HIS A O 1
ATOM 4512 N N . HIS A 1 591 ? -10.360 -55.203 6.226 1.00 42.38 591 HIS A N 1
ATOM 4513 C CA . HIS A 1 591 ? -10.532 -55.385 4.783 1.00 42.38 591 HIS A CA 1
ATOM 4514 C C . HIS A 1 591 ? -11.328 -56.649 4.493 1.00 42.38 591 HIS A C 1
ATOM 4516 O O . HIS A 1 591 ? -10.999 -57.689 5.108 1.00 42.38 591 HIS A O 1
#

pLDDT: mean 70.82, std 24.26, range [25.41, 98.44]

Nearest PDB structures (foldseek):
  6r77-assembly1_B  TM=8.906E-01  e=2.628E-30  Thermococcus litoralis
  6r76-assembly2_C  TM=8.553E-01  e=1.782E-30  Thermococcus litoralis DSM 5473
  6r76-assembly2_D  TM=7.368E-01  e=1.080E-28  Thermococcus litoralis DSM 5473
  6r76-assembly1_B  TM=7.497E-01  e=5.544E-27  Thermococcus litoralis DSM 5473
  4jci-assembly1_B  TM=7.917E-01  e=2.093E-22  Chromohalobacter israelensis DSM 3043

Solvent-accessible surface area (backbone atoms only — not comparable to full-atom values): 33716 Å² total; per-residue (Å²): 128,70,76,65,75,72,68,79,77,76,88,81,75,62,90,95,60,90,63,67,46,69,50,79,47,62,31,34,77,30,47,28,36,33,45,66,40,64,73,78,88,69,55,62,74,41,57,60,46,23,49,48,41,39,60,76,76,38,42,72,57,50,50,58,57,18,31,70,92,71,35,36,77,69,28,32,34,36,37,71,32,75,78,26,52,46,39,70,74,65,77,18,59,32,25,44,48,37,33,40,68,66,49,73,51,41,61,53,38,45,48,49,49,46,47,41,42,50,60,46,51,53,83,53,50,90,68,40,75,47,62,90,72,51,54,63,45,83,86,82,27,31,32,48,48,31,36,30,34,65,56,41,64,30,46,28,39,29,30,38,41,83,55,97,90,42,65,32,50,31,87,92,48,52,46,34,33,40,48,35,73,28,37,47,54,36,46,77,44,74,44,77,49,54,83,91,58,58,43,70,47,30,52,76,69,73,53,53,57,33,56,31,30,32,19,26,16,39,46,29,31,39,41,32,40,32,61,51,57,42,44,72,70,61,86,79,68,76,58,56,66,71,61,50,48,56,47,46,50,40,50,47,55,61,53,53,68,46,55,77,75,44,56,92,78,85,68,61,75,96,62,44,49,70,48,31,32,30,41,27,60,83,66,89,69,75,62,68,73,81,54,99,75,46,45,52,31,44,38,38,25,74,77,73,26,65,50,35,18,36,40,46,28,54,38,31,9,49,49,27,35,34,40,73,70,71,66,46,60,68,67,47,65,33,49,29,13,6,76,53,19,54,71,68,72,43,45,67,38,20,32,36,29,24,41,40,66,80,73,68,92,62,82,71,62,85,83,62,75,89,86,90,92,86,88,88,88,89,87,88,90,86,77,99,62,61,60,64,63,82,80,78,67,79,53,44,36,26,37,42,31,51,63,84,83,95,88,86,90,90,88,91,89,90,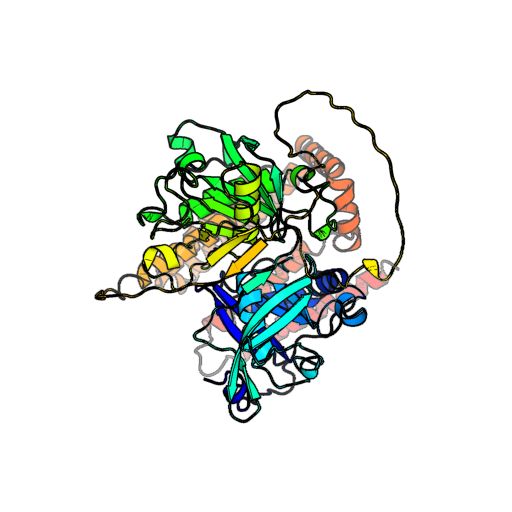87,83,81,72,63,70,64,61,53,63,62,50,58,57,54,54,57,52,53,58,47,50,72,74,48,63,54,92,87,50,88,57,28,70,52,48,52,52,50,49,51,51,53,50,50,51,50,49,48,47,64,78,37,66,70,50,75,72,35,67,68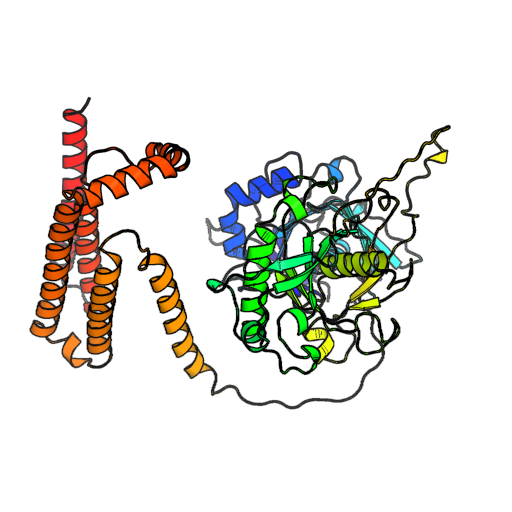,59,49,52,51,53,53,52,51,54,54,52,51,56,53,53,47,55,54,51,55,54,58,46,53,72,34,79,64,39,46,51,53,55,49,51,52,55,67,76,34,62,70,63,50,56,64,46,45,77,78,74,51,79,94,74,96,56,65,69,64,52,51,51,50,50,52,52,53,54,48,52,53,51,49,55,49,65,77,49,66,87,51,96,68,78,58,67,67,58,58,47,51,53,51,51,52,54,51,52,50,55,51,48,54,53,52,52,53,54,55,50,57,71,71,75,112

Radius of gyration: 30.36 Å; Cα contacts (8 Å, |Δi|>4): 878; chains: 1; bounding box: 68×85×82 Å

Mean predicted aligned error: 18.64 Å

Secondary structure (DSSP, 8-state):
--TTTTGGG-----TT----EEEEEEETTEEEEEEEE-PPPPP-SSHHHHHHHHHHHSHHHHHHHHSTTTS-TT--EEEEES--HHHHHTS-SEEEEEE-SSSEES--HHHHHHHHHHHHH---TTT-TTGGGSEEETTTTEEEEEEEETTEEEEEEEEEEEETTEEEE-TTS--EEEPSP-EEEEEEEEEE--TTT--HHHHHTT--EEEEEEEESSSEEEEEETTTTT---GGGS---HHHHHHHHHHHHHHHHT-GGGG-SSS--GGG-SEEEEEEE-TTTTTS-S--TT-EEEEEEETTTEE-SS--HHHHHHHHHHHHHTT-S-TT--EEEE-HHHHHH-SSTT-EEEEEEPS------GGGS---------------S-B---TTTTS--EEEEE---------------SSHHHHHHHHHHHHHHHHHHHHH--TTSTHHHHHHHHHHHHHHHHHHHHH-GGGGG-HHHHHHHHHHHHHHHHHHHHHHHHHHTSHHHHHHHHHHHHHTTTHHHHHHHHT--S---HHHHHHHHHHHHHHHHHHHHHTTT-SS--HHHHHHHHHHHHHHHHHHHHHHHHHHTT--

Foldseek 3Di:
DLLVVVQPPDDDDDPPDQDWDWDWDWFLRQIETETQDRDDDFDDQAVVSSQVRCQPPPVVVLQVCAPPPNHHQRHKYKYKAQDHPCCVVVVFQTEIWIAHNFGIAQDFDGNLQVVLQVLLSDPDCSRRVSSVVWDADPVQQWTWGWYQGNLGIKIKIFHWDDDPNGTHGDPVDKIKIWFPFKAWQFFQDKFFQDPVLQAPLCVVVVDRIATWTWMWLSAIEIEGECVSLNDDDVLVVPDDLVSVLSSFVSVQVRVQVVLVSQPDPPGDPVRSGYFWYKYWHPPPAPPPQDDLQFTEIWTQGRNRHTGSALTNSVLLGVQNVCVLVVRADQFGKHKYGYSSCNVVSWLRRIKIKHWDPLDPPDPDCVVPDDDDDDDDDDDDDDDDICRDDPVVPRDTIMMMIGDGDDDDDDDDDDDDDPPPVVVVVVVVVVVVVVCCVPLQDPLAPRNVLVVVLVVLVVVLVVCCVVPVVLVVDPVSVVVSVVVNVVSVVVVVVVRVVCCPDPVVVVSVVVCCVVCVVVCVVCCVPPDDDDDDVVVLVVVVCVLVVVVVVVCVVCVPPPDDDPVNVVVNVVSVVVSVVVVVVVVVVVVVPPD